Protein AF-0000000084584672 (afdb_homodimer)

Secondary structure (DSSP, 8-state):
--HHHHHHHHHHHHHHHHHHHHHHHTHHHHHHHHHHHHHHHHHHTT-EEEETTEEEETTHHHHHHHHHHHHHHHHHH-HHHHHHHHHHHHHHHHHHHHHHHHHHHSPBPTT-SSHHHHHHHHTTHHHHHHHHHHHHHHHHHHHHHHHHHHHHHS-SGGGHHHHHHHHHHHHHHHHHHHHHHHHHTTTS-HHHHHHHHHHHHHHHHHHHHHHHHHHHHHHHHHHHHH-/--HHHHHHHHHHHHHHHHHHHHHHHTHHHHHHHHHHHHHHHHHHTT-EEEETTEEEETTHHHHHHHHHHHHHHHHHH-HHHHHHHHHHHHHHHHHHHHHHHHHHHSPBPTT-SSHHHHHHHHTTHHHHHHHHHHHHHHHHHHHHHHHHHHHHHS-SGGGHHHHHHHHHHHHHHHHHHHHHHHHHTTTS-HHHHHHHHHHHHHHHHHHHHHHHHHHHHHHHHHHHHH-

InterPro domains:
  IPR003744 Queuosine precursor transporter [MF_02088] (28-227)
  IPR003744 Queuosine precursor transporter [PF02592] (57-216)
  IPR003744 Queuosine precursor transporter [PTHR34300] (18-225)
  IPR003744 Queuosine precursor transporter [TIGR00697] (26-223)

Structure (mmCIF, N/CA/C/O backbone):
data_AF-0000000084584672-model_v1
#
loop_
_entity.id
_entity.type
_entity.pdbx_description
1 polymer 'Probable queuosine precursor transporter'
#
loop_
_atom_site.group_PDB
_atom_site.id
_atom_site.type_symbol
_atom_site.label_atom_id
_atom_site.label_alt_id
_atom_site.label_comp_id
_atom_site.label_asym_id
_atom_site.label_entity_id
_atom_site.label_seq_id
_atom_site.pdbx_PDB_ins_code
_atom_site.Cartn_x
_atom_site.Cartn_y
_atom_site.Cartn_z
_atom_site.occupancy
_atom_site.B_iso_or_equiv
_atom_site.auth_seq_id
_atom_site.auth_comp_id
_atom_site.auth_asym_id
_atom_site.auth_atom_id
_atom_site.pdbx_PDB_model_num
ATOM 1 N N . MET A 1 1 ? 3.291 -7.602 -27.203 1 58.81 1 MET A N 1
ATOM 2 C CA . MET A 1 1 ? 4.223 -6.477 -27.172 1 58.81 1 MET A CA 1
ATOM 3 C C . MET A 1 1 ? 5.531 -6.875 -26.5 1 58.81 1 MET A C 1
ATOM 5 O O . MET A 1 1 ? 5.547 -7.734 -25.609 1 58.81 1 MET A O 1
ATOM 9 N N . ASN A 1 2 ? 6.633 -6.418 -26.891 1 85.94 2 ASN A N 1
ATOM 10 C CA . ASN A 1 2 ? 7.98 -6.688 -26.406 1 85.94 2 ASN A CA 1
ATOM 11 C C . ASN A 1 2 ? 8.164 -6.199 -24.969 1 85.94 2 ASN A C 1
ATOM 13 O O . ASN A 1 2 ? 7.848 -5.051 -24.656 1 85.94 2 ASN A O 1
ATOM 17 N N . ASN A 1 3 ? 8.312 -7.094 -24.031 1 92.62 3 ASN A N 1
ATOM 18 C CA . ASN A 1 3 ? 8.516 -6.777 -22.609 1 92.62 3 ASN A CA 1
ATOM 19 C C . ASN A 1 3 ? 9.5 -5.625 -22.438 1 92.62 3 ASN A C 1
ATOM 21 O O . ASN A 1 3 ? 9.367 -4.832 -21.5 1 92.62 3 ASN A O 1
ATOM 25 N N . ASP A 1 4 ? 10.336 -5.473 -23.344 1 92.31 4 ASP A N 1
ATOM 26 C CA . ASP A 1 4 ? 11.359 -4.434 -23.203 1 92.31 4 ASP A CA 1
ATOM 27 C C . ASP A 1 4 ? 10.75 -3.043 -23.375 1 92.31 4 ASP A C 1
ATOM 29 O O . ASP A 1 4 ? 10.969 -2.16 -22.547 1 92.31 4 ASP A O 1
ATOM 33 N N . LEU A 1 5 ? 10.047 -2.902 -24.438 1 91.62 5 LEU A N 1
ATOM 34 C CA . LEU A 1 5 ? 9.406 -1.613 -24.688 1 91.62 5 LEU A CA 1
ATOM 35 C C . LEU A 1 5 ? 8.359 -1.317 -23.625 1 91.62 5 LEU A C 1
ATOM 37 O O . LEU A 1 5 ? 8.25 -0.184 -23.156 1 91.62 5 LEU A O 1
ATOM 41 N N . LEU A 1 6 ? 7.621 -2.293 -23.25 1 93.44 6 LEU A N 1
ATOM 42 C CA . LEU A 1 6 ? 6.59 -2.137 -22.219 1 93.44 6 LEU A CA 1
ATOM 43 C C . LEU A 1 6 ? 7.203 -1.712 -20.891 1 93.44 6 LEU A C 1
ATOM 45 O O . LEU A 1 6 ? 6.609 -0.919 -20.156 1 93.44 6 LEU A O 1
ATOM 49 N N . TRP A 1 7 ? 8.328 -2.234 -20.672 1 93.38 7 TRP A N 1
ATOM 50 C CA . TRP A 1 7 ? 9.016 -1.925 -19.438 1 93.38 7 TRP A CA 1
ATOM 51 C C . TRP A 1 7 ? 9.398 -0.449 -19.375 1 93.38 7 TRP A C 1
ATOM 53 O O . TRP A 1 7 ? 9.227 0.202 -18.344 1 93.38 7 TRP A O 1
ATOM 63 N N . ILE A 1 8 ? 9.836 0.059 -20.453 1 92.38 8 ILE A N 1
ATOM 64 C CA . ILE A 1 8 ? 10.227 1.463 -20.5 1 92.38 8 ILE A CA 1
ATOM 65 C C . ILE A 1 8 ? 8.992 2.35 -20.344 1 92.38 8 ILE A C 1
ATOM 67 O O . ILE A 1 8 ? 9.008 3.307 -19.562 1 92.38 8 ILE A O 1
ATOM 71 N N . VAL A 1 9 ? 7.965 2.049 -21.016 1 94.31 9 VAL A N 1
ATOM 72 C CA . VAL A 1 9 ? 6.719 2.805 -20.922 1 94.31 9 VAL A CA 1
ATOM 73 C C . VAL A 1 9 ? 6.176 2.725 -19.5 1 94.31 9 VAL A C 1
ATOM 75 O O . VAL A 1 9 ? 5.719 3.729 -18.953 1 94.31 9 VAL A O 1
ATOM 78 N N . PHE A 1 10 ? 6.273 1.538 -19 1 95.56 10 PHE A N 1
ATOM 79 C CA . PHE A 1 10 ? 5.805 1.311 -17.641 1 95.56 10 PHE A CA 1
ATOM 80 C C . PHE A 1 10 ? 6.598 2.152 -16.656 1 95.56 10 PHE A C 1
ATOM 82 O O . PHE A 1 10 ? 6.031 2.721 -15.711 1 95.56 10 PHE A O 1
ATOM 89 N N . ALA A 1 11 ? 7.898 2.246 -16.844 1 94.25 11 ALA A N 1
ATOM 90 C CA . ALA A 1 11 ? 8.742 3.072 -15.984 1 94.25 11 ALA A CA 1
ATOM 91 C C . ALA A 1 11 ? 8.312 4.535 -16.031 1 94.25 11 ALA A C 1
ATOM 93 O O . ALA A 1 11 ? 8.148 5.172 -14.992 1 94.25 11 ALA A O 1
ATOM 94 N N . ILE A 1 12 ? 8.039 4.984 -17.188 1 94.69 12 ILE A N 1
ATOM 95 C CA . ILE A 1 12 ? 7.633 6.371 -17.375 1 94.69 12 ILE A CA 1
ATOM 96 C C . ILE A 1 12 ? 6.289 6.617 -16.703 1 94.69 12 ILE A C 1
ATOM 98 O O . ILE A 1 12 ? 6.109 7.621 -16 1 94.69 12 ILE A O 1
ATOM 102 N N . ILE A 1 13 ? 5.402 5.703 -16.859 1 96.56 13 ILE A N 1
ATOM 103 C CA . ILE A 1 13 ? 4.078 5.832 -16.266 1 96.56 13 ILE A CA 1
ATOM 104 C C . ILE A 1 13 ? 4.207 5.902 -14.742 1 96.56 13 ILE A C 1
ATOM 106 O O . ILE A 1 13 ? 3.564 6.738 -14.102 1 96.56 13 ILE A O 1
ATOM 110 N N . ASN A 1 14 ? 5.043 5.051 -14.188 1 96.94 14 ASN A N 1
ATOM 111 C CA . ASN A 1 14 ? 5.238 5.055 -12.742 1 96.94 14 ASN A CA 1
ATOM 112 C C . ASN A 1 14 ? 5.781 6.391 -12.25 1 96.94 14 ASN A C 1
ATOM 114 O O . ASN A 1 14 ? 5.297 6.938 -11.258 1 96.94 14 ASN A O 1
ATOM 118 N N . PHE A 1 15 ? 6.719 6.934 -12.945 1 95.62 15 PHE A N 1
ATOM 119 C CA . PHE A 1 15 ? 7.34 8.188 -12.523 1 95.62 15 PHE A CA 1
ATOM 120 C C . PHE A 1 15 ? 6.375 9.352 -12.703 1 95.62 15 PHE A C 1
ATOM 122 O O . PHE A 1 15 ? 6.336 10.266 -11.875 1 95.62 15 PHE A O 1
ATOM 129 N N . VAL A 1 16 ? 5.605 9.312 -13.758 1 96.25 16 VAL A N 1
ATOM 130 C CA . VAL A 1 16 ? 4.617 10.359 -13.992 1 96.25 16 VAL A CA 1
ATOM 131 C C . VAL A 1 16 ? 3.551 10.32 -12.898 1 96.25 16 VAL A C 1
ATOM 133 O O . VAL A 1 16 ? 3.154 11.367 -12.375 1 96.25 16 VAL A O 1
ATOM 136 N N . LEU A 1 17 ? 3.109 9.133 -12.555 1 97.31 17 LEU A N 1
ATOM 137 C CA . LEU A 1 17 ? 2.105 8.984 -11.508 1 97.31 17 LEU A CA 1
ATOM 138 C C . LEU A 1 17 ? 2.635 9.492 -10.172 1 97.31 17 LEU A C 1
ATOM 140 O O . LEU A 1 17 ? 1.894 10.094 -9.391 1 97.31 17 LEU A O 1
ATOM 144 N N . LEU A 1 18 ? 3.896 9.211 -9.906 1 96.62 18 LEU A N 1
ATOM 145 C CA . LEU A 1 18 ? 4.52 9.711 -8.688 1 96.62 18 LEU A CA 1
ATOM 146 C C . LEU A 1 18 ? 4.508 11.234 -8.664 1 96.62 18 LEU A C 1
ATOM 148 O O . LEU A 1 18 ? 4.168 11.844 -7.641 1 96.62 18 LEU A O 1
ATOM 152 N N . LEU A 1 19 ? 4.793 11.852 -9.789 1 94.81 19 LEU A N 1
ATOM 153 C CA . LEU A 1 19 ? 4.832 13.312 -9.867 1 94.81 19 LEU A CA 1
ATOM 154 C C . LEU A 1 19 ? 3.43 13.898 -9.742 1 94.81 19 LEU A C 1
ATOM 156 O O . LEU A 1 19 ? 3.25 14.984 -9.188 1 94.81 19 LEU A O 1
ATOM 160 N N . ILE A 1 20 ? 2.477 13.211 -10.281 1 95.88 20 ILE A N 1
ATOM 161 C CA . ILE A 1 20 ? 1.096 13.656 -10.141 1 95.88 20 ILE A CA 1
ATOM 162 C C . ILE A 1 20 ? 0.702 13.664 -8.664 1 95.88 20 ILE A C 1
ATOM 164 O O . ILE A 1 20 ? 0.083 14.625 -8.188 1 95.88 20 ILE A O 1
ATOM 168 N N . MET A 1 21 ? 1.069 12.617 -8 1 95.88 21 MET A N 1
ATOM 169 C CA . MET A 1 21 ? 0.793 12.555 -6.566 1 95.88 21 MET A CA 1
ATOM 170 C C . MET A 1 21 ? 1.483 13.703 -5.832 1 95.88 21 MET A C 1
ATOM 172 O O . MET A 1 21 ? 0.917 14.281 -4.902 1 95.88 21 MET A O 1
ATOM 176 N N . TYR A 1 22 ? 2.693 13.969 -6.238 1 95.19 22 TYR A N 1
ATOM 177 C CA . TYR A 1 22 ? 3.443 15.07 -5.637 1 95.19 22 TYR A CA 1
ATOM 178 C C . TYR A 1 22 ? 2.779 16.406 -5.926 1 95.19 22 TYR A C 1
ATOM 180 O O . TYR A 1 22 ? 2.682 17.266 -5.039 1 95.19 22 TYR A O 1
ATOM 188 N N . ARG A 1 23 ? 2.314 16.578 -7.082 1 93.88 23 ARG A N 1
ATOM 189 C CA . ARG A 1 23 ? 1.672 17.812 -7.492 1 93.88 23 ARG A CA 1
ATOM 190 C C . ARG A 1 23 ? 0.353 18.016 -6.754 1 93.88 23 ARG A C 1
ATOM 192 O O . ARG A 1 23 ? 0.028 19.141 -6.344 1 93.88 23 ARG A O 1
ATOM 199 N N . LEU A 1 24 ? -0.366 16.969 -6.539 1 93.06 24 LEU A N 1
ATOM 200 C CA . LEU A 1 24 ? -1.705 17.062 -5.969 1 93.06 24 LEU A CA 1
ATOM 201 C C . LEU A 1 24 ? -1.641 17.188 -4.449 1 93.06 24 LEU A C 1
ATOM 203 O O . LEU A 1 24 ? -2.455 17.891 -3.85 1 93.06 24 LEU A O 1
ATOM 207 N N . PHE A 1 25 ? -0.65 16.516 -3.812 1 94.56 25 PHE A N 1
ATOM 208 C CA . PHE A 1 25 ? -0.713 16.438 -2.359 1 94.56 25 PHE A CA 1
ATOM 209 C C . PHE A 1 25 ? 0.591 16.906 -1.733 1 94.56 25 PHE A C 1
ATOM 211 O O . PHE A 1 25 ? 0.766 16.844 -0.515 1 94.56 25 PHE A O 1
ATOM 218 N N . GLY A 1 26 ? 1.519 17.344 -2.531 1 93.69 26 GLY A N 1
ATOM 219 C CA . GLY A 1 26 ? 2.785 17.812 -2.002 1 93.69 26 GLY A CA 1
ATOM 220 C C . GLY A 1 26 ? 3.615 16.719 -1.357 1 93.69 26 GLY A C 1
ATOM 221 O O . GLY A 1 26 ? 3.701 15.609 -1.884 1 93.69 26 GLY A O 1
ATOM 222 N N . ARG A 1 27 ? 4.25 17.016 -0.238 1 93.75 27 ARG A N 1
ATOM 223 C CA . ARG A 1 27 ? 5.145 16.047 0.389 1 93.75 27 ARG A CA 1
ATOM 224 C C . ARG A 1 27 ? 4.359 14.875 0.977 1 93.75 27 ARG A C 1
ATOM 226 O O . ARG A 1 27 ? 4.867 13.75 1.039 1 93.75 27 ARG A O 1
ATOM 233 N N . LEU A 1 28 ? 3.178 15.164 1.359 1 94.88 28 LEU A N 1
ATOM 234 C CA . LEU A 1 28 ? 2.318 14.109 1.882 1 94.88 28 LEU A CA 1
ATOM 235 C C . LEU A 1 28 ? 2.098 13.023 0.836 1 94.88 28 LEU A C 1
ATOM 237 O O . LEU A 1 28 ? 2.102 11.828 1.161 1 94.88 28 LEU A O 1
ATOM 241 N N . GLY A 1 29 ? 1.923 13.477 -0.403 1 96.38 29 GLY A N 1
ATOM 242 C CA . GLY A 1 29 ? 1.752 12.531 -1.497 1 96.38 29 GLY A CA 1
ATOM 243 C C . GLY A 1 29 ? 2.947 11.617 -1.687 1 96.38 29 GLY A C 1
ATOM 244 O O . GLY A 1 29 ? 2.785 10.43 -1.988 1 96.38 29 GLY A O 1
ATOM 245 N N . LEU A 1 30 ? 4.078 12.133 -1.473 1 96.06 30 LEU A N 1
ATOM 246 C CA . LEU A 1 30 ? 5.301 11.352 -1.613 1 96.06 30 LEU A CA 1
ATOM 247 C C . LEU A 1 30 ? 5.41 10.312 -0.503 1 96.06 30 LEU A C 1
ATOM 249 O O . LEU A 1 30 ? 5.812 9.172 -0.752 1 96.06 30 LEU A O 1
ATOM 253 N N . PHE A 1 31 ? 5.035 10.68 0.707 1 96.38 31 PHE A N 1
ATOM 254 C CA . PHE A 1 31 ? 5.086 9.742 1.824 1 96.38 31 PHE A CA 1
ATOM 255 C C . PHE A 1 31 ? 4.105 8.594 1.616 1 96.38 31 PHE A C 1
ATOM 257 O O . PHE A 1 31 ? 4.449 7.43 1.834 1 96.38 31 PHE A O 1
ATOM 264 N N . VAL A 1 32 ? 2.963 8.922 1.216 1 97.56 32 VAL A N 1
ATOM 265 C CA . VAL A 1 32 ? 1.948 7.898 0.974 1 97.56 32 VAL A CA 1
ATOM 266 C C . VAL A 1 32 ? 2.387 6.996 -0.178 1 97.56 32 VAL A C 1
ATOM 268 O O . VAL A 1 32 ? 2.17 5.781 -0.142 1 97.56 32 VAL A O 1
ATOM 271 N N . TRP A 1 33 ? 3.01 7.59 -1.18 1 97.62 33 TRP A N 1
ATOM 272 C CA . TRP A 1 33 ? 3.557 6.812 -2.285 1 97.62 33 TRP A CA 1
ATOM 273 C C . TRP A 1 33 ? 4.555 5.773 -1.779 1 97.62 33 TRP A C 1
ATOM 275 O O . TRP A 1 33 ? 4.535 4.621 -2.215 1 97.62 33 TRP A O 1
ATOM 285 N N . VAL A 1 34 ? 5.41 6.219 -0.895 1 95.31 34 VAL A N 1
ATOM 286 C CA . VAL A 1 34 ? 6.43 5.324 -0.359 1 95.31 34 VAL A CA 1
ATOM 287 C C . VAL A 1 34 ? 5.766 4.125 0.311 1 95.31 34 VAL A C 1
ATOM 289 O O . VAL A 1 34 ? 6.168 2.98 0.088 1 95.31 34 VAL A O 1
ATOM 292 N N . GLY A 1 35 ? 4.773 4.344 1.077 1 95.94 35 GLY A N 1
ATOM 293 C CA . GLY A 1 35 ? 4.047 3.252 1.707 1 95.94 35 GLY A CA 1
ATOM 294 C C . GLY A 1 35 ? 3.387 2.32 0.71 1 95.94 35 GLY A C 1
ATOM 295 O O . GLY A 1 35 ? 3.566 1.102 0.777 1 95.94 35 GLY A O 1
ATOM 296 N N . MET A 1 36 ? 2.672 2.881 -0.227 1 97.38 36 MET A N 1
ATOM 297 C CA . MET A 1 36 ? 1.969 2.111 -1.25 1 97.38 36 MET A CA 1
ATOM 298 C C . MET A 1 36 ? 2.953 1.34 -2.123 1 97.38 36 MET A C 1
ATOM 300 O O . MET A 1 36 ? 2.77 0.146 -2.367 1 97.38 36 MET A O 1
ATOM 304 N N . ALA A 1 37 ? 3.988 2.082 -2.572 1 96.44 37 ALA A N 1
ATOM 305 C CA . ALA A 1 37 ? 4.973 1.499 -3.482 1 96.44 37 ALA A CA 1
ATOM 306 C C . ALA A 1 37 ? 5.742 0.368 -2.807 1 96.44 37 ALA A C 1
ATOM 308 O O . ALA A 1 37 ? 6.129 -0.603 -3.459 1 96.44 37 ALA A O 1
ATOM 309 N N . THR A 1 38 ? 5.938 0.506 -1.501 1 94.81 38 THR A N 1
ATOM 310 C CA . THR A 1 38 ? 6.602 -0.564 -0.767 1 94.81 38 THR A CA 1
ATOM 311 C C . THR A 1 38 ? 5.789 -1.854 -0.836 1 94.81 38 THR A C 1
ATOM 313 O O . THR A 1 38 ? 6.34 -2.926 -1.107 1 94.81 38 THR A O 1
ATOM 316 N N . VAL A 1 39 ? 4.531 -1.73 -0.674 1 95.75 39 VAL A N 1
ATOM 317 C CA . VAL A 1 39 ? 3.662 -2.898 -0.744 1 95.75 39 VAL A CA 1
ATOM 318 C C . VAL A 1 39 ? 3.684 -3.477 -2.158 1 95.75 39 VAL A C 1
ATOM 320 O O . VAL A 1 39 ? 3.93 -4.672 -2.344 1 95.75 39 VAL A O 1
ATOM 323 N N . LEU A 1 40 ? 3.504 -2.629 -3.125 1 96.12 40 LEU A N 1
ATOM 324 C CA . LEU A 1 40 ? 3.436 -3.068 -4.516 1 96.12 40 LEU A CA 1
ATOM 325 C C . LEU A 1 40 ? 4.766 -3.668 -4.961 1 96.12 40 LEU A C 1
ATOM 327 O O . LEU A 1 40 ? 4.785 -4.645 -5.715 1 96.12 40 LEU A O 1
ATOM 331 N N . ALA A 1 41 ? 5.867 -3.068 -4.52 1 93.88 41 ALA A N 1
ATOM 332 C CA . ALA A 1 41 ? 7.195 -3.543 -4.898 1 93.88 41 ALA A CA 1
ATOM 333 C C . ALA A 1 41 ? 7.422 -4.973 -4.422 1 93.88 41 ALA A C 1
ATOM 335 O O . ALA A 1 41 ? 7.945 -5.809 -5.164 1 93.88 41 ALA A O 1
ATOM 336 N N . ASN A 1 42 ? 6.996 -5.258 -3.252 1 91.31 42 ASN A N 1
ATOM 337 C CA . ASN A 1 42 ? 7.223 -6.582 -2.676 1 91.31 42 ASN A CA 1
ATOM 338 C C . ASN A 1 42 ? 6.289 -7.625 -3.281 1 91.31 42 ASN A C 1
ATOM 340 O O . ASN A 1 42 ? 6.621 -8.812 -3.328 1 91.31 42 ASN A O 1
ATOM 344 N N . ILE A 1 43 ? 5.191 -7.18 -3.764 1 93.06 43 ILE A N 1
ATOM 345 C CA . ILE A 1 43 ? 4.309 -8.07 -4.508 1 93.06 43 ILE A CA 1
ATOM 346 C C . ILE A 1 43 ? 4.891 -8.328 -5.895 1 93.06 43 ILE A C 1
ATOM 348 O O . ILE A 1 43 ? 4.984 -9.484 -6.328 1 93.06 43 ILE A O 1
ATOM 352 N N . GLN A 1 44 ? 5.344 -7.297 -6.516 1 93.44 44 GLN A N 1
ATOM 353 C CA . GLN A 1 44 ? 5.828 -7.395 -7.891 1 93.44 44 GLN A CA 1
ATOM 354 C C . GLN A 1 44 ? 7.141 -8.172 -7.953 1 93.44 44 GLN A C 1
ATOM 356 O O . GLN A 1 44 ? 7.48 -8.734 -8.992 1 93.44 44 GLN A O 1
ATOM 361 N N . VAL A 1 45 ? 7.863 -8.195 -6.891 1 89.69 45 VAL A N 1
ATOM 362 C CA . VAL A 1 45 ? 9.156 -8.867 -6.855 1 89.69 45 VAL A CA 1
ATOM 363 C C . VAL A 1 45 ? 8.961 -10.367 -7.07 1 89.69 45 VAL A C 1
ATOM 365 O O . VAL A 1 45 ? 9.875 -11.062 -7.523 1 89.69 45 VAL A O 1
ATOM 368 N N . THR A 1 46 ? 7.801 -10.867 -6.816 1 88.5 46 THR A N 1
ATOM 369 C CA . THR A 1 46 ? 7.527 -12.297 -6.941 1 88.5 46 THR A CA 1
ATOM 370 C C . THR A 1 46 ? 7.363 -12.688 -8.406 1 88.5 46 THR A C 1
ATOM 372 O O . THR A 1 46 ? 7.488 -13.867 -8.758 1 88.5 46 THR A O 1
ATOM 375 N N . LYS A 1 47 ? 7.129 -11.742 -9.234 1 91.5 47 LYS A N 1
ATOM 376 C CA . LYS A 1 47 ? 6.969 -12.008 -10.664 1 91.5 47 LYS A CA 1
ATOM 377 C C . LYS A 1 47 ? 8.273 -11.766 -11.422 1 91.5 47 LYS A C 1
ATOM 379 O O . LYS A 1 47 ? 8.906 -10.719 -11.258 1 91.5 47 LYS A O 1
ATOM 384 N N . THR A 1 48 ? 8.555 -12.82 -12.203 1 91.88 48 THR A N 1
ATOM 385 C CA . THR A 1 48 ? 9.75 -12.688 -13.023 1 91.88 48 THR A CA 1
ATOM 386 C C . THR A 1 48 ? 9.391 -12.539 -14.5 1 91.88 48 THR A C 1
ATOM 388 O O . THR A 1 48 ? 8.438 -13.164 -14.969 1 91.88 48 THR A O 1
ATOM 391 N N . ILE A 1 49 ? 10.148 -11.727 -15.125 1 93 49 ILE A N 1
ATOM 392 C CA . ILE A 1 49 ? 9.961 -11.492 -16.547 1 93 49 ILE A CA 1
ATOM 393 C C . ILE A 1 49 ? 11.312 -11.547 -17.266 1 93 49 ILE A C 1
ATOM 395 O O . ILE A 1 49 ? 12.359 -11.531 -16.625 1 93 49 ILE A O 1
ATOM 399 N N . GLU A 1 50 ? 11.234 -11.633 -18.516 1 92 50 GLU A N 1
ATOM 400 C CA . GLU A 1 50 ? 12.445 -11.57 -19.312 1 92 50 GLU A CA 1
ATOM 401 C C . GLU A 1 50 ? 12.656 -10.172 -19.891 1 92 50 GLU A C 1
ATOM 403 O O . GLU A 1 50 ? 11.805 -9.664 -20.625 1 92 50 GLU A O 1
ATOM 408 N N . LEU A 1 51 ? 13.734 -9.555 -19.453 1 89.88 51 LEU A N 1
ATOM 409 C CA . LEU A 1 51 ? 14.086 -8.211 -19.906 1 89.88 51 LEU A CA 1
ATOM 410 C C . LEU A 1 51 ? 15.484 -8.188 -20.516 1 89.88 51 LEU A C 1
ATOM 412 O O . LEU A 1 51 ? 16.453 -8.547 -19.844 1 89.88 51 LEU A O 1
ATOM 416 N N . PHE A 1 52 ? 15.578 -7.766 -21.766 1 88.62 52 PHE A N 1
ATOM 417 C CA . PHE A 1 52 ? 16.844 -7.637 -22.469 1 88.62 52 PHE A CA 1
ATOM 418 C C . PHE A 1 52 ? 17.641 -8.938 -22.406 1 88.62 52 PHE A C 1
ATOM 420 O O . PHE A 1 52 ? 18.844 -8.93 -22.141 1 88.62 52 PHE A O 1
ATOM 427 N N . GLY A 1 53 ? 16.953 -10.031 -22.391 1 86.81 53 GLY A N 1
ATOM 428 C CA . GLY A 1 53 ? 17.578 -11.344 -22.469 1 86.81 53 GLY A CA 1
ATOM 429 C C . GLY A 1 53 ? 17.891 -11.938 -21.109 1 86.81 53 GLY A C 1
ATOM 430 O O . GLY A 1 53 ? 18.422 -13.047 -21.016 1 86.81 53 GLY A O 1
ATOM 431 N N . LEU A 1 54 ? 17.578 -11.234 -20.062 1 90.38 54 LEU A N 1
ATOM 432 C CA . LEU A 1 54 ? 17.828 -11.703 -18.703 1 90.38 54 LEU A CA 1
ATOM 433 C C . LEU A 1 54 ? 16.531 -11.812 -17.906 1 90.38 54 LEU A C 1
ATOM 435 O O . LEU A 1 54 ? 15.617 -11.016 -18.094 1 90.38 54 LEU A O 1
ATOM 439 N N . THR A 1 55 ? 16.547 -12.805 -17.094 1 91.12 55 THR A N 1
ATOM 440 C CA . THR A 1 55 ? 15.43 -12.898 -16.156 1 91.12 55 THR A CA 1
ATOM 441 C C . THR A 1 55 ? 15.547 -11.82 -15.07 1 91.12 55 THR A C 1
ATOM 443 O O . THR A 1 55 ? 16.609 -11.648 -14.461 1 91.12 55 THR A O 1
ATOM 446 N N . ALA A 1 56 ? 14.461 -11.062 -14.953 1 91.06 56 ALA A N 1
ATOM 447 C CA . ALA A 1 56 ? 14.445 -9.969 -13.992 1 91.06 56 ALA A CA 1
ATOM 448 C C . ALA A 1 56 ? 13.148 -9.961 -13.188 1 91.06 56 ALA A C 1
ATOM 450 O O . ALA A 1 56 ? 12.148 -10.555 -13.609 1 91.06 56 ALA A O 1
ATOM 451 N N . THR A 1 57 ? 13.25 -9.391 -12.039 1 89.38 57 THR A N 1
ATOM 452 C CA . THR A 1 57 ? 12.047 -9.242 -11.219 1 89.38 57 THR A CA 1
ATOM 453 C C . THR A 1 57 ? 11.266 -7.996 -11.625 1 89.38 57 THR A C 1
ATOM 455 O O . THR A 1 57 ? 11.859 -6.988 -12.016 1 89.38 57 THR A O 1
ATOM 458 N N . MET A 1 58 ? 9.984 -8.07 -11.594 1 91.5 58 MET A N 1
ATOM 459 C CA . MET A 1 58 ? 9.094 -6.98 -11.984 1 91.5 58 MET A CA 1
ATOM 460 C C . MET A 1 58 ? 9.164 -5.836 -10.977 1 91.5 58 MET A C 1
ATOM 462 O O . MET A 1 58 ? 8.781 -4.707 -11.289 1 91.5 58 MET A O 1
ATOM 466 N N . GLY A 1 59 ? 9.633 -5.945 -9.82 1 89.88 59 GLY A N 1
ATOM 467 C CA . GLY A 1 59 ? 9.562 -4.969 -8.742 1 89.88 59 GLY A CA 1
ATOM 468 C C . GLY A 1 59 ? 10.586 -3.859 -8.875 1 89.88 59 GLY A C 1
ATOM 469 O O . GLY A 1 59 ? 10.531 -2.865 -8.148 1 89.88 59 GLY A O 1
ATOM 470 N N . ASN A 1 60 ? 11.445 -3.838 -9.867 1 89.31 60 ASN A N 1
ATOM 471 C CA . ASN A 1 60 ? 12.578 -2.924 -9.969 1 89.31 60 ASN A CA 1
ATOM 472 C C . ASN A 1 60 ? 12.125 -1.498 -10.266 1 89.31 60 ASN A C 1
ATOM 474 O O . ASN A 1 60 ? 12.688 -0.54 -9.734 1 89.31 60 ASN A O 1
ATOM 478 N N . ILE A 1 61 ? 11.125 -1.384 -11.023 1 91.75 61 ILE A N 1
ATOM 479 C CA . ILE A 1 61 ? 10.68 -0.053 -11.422 1 91.75 61 ILE A CA 1
ATOM 480 C C . ILE A 1 61 ? 10.031 0.653 -10.234 1 91.75 61 ILE A C 1
ATOM 482 O O . ILE A 1 61 ? 10.375 1.795 -9.922 1 91.75 61 ILE A O 1
ATOM 486 N N . ILE A 1 62 ? 9.109 -0.027 -9.617 1 93.88 62 ILE A N 1
ATOM 487 C CA . ILE A 1 62 ? 8.391 0.605 -8.516 1 93.88 62 ILE A CA 1
ATOM 488 C C . ILE A 1 62 ? 9.359 0.872 -7.363 1 93.88 62 ILE A C 1
ATOM 490 O O . ILE A 1 62 ? 9.219 1.862 -6.641 1 93.88 62 ILE A O 1
ATOM 494 N N . TYR A 1 63 ? 10.352 0.034 -7.195 1 90.06 63 TYR A N 1
ATOM 495 C CA . TYR A 1 63 ? 11.406 0.308 -6.23 1 90.06 63 TYR A CA 1
ATOM 496 C C . TYR A 1 63 ? 12.141 1.599 -6.574 1 90.06 63 TYR A C 1
ATOM 498 O O . TYR A 1 63 ? 12.469 2.389 -5.684 1 90.06 63 TYR A O 1
ATOM 506 N N . GLY A 1 64 ? 12.359 1.783 -7.801 1 89.06 64 GLY A N 1
ATOM 507 C CA . GLY A 1 64 ? 12.984 3.012 -8.258 1 89.06 64 GLY A CA 1
ATOM 508 C C . GLY A 1 64 ? 12.195 4.254 -7.906 1 89.06 64 GLY A C 1
ATOM 509 O O . GLY A 1 64 ? 12.766 5.297 -7.59 1 89.06 64 GLY A O 1
ATOM 510 N N . THR A 1 65 ? 10.906 4.109 -7.965 1 94.19 65 THR A N 1
ATOM 511 C CA . THR A 1 65 ? 10.07 5.266 -7.645 1 94.19 65 THR A CA 1
ATOM 512 C C . THR A 1 65 ? 10.18 5.613 -6.16 1 94.19 65 THR A C 1
ATOM 514 O O . THR A 1 65 ? 10.031 6.777 -5.781 1 94.19 65 THR A O 1
ATOM 517 N N . ILE A 1 66 ? 10.406 4.629 -5.312 1 92.56 66 ILE A N 1
ATOM 518 C CA . ILE A 1 66 ? 10.609 4.879 -3.889 1 92.56 66 ILE A CA 1
ATOM 519 C C . ILE A 1 66 ? 11.883 5.703 -3.684 1 92.56 66 ILE A C 1
ATOM 521 O O . ILE A 1 66 ? 11.883 6.66 -2.908 1 92.56 66 ILE A O 1
ATOM 525 N N . PHE A 1 67 ? 12.875 5.387 -4.418 1 85.94 67 PHE A N 1
ATOM 526 C CA . PHE A 1 67 ? 14.125 6.133 -4.344 1 85.94 67 PHE A CA 1
ATOM 527 C C . PHE A 1 67 ? 13.938 7.559 -4.848 1 85.94 67 PHE A C 1
ATOM 529 O O . PHE A 1 67 ? 14.453 8.508 -4.254 1 85.94 67 PHE A O 1
ATOM 536 N N . LEU A 1 68 ? 13.25 7.645 -5.926 1 88.38 68 LEU A N 1
ATOM 537 C CA . LEU A 1 68 ? 12.984 8.977 -6.461 1 88.38 68 LEU A CA 1
ATOM 538 C C . LEU A 1 68 ? 12.219 9.828 -5.449 1 88.38 68 LEU A C 1
ATOM 540 O O . LEU A 1 68 ? 12.547 11 -5.246 1 88.38 68 LEU A O 1
ATOM 544 N N . ALA A 1 69 ? 11.211 9.25 -4.852 1 92.81 69 ALA A N 1
ATOM 545 C CA . ALA A 1 69 ? 10.453 9.969 -3.826 1 92.81 69 ALA A CA 1
ATOM 546 C C . ALA A 1 69 ? 11.375 10.445 -2.705 1 92.81 69 ALA A C 1
ATOM 548 O O . ALA A 1 69 ? 11.281 11.594 -2.262 1 92.81 69 ALA A O 1
ATOM 549 N N . SER A 1 70 ? 12.242 9.562 -2.27 1 88.19 70 SER A N 1
ATOM 550 C CA . SER A 1 70 ? 13.195 9.906 -1.219 1 88.19 70 SER A CA 1
ATOM 551 C C . SER A 1 70 ? 14.133 11.023 -1.659 1 88.19 70 SER A C 1
ATOM 553 O O . SER A 1 70 ? 14.43 11.93 -0.879 1 88.19 70 SER A O 1
ATOM 555 N N . ASP A 1 71 ? 14.555 11.016 -2.838 1 83.62 71 ASP A N 1
ATOM 556 C CA . ASP A 1 71 ? 15.438 12.047 -3.385 1 83.62 71 ASP A CA 1
ATOM 557 C C . ASP A 1 71 ? 14.727 13.398 -3.445 1 83.62 71 ASP A C 1
ATOM 559 O O . ASP A 1 71 ? 15.32 14.43 -3.125 1 83.62 71 ASP A O 1
ATOM 563 N N . ILE A 1 72 ? 13.477 13.375 -3.908 1 89 72 ILE A N 1
ATOM 564 C CA . ILE A 1 72 ? 12.703 14.609 -3.986 1 89 72 ILE A CA 1
ATOM 565 C C . ILE A 1 72 ? 12.531 15.203 -2.59 1 89 72 ILE A C 1
ATOM 567 O O . ILE A 1 72 ? 12.727 16.406 -2.391 1 89 72 ILE A O 1
ATOM 571 N N . LEU A 1 73 ? 12.234 14.336 -1.618 1 90.12 73 LEU A N 1
ATOM 572 C CA . LEU A 1 73 ? 12.062 14.781 -0.24 1 90.12 73 LEU A CA 1
ATOM 573 C C . LEU A 1 73 ? 13.359 15.344 0.317 1 90.12 73 LEU A C 1
ATOM 575 O O . LEU A 1 73 ? 13.359 16.359 1.026 1 90.12 73 LEU A O 1
ATOM 579 N N . ASN A 1 74 ? 14.438 14.68 -0.001 1 86.62 74 ASN A N 1
ATOM 580 C CA . ASN A 1 74 ? 15.75 15.133 0.463 1 86.62 74 ASN A CA 1
ATOM 581 C C . ASN A 1 74 ? 16.125 16.469 -0.149 1 86.62 74 ASN A C 1
ATOM 583 O O . ASN A 1 74 ? 16.547 17.391 0.562 1 86.62 74 ASN A O 1
ATOM 587 N N . GLU A 1 75 ? 15.938 16.641 -1.403 1 82.56 75 GLU A N 1
ATOM 588 C CA . GLU A 1 75 ? 16.344 17.828 -2.15 1 82.56 75 GLU A CA 1
ATOM 589 C C . GLU A 1 75 ? 15.461 19.016 -1.806 1 82.56 75 GLU A C 1
ATOM 591 O O . GLU A 1 75 ? 15.953 20.125 -1.603 1 82.56 75 GLU A O 1
ATOM 596 N N . ASN A 1 76 ? 14.164 18.766 -1.747 1 87.81 76 ASN A N 1
ATOM 597 C CA . ASN A 1 76 ? 13.219 19.875 -1.621 1 87.81 76 ASN A CA 1
ATOM 598 C C . ASN A 1 76 ? 12.883 20.156 -0.16 1 87.81 76 ASN A C 1
ATOM 600 O O . ASN A 1 76 ? 12.516 21.281 0.189 1 87.81 76 ASN A O 1
ATOM 604 N N . TYR A 1 77 ? 13.016 19.125 0.724 1 90.38 77 TYR A N 1
ATOM 605 C CA . TYR A 1 77 ? 12.508 19.312 2.078 1 90.38 77 TYR A CA 1
ATOM 606 C C . TYR A 1 77 ? 13.578 19 3.113 1 90.38 77 TYR A C 1
ATOM 608 O O . TYR A 1 77 ? 13.375 19.188 4.312 1 90.38 77 TYR A O 1
ATOM 616 N N . GLY A 1 78 ? 14.688 18.406 2.721 1 83.81 78 GLY A N 1
ATOM 617 C CA . GLY A 1 78 ? 15.805 18.219 3.629 1 83.81 78 GLY A CA 1
ATOM 618 C C . GLY A 1 78 ? 16.016 16.766 4.016 1 83.81 78 GLY A C 1
ATOM 619 O O . GLY A 1 78 ? 15.141 15.922 3.789 1 83.81 78 GLY A O 1
ATOM 620 N N . LYS A 1 79 ? 17.125 16.5 4.684 1 85.75 79 LYS A N 1
ATOM 621 C CA . LYS A 1 79 ? 17.578 15.148 5.008 1 85.75 79 LYS A CA 1
ATOM 622 C C . LYS A 1 79 ? 16.703 14.516 6.09 1 85.75 79 LYS A C 1
ATOM 624 O O . LYS A 1 79 ? 16.406 13.328 6.035 1 85.75 79 LYS A O 1
ATOM 629 N N . LYS A 1 80 ? 16.328 15.258 7.039 1 88.12 80 LYS A N 1
ATOM 630 C CA . LYS A 1 80 ? 15.516 14.75 8.148 1 88.12 80 LYS A CA 1
ATOM 631 C C . LYS A 1 80 ? 14.18 14.211 7.648 1 88.12 80 LYS A C 1
ATOM 633 O O . LYS A 1 80 ? 13.742 13.141 8.062 1 88.12 80 LYS A O 1
ATOM 638 N N . ILE A 1 81 ? 13.664 14.906 6.691 1 91 81 ILE A N 1
ATOM 639 C CA . ILE A 1 81 ? 12.367 14.523 6.137 1 91 81 ILE A CA 1
ATOM 640 C C . ILE A 1 81 ? 12.523 13.273 5.277 1 91 81 ILE A C 1
ATOM 642 O O . ILE A 1 81 ? 11.688 12.367 5.336 1 91 81 ILE A O 1
ATOM 646 N N . ALA A 1 82 ? 13.594 13.25 4.59 1 87.94 82 ALA A N 1
ATOM 647 C CA . ALA A 1 82 ? 13.867 12.086 3.758 1 87.94 82 ALA A CA 1
ATOM 648 C C . ALA A 1 82 ? 14.055 10.836 4.609 1 87.94 82 ALA A C 1
ATOM 650 O O . ALA A 1 82 ? 13.633 9.742 4.223 1 87.94 82 ALA A O 1
ATOM 651 N N . ARG A 1 83 ? 14.648 10.977 5.77 1 88.81 83 ARG A N 1
ATOM 652 C CA . ARG A 1 83 ? 14.867 9.852 6.676 1 88.81 83 ARG A CA 1
ATOM 653 C C . ARG A 1 83 ? 13.539 9.305 7.191 1 88.81 83 ARG A C 1
ATOM 655 O O . ARG A 1 83 ? 13.406 8.094 7.406 1 88.81 83 ARG A O 1
ATOM 662 N N . LYS A 1 84 ? 12.609 10.148 7.32 1 92.31 84 LYS A N 1
ATOM 663 C CA . LYS A 1 84 ? 11.289 9.719 7.758 1 92.31 84 LYS A CA 1
ATOM 664 C C . LYS A 1 84 ? 10.633 8.82 6.715 1 92.31 84 LYS A C 1
ATOM 666 O O . LYS A 1 84 ? 9.938 7.859 7.066 1 92.31 84 LYS A O 1
ATOM 671 N N . ALA A 1 85 ? 10.898 9.141 5.48 1 91.94 85 ALA A N 1
ATOM 672 C CA . ALA A 1 85 ? 10.336 8.328 4.398 1 91.94 85 ALA A CA 1
ATOM 673 C C . ALA A 1 85 ? 10.906 6.914 4.418 1 91.94 85 ALA A C 1
ATOM 675 O O . ALA A 1 85 ? 10.18 5.945 4.195 1 91.94 85 ALA A O 1
ATOM 676 N N . VAL A 1 86 ? 12.133 6.844 4.746 1 88.12 86 VAL A N 1
ATOM 677 C CA . VAL A 1 86 ? 12.789 5.543 4.828 1 88.12 86 VAL A CA 1
ATOM 678 C C . VAL A 1 86 ? 12.203 4.742 5.988 1 88.12 86 VAL A C 1
ATOM 680 O O . VAL A 1 86 ? 11.883 3.561 5.836 1 88.12 86 VAL A O 1
ATOM 683 N N . GLY A 1 87 ? 12.062 5.406 7.102 1 91.94 87 GLY A N 1
ATOM 684 C CA . GLY A 1 87 ? 11.461 4.754 8.258 1 91.94 87 GLY A CA 1
ATOM 685 C C . GLY A 1 87 ? 10.047 4.27 8.008 1 91.94 87 GLY A C 1
ATOM 686 O O . GLY A 1 87 ? 9.672 3.174 8.43 1 91.94 87 GLY A O 1
ATOM 687 N N . LEU A 1 88 ? 9.336 5.047 7.297 1 93.88 88 LEU A N 1
ATOM 688 C CA . LEU A 1 88 ? 7.953 4.703 6.984 1 93.88 88 LEU A CA 1
ATOM 689 C C . LEU A 1 88 ? 7.891 3.521 6.023 1 93.88 88 LEU A C 1
ATOM 691 O O . LEU A 1 88 ? 7.023 2.654 6.156 1 93.88 88 LEU A O 1
ATOM 695 N N . GLY A 1 89 ? 8.812 3.549 5.117 1 93.44 89 GLY A N 1
ATOM 696 C CA . GLY A 1 89 ? 8.891 2.412 4.215 1 93.44 89 GLY A CA 1
ATOM 697 C C . GLY A 1 89 ? 9.172 1.103 4.922 1 93.44 89 GLY A C 1
ATOM 698 O O . GLY A 1 89 ? 8.508 0.096 4.668 1 93.44 89 GLY A O 1
ATOM 699 N N . PHE A 1 90 ? 10.062 1.14 5.812 1 92.62 90 PHE A N 1
ATOM 700 C CA . PHE A 1 90 ? 10.422 -0.055 6.566 1 92.62 90 PHE A CA 1
ATOM 701 C C . PHE A 1 90 ? 9.273 -0.501 7.461 1 92.62 90 PHE A C 1
ATOM 703 O O . PHE A 1 90 ? 8.992 -1.696 7.566 1 92.62 90 PHE A O 1
ATOM 710 N N . SER A 1 91 ? 8.703 0.401 8.109 1 95.31 91 SER A N 1
ATOM 711 C CA . SER A 1 91 ? 7.566 0.081 8.961 1 95.31 91 SER A CA 1
ATOM 712 C C . SER A 1 91 ? 6.434 -0.549 8.156 1 95.31 91 SER A C 1
ATOM 714 O O . SER A 1 91 ? 5.809 -1.512 8.602 1 95.31 91 SER A O 1
ATOM 716 N N . THR A 1 92 ? 6.219 0.003 6.98 1 96 92 THR A N 1
ATOM 717 C CA . THR A 1 92 ? 5.18 -0.528 6.102 1 96 92 THR A CA 1
ATOM 718 C C . THR A 1 92 ? 5.488 -1.971 5.711 1 96 92 THR A C 1
ATOM 720 O O . THR A 1 92 ? 4.594 -2.82 5.695 1 96 92 THR A O 1
ATOM 723 N N . LEU A 1 93 ? 6.723 -2.209 5.418 1 94.62 93 LEU A N 1
ATOM 724 C CA . LEU A 1 93 ? 7.152 -3.553 5.051 1 94.62 93 LEU A CA 1
ATOM 725 C C . LEU A 1 93 ? 6.883 -4.539 6.184 1 94.62 93 LEU A C 1
ATOM 727 O O . LEU A 1 93 ? 6.324 -5.613 5.953 1 94.62 93 LEU A O 1
ATOM 731 N N . ILE A 1 94 ? 7.227 -4.184 7.367 1 95.06 94 ILE A N 1
ATOM 732 C CA . ILE A 1 94 ? 7.066 -5.039 8.539 1 95.06 94 ILE A CA 1
ATOM 733 C C . ILE A 1 94 ? 5.578 -5.258 8.812 1 95.06 94 ILE A C 1
ATOM 735 O O . ILE A 1 94 ? 5.141 -6.395 9.016 1 95.06 94 ILE A O 1
ATOM 739 N N . ILE A 1 95 ? 4.836 -4.211 8.812 1 97.12 95 ILE A N 1
ATOM 740 C CA . ILE A 1 95 ? 3.41 -4.266 9.125 1 97.12 95 ILE A CA 1
ATOM 741 C C . ILE A 1 95 ? 2.686 -5.105 8.07 1 97.12 95 ILE A C 1
ATOM 743 O O . ILE A 1 95 ? 1.864 -5.961 8.414 1 97.12 95 ILE A O 1
ATOM 747 N N . MET A 1 96 ? 2.988 -4.844 6.789 1 96.19 96 MET A N 1
ATOM 748 C CA . MET A 1 96 ? 2.387 -5.637 5.723 1 96.19 96 MET A CA 1
ATOM 749 C C . MET A 1 96 ? 2.686 -7.121 5.914 1 96.19 96 MET A C 1
ATOM 751 O O . MET A 1 96 ? 1.807 -7.965 5.727 1 96.19 96 MET A O 1
ATOM 755 N N . THR A 1 97 ? 3.93 -7.418 6.289 1 95.44 97 THR A N 1
ATOM 756 C CA . THR A 1 97 ? 4.336 -8.805 6.477 1 95.44 97 THR A CA 1
ATOM 757 C C . THR A 1 97 ? 3.549 -9.453 7.613 1 95.44 97 THR A C 1
ATOM 759 O O . THR A 1 97 ? 3.01 -10.547 7.457 1 95.44 97 THR A O 1
ATOM 762 N N . ILE A 1 98 ? 3.441 -8.742 8.711 1 96.06 98 ILE A N 1
ATOM 763 C CA . ILE A 1 98 ? 2.713 -9.258 9.867 1 96.06 98 ILE A CA 1
ATOM 764 C C . ILE A 1 98 ? 1.251 -9.484 9.492 1 96.06 98 ILE A C 1
ATOM 766 O O . ILE A 1 98 ? 0.712 -10.57 9.711 1 96.06 98 ILE A O 1
ATOM 770 N N . ILE A 1 99 ? 0.595 -8.539 8.906 1 96.62 99 ILE A N 1
ATOM 771 C CA . ILE A 1 99 ? -0.831 -8.57 8.602 1 96.62 99 ILE A CA 1
ATOM 772 C C . ILE A 1 99 ? -1.123 -9.688 7.609 1 96.62 99 ILE A C 1
ATOM 774 O O . ILE A 1 99 ? -2.021 -10.508 7.828 1 96.62 99 ILE A O 1
ATOM 778 N N . MET A 1 100 ? -0.337 -9.75 6.555 1 95.31 100 MET A N 1
ATOM 779 C CA . MET A 1 100 ? -0.644 -10.703 5.492 1 95.31 100 MET A CA 1
ATOM 780 C C . MET A 1 100 ? -0.319 -12.125 5.93 1 95.31 100 MET A C 1
ATOM 782 O O . MET A 1 100 ? -0.947 -13.078 5.465 1 95.31 100 MET A O 1
ATOM 786 N N . GLN A 1 101 ? 0.668 -12.297 6.82 1 94.69 101 GLN A N 1
ATOM 787 C CA . GLN A 1 101 ? 0.938 -13.625 7.352 1 94.69 101 GLN A CA 1
ATOM 788 C C . GLN A 1 101 ? -0.242 -14.141 8.172 1 94.69 101 GLN A C 1
ATOM 790 O O . GLN A 1 101 ? -0.559 -15.336 8.133 1 94.69 101 GLN A O 1
ATOM 795 N N . ILE A 1 102 ? -0.882 -13.273 8.891 1 95 102 ILE A N 1
ATOM 796 C CA . ILE A 1 102 ? -2.043 -13.672 9.672 1 95 102 ILE A CA 1
ATOM 797 C C . ILE A 1 102 ? -3.215 -13.977 8.742 1 95 102 ILE A C 1
ATOM 799 O O . ILE A 1 102 ? -3.973 -14.922 8.977 1 95 102 ILE A O 1
ATOM 803 N N . VAL A 1 103 ? -3.373 -13.211 7.703 1 94.44 103 VAL A N 1
ATOM 804 C CA . VAL A 1 103 ? -4.434 -13.422 6.727 1 94.44 103 VAL A CA 1
ATOM 805 C C . VAL A 1 103 ? -4.328 -14.836 6.148 1 94.44 103 VAL A C 1
ATOM 807 O O . VAL A 1 103 ? -5.344 -15.492 5.906 1 94.44 103 VAL A O 1
ATOM 810 N N . LEU A 1 104 ? -3.125 -15.352 5.957 1 93.31 104 LEU A N 1
ATOM 811 C CA . LEU A 1 104 ? -2.891 -16.656 5.34 1 93.31 104 LEU A CA 1
ATOM 812 C C . LEU A 1 104 ? -3.279 -17.781 6.293 1 93.31 104 LEU A C 1
ATOM 814 O O . LEU A 1 104 ? -3.492 -18.922 5.859 1 93.31 104 LEU A O 1
ATOM 818 N N . VAL A 1 105 ? -3.404 -17.484 7.578 1 93.25 105 VAL A N 1
ATOM 819 C CA . VAL A 1 105 ? -3.713 -18.5 8.586 1 93.25 105 VAL A CA 1
ATOM 820 C C . VAL A 1 105 ? -5.215 -18.766 8.602 1 93.25 105 VAL A C 1
ATOM 822 O O . VAL A 1 105 ? -5.656 -19.828 9.047 1 93.25 105 VAL A O 1
ATOM 825 N N . PHE A 1 106 ? -6.066 -17.844 8.102 1 93.75 106 PHE A N 1
ATOM 826 C CA . PHE A 1 106 ? -7.516 -18 8.086 1 93.75 106 PHE A CA 1
ATOM 827 C C . PHE A 1 106 ? -7.934 -19.125 7.148 1 93.75 106 PHE A C 1
ATOM 829 O O . PHE A 1 106 ? -7.391 -19.25 6.051 1 93.75 106 PHE A O 1
ATOM 836 N N . ASP A 1 107 ? -8.875 -19.875 7.582 1 92.31 107 ASP A N 1
ATOM 837 C CA . ASP A 1 107 ? -9.445 -20.906 6.719 1 92.31 107 ASP A CA 1
ATOM 838 C C . ASP A 1 107 ? -10.375 -20.297 5.672 1 92.31 107 ASP A C 1
ATOM 840 O O . ASP A 1 107 ? -11.328 -19.609 6.012 1 92.31 107 ASP A O 1
ATOM 844 N N . PRO A 1 108 ? -10.039 -20.609 4.449 1 92.81 108 PRO A N 1
ATOM 845 C CA . PRO A 1 108 ? -10.883 -20.047 3.395 1 92.81 108 PRO A CA 1
ATOM 846 C C . PRO A 1 108 ? -12.281 -20.656 3.359 1 92.81 108 PRO A C 1
ATOM 848 O O . PRO A 1 108 ? -12.461 -21.812 3.762 1 92.81 108 PRO A O 1
ATOM 851 N N . ALA A 1 109 ? -13.227 -19.812 2.949 1 91.5 109 ALA A N 1
ATOM 852 C CA . ALA A 1 109 ? -14.562 -20.344 2.68 1 91.5 109 ALA A CA 1
ATOM 853 C C . ALA A 1 109 ? -14.547 -21.297 1.491 1 91.5 109 ALA A C 1
ATOM 855 O O . ALA A 1 109 ? -13.641 -21.234 0.656 1 91.5 109 ALA A O 1
ATOM 856 N N . PRO A 1 110 ? -15.555 -22.141 1.445 1 87.44 110 PRO A N 1
ATOM 857 C CA . PRO A 1 110 ? -15.617 -23.062 0.314 1 87.44 110 PRO A CA 1
ATOM 858 C C . PRO A 1 110 ? -15.672 -22.344 -1.034 1 87.44 110 PRO A C 1
ATOM 860 O O . PRO A 1 110 ? -15.172 -22.859 -2.033 1 87.44 110 PRO A O 1
ATOM 863 N N . SER A 1 111 ? -16.156 -21.203 -1.067 1 84.56 111 SER A N 1
ATOM 864 C CA . SER A 1 111 ? -16.328 -20.453 -2.312 1 84.56 111 SER A CA 1
ATOM 865 C C . SER A 1 111 ? -15.125 -19.578 -2.609 1 84.56 111 SER A C 1
ATOM 867 O O . SER A 1 111 ? -15.102 -18.859 -3.609 1 84.56 111 SER A O 1
ATOM 869 N N . ASP A 1 112 ? -14.094 -19.734 -1.819 1 90.12 112 ASP A N 1
ATOM 870 C CA . ASP A 1 112 ? -12.945 -18.844 -1.963 1 90.12 112 ASP A CA 1
ATOM 871 C C . ASP A 1 112 ? -12.133 -19.188 -3.213 1 90.12 112 ASP A C 1
ATOM 873 O O . ASP A 1 112 ? -11.922 -20.375 -3.518 1 90.12 112 ASP A O 1
ATOM 877 N N . ILE A 1 113 ? -11.641 -18.219 -3.896 1 83.5 113 ILE A N 1
ATOM 878 C CA . ILE A 1 113 ? -10.875 -18.422 -5.121 1 83.5 113 ILE A CA 1
ATOM 879 C C . ILE A 1 113 ? -9.477 -17.844 -4.957 1 83.5 113 ILE A C 1
ATOM 881 O O . ILE A 1 113 ? -8.602 -18.062 -5.801 1 83.5 113 ILE A O 1
ATOM 885 N N . ALA A 1 114 ? -9.242 -17.141 -3.834 1 89 114 ALA A N 1
ATOM 886 C CA . ALA A 1 114 ? -8.047 -16.297 -3.768 1 89 114 ALA A CA 1
ATOM 887 C C . ALA A 1 114 ? -7.012 -16.875 -2.818 1 89 114 ALA A C 1
ATOM 889 O O . ALA A 1 114 ? -5.836 -16.516 -2.871 1 89 114 ALA A O 1
ATOM 890 N N . ASN A 1 115 ? -7.344 -17.797 -2 1 90.75 115 ASN A N 1
ATOM 891 C CA . ASN A 1 115 ? -6.469 -18.234 -0.92 1 90.75 115 ASN A CA 1
ATOM 892 C C . ASN A 1 115 ? -5.168 -18.828 -1.458 1 90.75 115 ASN A C 1
ATOM 894 O O . ASN A 1 115 ? -4.09 -18.531 -0.95 1 90.75 115 ASN A O 1
ATOM 898 N N . SER A 1 116 ? -5.219 -19.672 -2.43 1 90.62 116 SER A N 1
ATOM 899 C CA . SER A 1 116 ? -4.02 -20.281 -2.99 1 90.62 116 SER A CA 1
ATOM 900 C C . SER A 1 116 ? -3.105 -19.234 -3.623 1 90.62 116 SER A C 1
ATOM 902 O O . SER A 1 116 ? -1.885 -19.297 -3.467 1 90.62 116 SER A O 1
ATOM 904 N N . SER A 1 117 ? -3.686 -18.297 -4.273 1 91.75 117 SER A N 1
ATOM 905 C CA . SER A 1 117 ? -2.924 -17.219 -4.91 1 91.75 117 SER A CA 1
ATOM 906 C C . SER A 1 117 ? -2.258 -16.328 -3.869 1 91.75 117 SER A C 1
ATOM 908 O O . SER A 1 117 ? -1.092 -15.953 -4.016 1 91.75 117 SER A O 1
ATOM 910 N N . LEU A 1 118 ? -2.992 -16.062 -2.842 1 92.44 118 LEU A N 1
ATOM 911 C CA . LEU A 1 118 ? -2.432 -15.242 -1.77 1 92.44 118 LEU A CA 1
ATOM 912 C C . LEU A 1 118 ? -1.272 -15.961 -1.088 1 92.44 118 LEU A C 1
ATOM 914 O O . LEU A 1 118 ? -0.267 -15.336 -0.744 1 92.44 118 LEU A O 1
ATOM 918 N N . SER A 1 119 ? -1.401 -17.219 -0.933 1 92.06 119 SER A N 1
ATOM 919 C CA . SER A 1 119 ? -0.341 -18.016 -0.318 1 92.06 119 SER A CA 1
ATOM 920 C C . SER A 1 119 ? 0.918 -18.016 -1.179 1 92.06 119 SER A C 1
ATOM 922 O O . SER A 1 119 ? 2.033 -17.938 -0.657 1 92.06 119 SER A O 1
ATOM 924 N N . THR A 1 120 ? 0.714 -18.047 -2.41 1 89.12 120 THR A N 1
ATOM 925 C CA . THR A 1 120 ? 1.844 -18.031 -3.334 1 89.12 120 THR A CA 1
ATOM 926 C C . THR A 1 120 ? 2.578 -16.703 -3.281 1 89.12 120 THR A C 1
ATOM 928 O O . THR A 1 120 ? 3.809 -16.672 -3.225 1 89.12 120 THR A O 1
ATOM 931 N N . ILE A 1 121 ? 1.889 -15.672 -3.227 1 89.5 121 ILE A N 1
ATOM 932 C CA . ILE A 1 121 ? 2.461 -14.336 -3.309 1 89.5 121 ILE A CA 1
ATOM 933 C C . ILE A 1 121 ? 3.018 -13.93 -1.946 1 89.5 121 ILE A C 1
ATOM 935 O O . ILE A 1 121 ? 4.16 -13.469 -1.846 1 89.5 121 ILE A O 1
ATOM 939 N N . PHE A 1 122 ? 2.258 -14.18 -0.927 1 91.69 122 PHE A N 1
ATOM 940 C CA . PHE A 1 122 ? 2.605 -13.617 0.371 1 91.69 122 PHE A CA 1
ATOM 941 C C . PHE A 1 122 ? 3.311 -14.648 1.241 1 91.69 122 PHE A C 1
ATOM 943 O O . PHE A 1 122 ? 3.895 -14.312 2.271 1 91.69 122 PHE A O 1
ATOM 950 N N . GLY A 1 123 ? 3.205 -15.953 0.826 1 87.69 123 GLY A N 1
ATOM 951 C CA . GLY A 1 123 ? 4.004 -16.953 1.521 1 87.69 123 GLY A CA 1
ATOM 952 C C . GLY A 1 123 ? 5.496 -16.688 1.421 1 87.69 123 GLY A C 1
ATOM 953 O O . GLY A 1 123 ? 6.254 -17.062 2.32 1 87.69 123 GLY A O 1
ATOM 954 N N . PHE A 1 124 ? 5.859 -16.016 0.405 1 82.31 124 PHE A N 1
ATOM 955 C CA . PHE A 1 124 ? 7.242 -15.68 0.08 1 82.31 124 PHE A CA 1
ATOM 956 C C . PHE 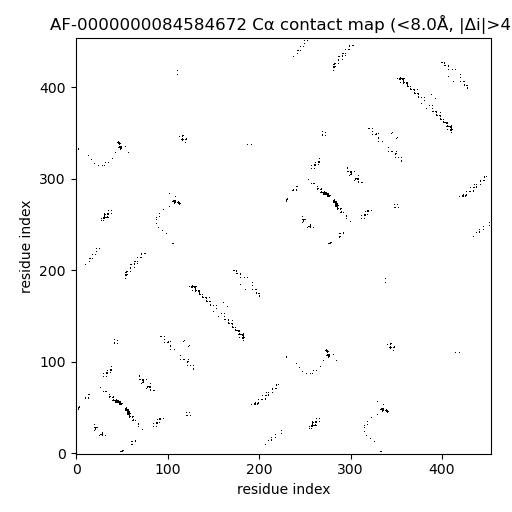A 1 124 ? 7.656 -14.383 0.764 1 82.31 124 PHE A C 1
ATOM 958 O O . PHE A 1 124 ? 8.852 -14.102 0.903 1 82.31 124 PHE A O 1
ATOM 965 N N . LEU A 1 125 ? 6.77 -13.695 1.31 1 85 125 LEU A N 1
ATOM 966 C CA . LEU A 1 125 ? 6.957 -12.312 1.73 1 85 125 LEU A CA 1
ATOM 967 C C . LEU A 1 125 ? 7.875 -12.234 2.945 1 85 125 LEU A C 1
ATOM 969 O O . LEU A 1 125 ? 8.742 -11.352 3.021 1 85 125 LEU A O 1
ATOM 973 N N . PRO A 1 126 ? 7.785 -13.133 3.9 1 87.56 126 PRO A N 1
ATOM 974 C CA . PRO A 1 126 ? 8.672 -13.023 5.059 1 87.56 126 PRO A CA 1
ATOM 975 C C . PRO A 1 126 ? 10.148 -13.148 4.684 1 87.56 126 PRO A C 1
ATOM 977 O O . PRO A 1 126 ? 10.992 -12.438 5.246 1 87.56 126 PRO A O 1
ATOM 980 N N . ARG A 1 127 ? 10.469 -13.961 3.777 1 89.19 127 ARG A N 1
ATOM 981 C CA . ARG A 1 127 ? 11.844 -14.109 3.311 1 89.19 127 ARG A CA 1
ATOM 982 C C . ARG A 1 127 ? 12.312 -12.852 2.578 1 89.19 127 ARG A C 1
ATOM 984 O O . ARG A 1 127 ? 13.43 -12.375 2.795 1 89.19 127 ARG A O 1
ATOM 991 N N . VAL A 1 128 ? 11.453 -12.375 1.768 1 86.12 128 VAL A N 1
ATOM 992 C CA . VAL A 1 128 ? 11.773 -11.172 1.003 1 86.12 128 VAL A CA 1
ATOM 993 C C . VAL A 1 128 ? 11.953 -9.984 1.951 1 86.12 128 VAL A C 1
ATOM 995 O O . VAL A 1 128 ? 12.914 -9.227 1.827 1 86.12 128 VAL A O 1
ATOM 998 N N . ALA A 1 129 ? 11.039 -9.914 2.887 1 88.25 129 ALA A N 1
ATOM 999 C CA . ALA A 1 129 ? 11.117 -8.828 3.865 1 88.25 129 ALA A CA 1
ATOM 1000 C C . ALA A 1 129 ? 12.406 -8.922 4.676 1 88.25 129 ALA A C 1
ATOM 1002 O O . ALA A 1 129 ? 13.086 -7.91 4.879 1 88.25 129 ALA A O 1
ATOM 1003 N N . LEU A 1 130 ? 12.688 -10.078 5.086 1 89.31 130 LEU A N 1
ATOM 1004 C CA . LEU A 1 130 ? 13.914 -10.281 5.848 1 89.31 130 LEU A CA 1
ATOM 1005 C C . LEU A 1 130 ? 15.141 -9.938 5.008 1 89.31 130 LEU A C 1
ATOM 1007 O O . LEU A 1 130 ? 16.062 -9.289 5.496 1 89.31 130 LEU A O 1
ATOM 1011 N N . GLY A 1 131 ? 15.156 -10.43 3.824 1 89.06 131 GLY A N 1
ATOM 1012 C CA . GLY A 1 131 ? 16.25 -10.094 2.916 1 89.06 131 GLY A CA 1
ATOM 1013 C C . GLY A 1 131 ? 16.391 -8.602 2.691 1 89.06 131 GLY A C 1
ATOM 1014 O O . GLY A 1 131 ? 17.516 -8.078 2.697 1 89.06 131 GLY A O 1
ATOM 1015 N N . SER A 1 132 ? 15.289 -7.934 2.514 1 86.5 132 SER A N 1
ATOM 1016 C CA . SER A 1 132 ? 15.297 -6.488 2.307 1 86.5 132 SER A CA 1
ATOM 1017 C C . SER A 1 132 ? 15.852 -5.762 3.529 1 86.5 132 SER A C 1
ATOM 1019 O O . SER A 1 132 ? 16.688 -4.859 3.398 1 86.5 132 SER A O 1
ATOM 1021 N N . LEU A 1 133 ? 15.375 -6.172 4.684 1 85.19 133 LEU A N 1
ATOM 1022 C CA . LEU A 1 133 ? 15.781 -5.52 5.922 1 85.19 133 LEU A CA 1
ATOM 1023 C C . LEU A 1 133 ? 17.266 -5.738 6.188 1 85.19 133 LEU A C 1
ATOM 1025 O O . LEU A 1 133 ? 17.984 -4.793 6.512 1 85.19 133 LEU A O 1
ATOM 1029 N N . ILE A 1 134 ? 17.766 -6.906 5.969 1 88.88 134 ILE A N 1
ATOM 1030 C CA . ILE A 1 134 ? 19.172 -7.234 6.207 1 88.88 134 ILE A CA 1
ATOM 1031 C C . ILE A 1 134 ? 20.047 -6.559 5.156 1 88.88 134 ILE A C 1
ATOM 1033 O O . ILE A 1 134 ? 21.078 -5.977 5.484 1 88.88 134 ILE A O 1
ATOM 1037 N N . ALA A 1 135 ? 19.578 -6.699 3.969 1 87.81 135 ALA A N 1
ATOM 1038 C CA . ALA A 1 135 ? 20.328 -6.09 2.877 1 87.81 135 ALA A CA 1
ATOM 1039 C C . ALA A 1 135 ? 20.469 -4.586 3.08 1 87.81 135 ALA A C 1
ATOM 1041 O O . ALA A 1 135 ? 21.562 -4.027 2.908 1 87.81 135 ALA A O 1
ATOM 1042 N N . TYR A 1 136 ? 19.484 -4.027 3.473 1 79.88 136 TYR A N 1
ATOM 1043 C CA . TYR A 1 136 ? 19.5 -2.588 3.713 1 79.88 136 TYR A CA 1
ATOM 1044 C C . TYR A 1 136 ? 20.438 -2.236 4.863 1 79.88 136 TYR A C 1
ATOM 1046 O O . TYR A 1 136 ? 21.25 -1.31 4.754 1 79.88 136 TYR A O 1
ATOM 1054 N N . GLY A 1 137 ? 20.25 -2.902 5.945 1 81.62 137 GLY A N 1
ATOM 1055 C CA . GLY A 1 137 ? 21.109 -2.666 7.102 1 81.62 137 GLY A CA 1
ATOM 1056 C C . GLY A 1 137 ? 22.594 -2.822 6.793 1 81.62 137 GLY A C 1
ATOM 1057 O O . GLY A 1 137 ? 23.391 -1.938 7.102 1 81.62 137 GLY A O 1
ATOM 1058 N N . ILE A 1 138 ? 22.891 -3.783 6.125 1 85.38 138 ILE A N 1
ATOM 1059 C CA . ILE A 1 138 ? 24.281 -4.078 5.801 1 85.38 138 ILE A CA 1
ATOM 1060 C C . ILE A 1 138 ? 24.797 -3.074 4.77 1 85.38 138 ILE A C 1
ATOM 1062 O O . ILE A 1 138 ? 25.891 -2.518 4.922 1 85.38 138 ILE A O 1
ATOM 1066 N N . SER A 1 139 ? 24 -2.873 3.768 1 80.69 139 SER A N 1
ATOM 1067 C CA . SER A 1 139 ? 24.438 -2.018 2.674 1 80.69 139 SER A CA 1
ATOM 1068 C C . SER A 1 139 ? 24.641 -0.578 3.141 1 80.69 139 SER A C 1
ATOM 1070 O O . SER A 1 139 ? 25.531 0.12 2.668 1 80.69 139 SER A O 1
ATOM 1072 N N . GLN A 1 140 ? 23.828 -0.216 4.051 1 75 140 GLN A N 1
ATOM 1073 C CA . GLN A 1 140 ? 23.969 1.134 4.586 1 75 140 GLN A CA 1
ATOM 1074 C C . GLN A 1 140 ? 25.266 1.279 5.383 1 75 140 GLN A C 1
ATOM 1076 O O . GLN A 1 140 ? 25.984 2.273 5.238 1 75 140 GLN A O 1
ATOM 1081 N N . TYR A 1 141 ? 25.484 0.317 6.211 1 81.81 141 TYR A N 1
ATOM 1082 C CA . TYR A 1 141 ? 26.719 0.329 6.988 1 81.81 141 TYR A CA 1
ATOM 1083 C C . TYR A 1 141 ? 27.938 0.273 6.074 1 81.81 141 TYR A C 1
ATOM 1085 O O . TYR A 1 141 ? 28.891 1.021 6.266 1 81.81 141 TYR A O 1
ATOM 1093 N N . VAL A 1 142 ? 27.891 -0.505 5.129 1 82.12 142 VAL A N 1
ATOM 1094 C CA . VAL A 1 142 ? 29 -0.69 4.207 1 82.12 142 VAL A CA 1
ATOM 1095 C C . VAL A 1 142 ? 29.172 0.562 3.35 1 82.12 142 VAL A C 1
ATOM 1097 O O . VAL A 1 142 ? 30.297 0.949 3.027 1 82.12 142 VAL A O 1
ATOM 1100 N N . ASP A 1 143 ? 28.141 1.089 2.961 1 77.19 143 ASP A N 1
ATOM 1101 C CA . ASP A 1 143 ? 28.203 2.301 2.152 1 77.19 143 ASP A CA 1
ATOM 1102 C C . ASP A 1 143 ? 28.969 3.406 2.877 1 77.19 143 ASP A C 1
ATOM 1104 O O . ASP A 1 143 ? 29.828 4.062 2.289 1 77.19 143 ASP A O 1
ATOM 1108 N N . VAL A 1 144 ? 28.703 3.586 4.176 1 73.81 144 VAL A N 1
ATOM 1109 C CA . VAL A 1 144 ? 29.359 4.602 4.988 1 73.81 144 VAL A CA 1
ATOM 1110 C C . VAL A 1 144 ? 30.844 4.258 5.137 1 73.81 144 VAL A C 1
ATOM 1112 O O . VAL A 1 144 ? 31.703 5.129 5.004 1 73.81 144 VAL A O 1
ATOM 1115 N N . TRP A 1 145 ? 31.016 3.002 5.398 1 82.5 145 TRP A N 1
ATOM 1116 C CA . TRP A 1 145 ? 32.406 2.541 5.57 1 82.5 145 TRP A CA 1
ATOM 1117 C C . TRP A 1 145 ? 33.188 2.699 4.273 1 82.5 145 TRP A C 1
ATOM 1119 O O . TRP A 1 145 ? 34.312 3.166 4.289 1 82.5 145 TRP A O 1
ATOM 1129 N N . LEU A 1 146 ? 32.656 2.311 3.186 1 77.75 146 LEU A N 1
ATOM 1130 C CA . LEU A 1 146 ? 33.312 2.412 1.888 1 77.75 146 LEU A CA 1
ATOM 1131 C C . LEU A 1 146 ? 33.562 3.869 1.521 1 77.75 146 LEU A C 1
ATOM 1133 O O . LEU A 1 146 ? 34.594 4.191 0.92 1 77.75 146 LEU A O 1
ATOM 1137 N N . TYR A 1 147 ? 32.656 4.648 1.777 1 73.44 147 TYR A N 1
ATOM 1138 C CA . TYR A 1 147 ? 32.844 6.07 1.514 1 73.44 147 TYR A CA 1
ATOM 1139 C C . TYR A 1 147 ? 34.062 6.609 2.275 1 73.44 147 TYR A C 1
ATOM 1141 O O . TYR A 1 147 ? 34.875 7.348 1.719 1 73.44 147 TYR A O 1
ATOM 1149 N N . ALA A 1 148 ? 34.156 6.246 3.523 1 77.31 148 ALA A N 1
ATOM 1150 C CA . ALA A 1 148 ? 35.281 6.676 4.352 1 77.31 148 ALA A CA 1
ATOM 1151 C C . ALA A 1 148 ? 36.594 6.129 3.814 1 77.31 148 ALA A C 1
ATOM 1153 O O . ALA A 1 148 ? 37.594 6.816 3.84 1 77.31 148 ALA A O 1
ATOM 1154 N N . LEU A 1 149 ? 36.5 4.895 3.422 1 79.31 149 LEU A N 1
ATOM 1155 C CA . LEU A 1 149 ? 37.719 4.254 2.883 1 79.31 149 LEU A CA 1
ATOM 1156 C C . LEU A 1 149 ? 38.188 4.957 1.612 1 79.31 149 LEU A C 1
ATOM 1158 O O . LEU A 1 149 ? 39.375 5.219 1.445 1 79.31 149 LEU A O 1
ATOM 1162 N N . VAL A 1 150 ? 37.281 5.246 0.719 1 75.62 150 VAL A N 1
ATOM 1163 C CA . VAL A 1 150 ? 37.625 5.895 -0.542 1 75.62 150 VAL A CA 1
ATOM 1164 C C . VAL A 1 150 ? 38.094 7.32 -0.278 1 75.62 150 VAL A C 1
ATOM 1166 O O . VAL A 1 150 ? 39 7.812 -0.947 1 75.62 150 VAL A O 1
ATOM 1169 N N . LYS A 1 151 ? 37.438 7.938 0.67 1 74 151 LYS A N 1
ATOM 1170 C CA . LYS A 1 151 ? 37.844 9.281 1.055 1 74 151 LYS A CA 1
ATOM 1171 C C . LYS A 1 151 ? 39.281 9.281 1.577 1 74 151 LYS A C 1
ATOM 1173 O O . LYS A 1 151 ? 40.062 10.219 1.329 1 74 151 LYS A O 1
ATOM 1178 N N . ARG A 1 152 ? 39.625 8.227 2.279 1 81.62 152 ARG A N 1
ATOM 1179 C CA . ARG A 1 152 ? 40.969 8.102 2.805 1 81.62 152 ARG A CA 1
ATOM 1180 C C . ARG A 1 152 ? 41.969 7.859 1.679 1 81.62 152 ARG A C 1
ATOM 1182 O O . ARG A 1 152 ? 43.094 8.375 1.72 1 81.62 152 ARG A O 1
ATOM 1189 N N . MET A 1 153 ? 41.531 7.102 0.713 1 82 153 MET A N 1
ATOM 1190 C CA . MET A 1 153 ? 42.406 6.758 -0.399 1 82 153 MET A CA 1
ATOM 1191 C C . MET A 1 153 ? 42.5 7.906 -1.401 1 82 153 MET A C 1
ATOM 1193 O O . MET A 1 153 ? 43.531 8.086 -2.057 1 82 153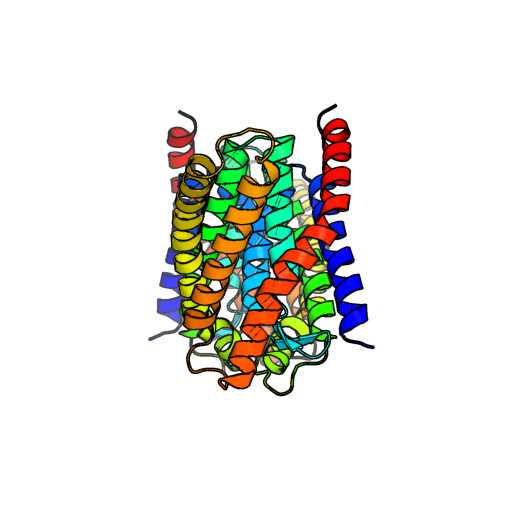 MET A O 1
ATOM 1197 N N . LEU A 1 154 ? 41.375 8.484 -1.579 1 79.94 154 LEU A N 1
ATOM 1198 C CA . LEU A 1 154 ? 41.281 9.609 -2.506 1 79.94 154 LEU A CA 1
ATOM 1199 C C . LEU A 1 154 ? 40.719 10.844 -1.819 1 79.94 154 LEU A C 1
ATOM 1201 O O . LEU A 1 154 ? 39.562 11.234 -2.09 1 79.94 154 LEU A O 1
ATOM 1205 N N . PRO A 1 155 ? 41.562 11.547 -1.067 1 72.5 155 PRO A N 1
ATOM 1206 C CA . PRO A 1 155 ? 41.062 12.633 -0.219 1 72.5 155 PRO A CA 1
ATOM 1207 C C . PRO A 1 155 ? 40.75 13.906 -1.007 1 72.5 155 PRO A C 1
ATOM 1209 O O . PRO A 1 155 ? 39.969 14.75 -0.553 1 72.5 155 PRO A O 1
ATOM 1212 N N . ASN A 1 156 ? 41.219 14 -2.137 1 72.44 156 ASN A N 1
ATOM 1213 C CA . ASN A 1 156 ? 41.031 15.227 -2.908 1 72.44 156 ASN A CA 1
ATOM 1214 C C . ASN A 1 156 ? 39.594 15.391 -3.377 1 72.44 156 ASN A C 1
ATOM 1216 O O . ASN A 1 156 ? 38.969 14.43 -3.826 1 72.44 156 ASN A O 1
ATOM 1220 N N . ASP A 1 157 ? 39 16.594 -3.299 1 66.12 157 ASP A N 1
ATOM 1221 C CA . ASP A 1 157 ? 37.625 16.922 -3.619 1 66.12 157 ASP A CA 1
ATOM 1222 C C . ASP A 1 157 ? 37.312 16.641 -5.09 1 66.12 157 ASP A C 1
ATOM 1224 O O . ASP A 1 157 ? 36.156 16.5 -5.473 1 66.12 157 ASP A O 1
ATOM 1228 N N . LYS A 1 158 ? 38.406 16.672 -5.836 1 67.12 158 LYS A N 1
ATOM 1229 C CA . LYS A 1 158 ? 38.219 16.375 -7.25 1 67.12 158 LYS A CA 1
ATOM 1230 C C . LYS A 1 158 ? 37.656 14.969 -7.445 1 67.12 158 LYS A C 1
ATOM 1232 O O . LYS A 1 158 ? 37.031 14.688 -8.469 1 67.12 158 LYS A O 1
ATOM 1237 N N . TYR A 1 159 ? 37.812 14.133 -6.457 1 69.06 159 TYR A N 1
ATOM 1238 C CA . TYR A 1 159 ? 37.375 12.742 -6.582 1 69.06 159 TYR A CA 1
ATOM 1239 C C . TYR A 1 159 ? 36.062 12.516 -5.84 1 69.06 159 TYR A C 1
ATOM 1241 O O . TYR A 1 159 ? 35.719 11.383 -5.484 1 69.06 159 TYR A O 1
ATOM 1249 N N . LEU A 1 160 ? 35.438 13.586 -5.566 1 66.31 160 LEU A N 1
ATOM 1250 C CA . LEU A 1 160 ? 34.188 13.492 -4.844 1 66.31 160 LEU A CA 1
ATOM 1251 C C . LEU A 1 160 ? 33.188 12.625 -5.605 1 66.31 160 LEU A C 1
ATOM 1253 O O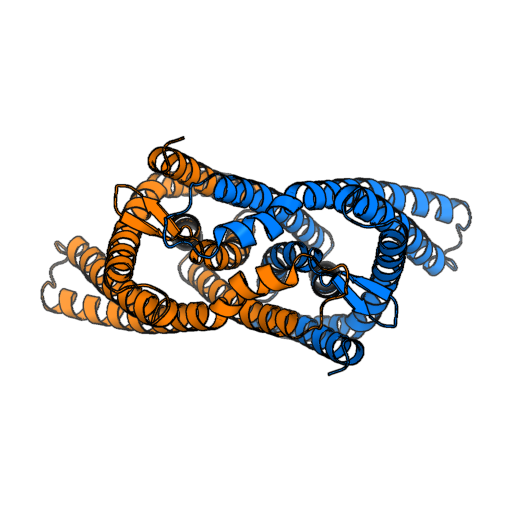 . LEU A 1 160 ? 32.438 11.836 -5.004 1 66.31 160 LEU A O 1
ATOM 1257 N N . TRP A 1 161 ? 33.156 12.844 -6.887 1 68.56 161 TRP A N 1
ATOM 1258 C CA . TRP A 1 161 ? 32.219 12.086 -7.73 1 68.56 161 TRP A CA 1
ATOM 1259 C C . TRP A 1 161 ? 32.531 10.594 -7.656 1 68.56 161 TRP A C 1
ATOM 1261 O O . TRP A 1 161 ? 31.609 9.773 -7.574 1 68.56 161 TRP A O 1
ATOM 1271 N N . VAL A 1 162 ? 33.781 10.281 -7.633 1 69.44 162 VAL A N 1
ATOM 1272 C CA . VAL A 1 162 ? 34.188 8.883 -7.566 1 69.44 162 VAL A CA 1
ATOM 1273 C C . VAL A 1 162 ? 33.844 8.305 -6.195 1 69.44 162 VAL A C 1
ATOM 1275 O O . VAL A 1 162 ? 33.406 7.152 -6.09 1 69.44 162 VAL A O 1
ATOM 1278 N N . ARG A 1 163 ? 34.031 9.086 -5.18 1 68 163 ARG A N 1
ATOM 1279 C CA . ARG A 1 163 ? 33.75 8.633 -3.822 1 68 163 ARG A CA 1
ATOM 1280 C C . ARG A 1 163 ? 32.25 8.328 -3.654 1 68 163 ARG A C 1
ATOM 1282 O O . ARG A 1 163 ? 31.891 7.277 -3.121 1 68 163 ARG A O 1
ATOM 1289 N N . ASN A 1 164 ? 31.531 9.227 -4.152 1 67.06 164 ASN A N 1
ATOM 1290 C CA . ASN A 1 164 ? 30.094 9.102 -3.977 1 67.06 164 ASN A CA 1
ATOM 1291 C C . ASN A 1 164 ? 29.516 7.988 -4.848 1 67.06 164 ASN A C 1
ATOM 1293 O O . ASN A 1 164 ? 28.75 7.152 -4.371 1 67.06 164 ASN A O 1
ATOM 1297 N N . ASN A 1 165 ? 29.859 7.973 -6.039 1 74.75 165 ASN A N 1
ATOM 1298 C CA . ASN A 1 165 ? 29.297 6.988 -6.957 1 74.75 165 ASN A CA 1
ATOM 1299 C C . ASN A 1 165 ? 29.922 5.609 -6.754 1 74.75 165 ASN A C 1
ATOM 1301 O O . ASN A 1 165 ? 29.234 4.59 -6.871 1 74.75 165 ASN A O 1
ATOM 1305 N N . GLY A 1 166 ? 31.172 5.66 -6.457 1 75.12 166 GLY A N 1
ATOM 1306 C CA . GLY A 1 166 ? 31.859 4.395 -6.254 1 75.12 166 GLY A CA 1
ATOM 1307 C C . GLY A 1 166 ? 31.391 3.654 -5.016 1 75.12 166 GLY A C 1
ATOM 1308 O O . GLY A 1 166 ? 31.141 2.449 -5.062 1 75.12 166 GLY A O 1
ATOM 1309 N N . SER A 1 167 ? 31.375 4.359 -3.902 1 75.25 167 SER A N 1
ATOM 1310 C CA . SER A 1 167 ? 30.906 3.746 -2.66 1 75.25 167 SER A CA 1
ATOM 1311 C C . SER A 1 167 ? 29.484 3.244 -2.791 1 75.25 167 SER A C 1
ATOM 1313 O O . SER A 1 167 ? 29.156 2.146 -2.334 1 75.25 167 SER A O 1
ATOM 1315 N N . THR A 1 168 ? 28.641 3.975 -3.477 1 74.44 168 THR A N 1
ATOM 1316 C CA . THR A 1 168 ? 27.25 3.602 -3.65 1 74.44 168 THR A CA 1
ATOM 1317 C C . THR A 1 168 ? 27.125 2.381 -4.559 1 74.44 168 THR A C 1
ATOM 1319 O O . THR A 1 168 ? 26.359 1.461 -4.266 1 74.44 168 THR A O 1
ATOM 1322 N N . MET A 1 169 ? 27.828 2.406 -5.559 1 83.25 169 MET A N 1
ATOM 1323 C CA . MET A 1 169 ? 27.766 1.292 -6.5 1 83.25 169 MET A CA 1
ATOM 1324 C C . MET A 1 169 ? 28.188 -0.014 -5.828 1 83.25 169 MET A C 1
ATOM 1326 O O . MET A 1 169 ? 27.531 -1.047 -6.023 1 83.25 169 MET A O 1
ATOM 1330 N N . LEU A 1 170 ? 29.156 0.091 -5.027 1 84.38 170 LEU A N 1
ATOM 1331 C CA . LEU A 1 170 ? 29.641 -1.108 -4.352 1 84.38 170 LEU A CA 1
ATOM 1332 C C . LEU A 1 170 ? 28.672 -1.537 -3.254 1 84.38 170 LEU A C 1
ATOM 1334 O O . LEU A 1 170 ? 28.422 -2.732 -3.066 1 84.38 170 LEU A O 1
ATOM 1338 N N . SER A 1 171 ? 28.266 -0.616 -2.545 1 81.88 171 SER A N 1
ATOM 1339 C CA . SER A 1 171 ? 27.328 -0.944 -1.477 1 81.88 171 SER A CA 1
ATOM 1340 C C . SER A 1 171 ? 26.031 -1.507 -2.039 1 81.88 171 SER A C 1
ATOM 1342 O O . SER A 1 171 ? 25.422 -2.396 -1.438 1 81.88 171 SER A O 1
ATOM 1344 N N . GLN A 1 172 ? 25.594 -1.057 -3.182 1 84.25 172 GLN A N 1
ATOM 1345 C CA . GLN A 1 172 ? 24.375 -1.552 -3.82 1 84.25 172 GLN A CA 1
ATOM 1346 C C . GLN A 1 172 ? 24.578 -2.973 -4.344 1 84.25 172 GLN A C 1
ATOM 1348 O O . GLN A 1 172 ? 23.625 -3.76 -4.383 1 84.25 172 GLN A O 1
ATOM 1353 N N . LEU A 1 173 ? 25.781 -3.184 -4.781 1 88 173 LEU A N 1
ATOM 1354 C CA . LEU A 1 173 ? 26.078 -4.551 -5.191 1 88 173 LEU A CA 1
ATOM 1355 C C . LEU A 1 173 ? 25.906 -5.52 -4.027 1 88 173 LEU A C 1
ATOM 1357 O O . LEU A 1 173 ? 25.344 -6.602 -4.195 1 88 173 LEU A O 1
ATOM 1361 N N . LEU A 1 174 ? 26.359 -5.105 -2.906 1 86.62 174 LEU A N 1
ATOM 1362 C CA . LEU A 1 174 ? 26.219 -5.926 -1.707 1 86.62 174 LEU A CA 1
ATOM 1363 C C . LEU A 1 174 ? 24.75 -6.043 -1.307 1 86.62 174 LEU A C 1
ATOM 1365 O O . LEU A 1 174 ? 24.297 -7.113 -0.883 1 86.62 174 LEU A O 1
ATOM 1369 N N . ASP A 1 175 ? 24.078 -4.98 -1.365 1 87.31 175 ASP A N 1
ATOM 1370 C CA . ASP A 1 175 ? 22.656 -4.977 -1.077 1 87.31 175 ASP A CA 1
ATOM 1371 C C . ASP A 1 175 ? 21.906 -5.996 -1.938 1 87.31 175 ASP A C 1
ATOM 1373 O O . ASP A 1 175 ? 21.156 -6.824 -1.42 1 87.31 175 ASP A O 1
ATOM 1377 N N . THR A 1 176 ? 22.203 -6.02 -3.191 1 89.25 176 THR A N 1
ATOM 1378 C CA . THR A 1 176 ? 21.531 -6.898 -4.141 1 89.25 176 THR A CA 1
ATOM 1379 C C . THR A 1 176 ? 21.906 -8.359 -3.883 1 89.25 176 THR A C 1
ATOM 1381 O O . THR A 1 176 ? 21.047 -9.242 -3.963 1 89.25 176 THR A O 1
ATOM 1384 N N . LEU A 1 177 ? 23.141 -8.531 -3.574 1 90.62 177 LEU A N 1
ATOM 1385 C CA . LEU A 1 177 ? 23.625 -9.883 -3.303 1 90.62 177 LEU A CA 1
ATOM 1386 C C . LEU A 1 177 ? 22.922 -10.469 -2.082 1 90.62 177 LEU A C 1
ATOM 1388 O O . LEU A 1 177 ? 22.438 -11.609 -2.121 1 90.62 177 LEU A O 1
ATOM 1392 N N . VAL A 1 178 ? 22.859 -9.711 -1.052 1 89.31 178 VAL A N 1
ATOM 1393 C CA . VAL A 1 178 ? 22.266 -10.172 0.193 1 89.31 178 VAL A CA 1
ATOM 1394 C C . VAL A 1 178 ? 20.766 -10.391 -0.011 1 89.31 178 VAL A C 1
ATOM 1396 O O . VAL A 1 178 ? 20.219 -11.422 0.393 1 89.31 178 VAL A O 1
ATOM 1399 N N . PHE A 1 179 ? 20.203 -9.508 -0.655 1 88.94 179 PHE A N 1
ATOM 1400 C CA . PHE A 1 179 ? 18.781 -9.586 -0.904 1 88.94 179 PHE A CA 1
ATOM 1401 C C . PHE A 1 179 ? 18.438 -10.82 -1.738 1 88.94 179 PHE A C 1
ATOM 1403 O O . PHE A 1 179 ? 17.594 -11.625 -1.349 1 88.94 179 PHE A O 1
ATOM 1410 N N . CYS A 1 180 ? 19.094 -11 -2.857 1 89.75 180 CYS A N 1
ATOM 1411 C CA . CYS A 1 180 ? 18.797 -12.109 -3.76 1 89.75 180 CYS A CA 1
ATOM 1412 C C . CYS A 1 180 ? 19.078 -13.445 -3.086 1 89.75 180 CYS A C 1
ATOM 1414 O O . CYS A 1 180 ? 18.344 -14.414 -3.295 1 89.75 180 CYS A O 1
ATOM 1416 N N . THR A 1 181 ? 20.078 -13.469 -2.307 1 90.06 181 THR A N 1
ATOM 1417 C CA . THR A 1 181 ? 20.438 -14.711 -1.627 1 90.06 181 THR A CA 1
ATOM 1418 C C . THR A 1 181 ? 19.359 -15.094 -0.61 1 90.06 181 THR A C 1
ATOM 1420 O O . THR A 1 181 ? 18.891 -16.234 -0.603 1 90.06 181 THR A O 1
ATOM 1423 N N . ILE A 1 182 ? 18.953 -14.18 0.141 1 89 182 ILE A N 1
ATOM 1424 C CA . ILE A 1 182 ? 17.984 -14.477 1.197 1 89 182 ILE A CA 1
ATOM 1425 C C . ILE A 1 182 ? 16.594 -14.656 0.592 1 89 182 ILE A C 1
ATOM 1427 O O . ILE A 1 182 ? 15.883 -15.609 0.931 1 89 182 ILE A O 1
ATOM 1431 N N . ALA A 1 183 ? 16.203 -13.812 -0.318 1 85 183 ALA A N 1
ATOM 1432 C CA . ALA A 1 183 ? 14.852 -13.797 -0.88 1 85 183 ALA A CA 1
ATOM 1433 C C . ALA A 1 183 ? 14.625 -15 -1.788 1 85 183 ALA A C 1
ATOM 1435 O O . ALA A 1 183 ? 13.531 -15.57 -1.806 1 85 183 ALA A O 1
ATOM 1436 N N . PHE A 1 184 ? 15.672 -15.477 -2.529 1 85.25 184 PHE A N 1
ATOM 1437 C CA . PHE A 1 184 ? 15.422 -16.453 -3.594 1 85.25 184 PHE A CA 1
ATOM 1438 C C . PHE A 1 184 ? 16.219 -17.719 -3.355 1 85.25 184 PHE A C 1
ATOM 1440 O O . PHE A 1 184 ? 16.234 -18.609 -4.211 1 85.25 184 PHE A O 1
ATOM 1447 N N . ALA A 1 185 ? 16.797 -17.797 -2.195 1 82 185 ALA A N 1
ATOM 1448 C CA . ALA A 1 185 ? 17.547 -19.016 -1.895 1 82 185 ALA A CA 1
ATOM 1449 C C . ALA A 1 185 ? 16.641 -20.234 -1.982 1 82 185 ALA A C 1
ATOM 1451 O O . ALA A 1 185 ? 15.586 -20.297 -1.341 1 82 185 ALA A O 1
ATOM 1452 N N . GLY A 1 186 ? 16.984 -21.188 -2.82 1 78.38 186 GLY A N 1
ATOM 1453 C CA . GLY A 1 186 ? 16.266 -22.438 -2.939 1 78.38 186 GLY A CA 1
ATOM 1454 C C . GLY A 1 186 ? 15.031 -22.328 -3.824 1 78.38 186 GLY A C 1
ATOM 1455 O O . GLY A 1 186 ? 14.344 -23.328 -4.055 1 78.38 186 GLY A O 1
ATOM 1456 N N . THR A 1 187 ? 14.664 -21.25 -4.289 1 77.19 187 THR A N 1
ATOM 1457 C CA . THR A 1 187 ? 13.469 -21.047 -5.094 1 77.19 187 THR A CA 1
ATOM 1458 C C . THR A 1 187 ? 13.781 -21.219 -6.578 1 77.19 187 THR A C 1
ATOM 1460 O O . THR A 1 187 ? 13 -21.828 -7.312 1 77.19 187 THR A O 1
ATOM 1463 N N . TYR A 1 188 ? 14.953 -20.719 -7.004 1 82.25 188 TYR A N 1
ATOM 1464 C CA . TYR A 1 188 ? 15.32 -20.75 -8.414 1 82.25 188 TYR A CA 1
ATOM 1465 C C . TYR A 1 188 ? 16.594 -21.547 -8.633 1 82.25 188 TYR A C 1
ATOM 1467 O O . TYR A 1 188 ? 17.391 -21.734 -7.703 1 82.25 188 TYR A O 1
ATOM 1475 N N . GLU A 1 189 ? 16.719 -21.984 -9.812 1 86.69 189 GLU A N 1
ATOM 1476 C CA . GLU A 1 189 ? 17.984 -22.594 -10.211 1 86.69 189 GLU A CA 1
ATOM 1477 C C . GLU A 1 189 ? 19.109 -21.562 -10.211 1 86.69 189 GLU A C 1
ATOM 1479 O O . GLU A 1 189 ? 18.875 -20.359 -10.32 1 86.69 189 GLU A O 1
ATOM 1484 N N . TRP A 1 190 ? 20.281 -22.109 -10.086 1 88 190 TRP A N 1
ATOM 1485 C CA . TRP A 1 190 ? 21.453 -21.266 -9.961 1 88 190 TRP A CA 1
ATOM 1486 C C . TRP A 1 190 ? 21.578 -20.328 -11.156 1 88 190 TRP A C 1
ATOM 1488 O O . TRP A 1 190 ? 21.891 -19.141 -11 1 88 190 TRP A O 1
ATOM 1498 N N . SER A 1 191 ? 21.328 -20.812 -12.312 1 87.94 191 SER A N 1
ATOM 1499 C CA . SER A 1 191 ? 21.438 -20 -13.516 1 87.94 191 SER A CA 1
ATOM 1500 C C . SER A 1 191 ? 20.453 -18.844 -13.492 1 87.94 191 SER A C 1
ATOM 1502 O O . SER A 1 191 ? 20.812 -17.703 -13.805 1 87.94 191 SER A O 1
ATOM 1504 N N . VAL A 1 192 ? 19.312 -19.141 -13.078 1 86.12 192 VAL A N 1
ATOM 1505 C CA . VAL A 1 192 ? 18.281 -18.125 -13.008 1 86.12 192 VAL A CA 1
ATOM 1506 C C . VAL A 1 192 ? 18.594 -17.125 -11.891 1 86.12 192 VAL A C 1
ATOM 1508 O O . VAL A 1 192 ? 18.391 -15.922 -12.047 1 86.12 192 VAL A O 1
ATOM 1511 N N . TRP A 1 193 ? 19.094 -17.641 -10.844 1 89.69 193 TRP A N 1
ATOM 1512 C CA . TRP A 1 193 ? 19.469 -16.797 -9.719 1 89.69 193 TRP A CA 1
ATOM 1513 C C . TRP A 1 193 ? 20.516 -15.766 -10.141 1 89.69 193 TRP A C 1
ATOM 1515 O O . TRP A 1 193 ? 20.406 -14.578 -9.805 1 89.69 193 TRP A O 1
ATOM 1525 N N . ILE A 1 194 ? 21.469 -16.172 -10.883 1 90.62 194 ILE A N 1
ATOM 1526 C CA . ILE A 1 194 ? 22.531 -15.289 -11.344 1 90.62 194 ILE A CA 1
ATOM 1527 C C . ILE A 1 194 ? 21.938 -14.227 -12.273 1 90.62 194 ILE A C 1
ATOM 1529 O O . ILE A 1 194 ? 22.328 -13.055 -12.211 1 90.62 194 ILE A O 1
ATOM 1533 N N . GLU A 1 195 ? 21.094 -14.617 -13.094 1 89.75 195 GLU A N 1
ATOM 1534 C CA . GLU A 1 195 ? 20.453 -13.664 -14 1 89.75 195 GLU A CA 1
ATOM 1535 C C . GLU A 1 195 ? 19.656 -12.617 -13.234 1 89.75 195 GLU A C 1
ATOM 1537 O O . GLU A 1 195 ? 19.719 -11.43 -13.562 1 89.75 195 GLU A O 1
ATOM 1542 N N . ILE A 1 196 ? 18.984 -13.086 -12.266 1 88.31 196 ILE A N 1
ATOM 1543 C CA . ILE A 1 196 ? 18.188 -12.18 -11.453 1 88.31 196 ILE A CA 1
ATOM 1544 C C . ILE A 1 196 ? 19.109 -11.211 -10.711 1 88.31 196 ILE A C 1
ATOM 1546 O O . ILE A 1 196 ? 18.828 -10.008 -10.633 1 88.31 196 ILE A O 1
ATOM 1550 N N . PHE A 1 197 ? 20.141 -11.742 -10.234 1 91.38 197 PHE A N 1
ATOM 1551 C CA . PHE A 1 197 ? 21.125 -10.938 -9.508 1 91.38 197 PHE A CA 1
ATOM 1552 C C . PHE A 1 197 ? 21.688 -9.844 -10.398 1 91.38 197 PHE A C 1
ATOM 1554 O O . PHE A 1 197 ? 21.688 -8.664 -10.039 1 91.38 197 PHE A O 1
ATOM 1561 N N . ILE A 1 198 ? 22.109 -10.18 -11.562 1 91.81 198 ILE A N 1
ATOM 1562 C CA . ILE A 1 198 ? 22.734 -9.258 -12.5 1 91.81 198 ILE A CA 1
ATOM 1563 C C . ILE A 1 198 ? 21.703 -8.242 -12.992 1 91.81 198 ILE A C 1
ATOM 1565 O O . ILE A 1 198 ? 21.969 -7.039 -13.039 1 91.81 198 ILE A O 1
ATOM 1569 N N . SER A 1 199 ? 20.594 -8.734 -13.367 1 90.75 199 SER A N 1
ATOM 1570 C CA . SER A 1 199 ? 19.562 -7.84 -13.891 1 90.75 199 SER A CA 1
ATOM 1571 C C . SER A 1 199 ? 19.109 -6.848 -12.828 1 90.75 199 SER A C 1
ATOM 1573 O O . SER A 1 199 ? 18.922 -5.66 -13.117 1 90.75 199 SER A O 1
ATOM 1575 N N . THR A 1 200 ? 18.906 -7.367 -11.664 1 88.81 200 THR A N 1
ATOM 1576 C CA . THR A 1 200 ? 18.469 -6.5 -10.57 1 88.81 200 THR A CA 1
ATOM 1577 C C . THR A 1 200 ? 19.484 -5.379 -10.336 1 88.81 200 THR A C 1
ATOM 1579 O O . THR A 1 200 ? 19.094 -4.219 -10.18 1 88.81 200 THR A O 1
ATOM 1582 N N . TYR A 1 201 ? 20.719 -5.734 -10.352 1 90.25 201 TYR A N 1
ATOM 1583 C CA . TYR A 1 201 ? 21.781 -4.762 -10.125 1 90.25 201 TYR A CA 1
ATOM 1584 C C . TYR A 1 201 ? 21.844 -3.742 -11.258 1 90.25 201 TYR A C 1
ATOM 1586 O O . TYR A 1 201 ? 21.906 -2.537 -11.008 1 90.25 201 TYR A O 1
ATOM 1594 N N . LEU A 1 202 ? 21.75 -4.188 -12.438 1 89.62 202 LEU A N 1
ATOM 1595 C CA . LEU A 1 202 ? 21.859 -3.318 -13.602 1 89.62 202 LEU A CA 1
ATOM 1596 C C . LEU A 1 202 ? 20.625 -2.408 -13.711 1 89.62 202 LEU A C 1
ATOM 1598 O O . LEU A 1 202 ? 20.75 -1.23 -14.047 1 89.62 202 LEU A O 1
ATOM 1602 N N . LEU A 1 203 ? 19.562 -2.949 -13.406 1 88.31 203 LEU A N 1
ATOM 1603 C CA . LEU A 1 203 ? 18.328 -2.195 -13.57 1 88.31 203 LEU A CA 1
ATOM 1604 C C . LEU A 1 203 ? 18.188 -1.116 -12.5 1 88.31 203 LEU A C 1
ATOM 1606 O O . LEU A 1 203 ? 17.562 -0.085 -12.727 1 88.31 203 LEU A O 1
ATOM 1610 N N . LYS A 1 204 ? 18.812 -1.42 -11.406 1 84.75 204 LYS A N 1
ATOM 1611 C CA . LYS A 1 204 ? 18.844 -0.374 -10.391 1 84.75 204 LYS A CA 1
ATOM 1612 C C . LYS A 1 204 ? 19.453 0.91 -10.93 1 84.75 204 LYS A C 1
ATOM 1614 O O . LYS A 1 204 ? 18.953 2.006 -10.672 1 84.75 204 LYS A O 1
ATOM 1619 N N . PHE A 1 205 ? 20.438 0.763 -11.719 1 85.81 205 PHE A N 1
ATOM 1620 C CA . PHE A 1 205 ? 21.141 1.913 -12.281 1 85.81 205 PHE A CA 1
ATOM 1621 C C . PHE A 1 205 ? 20.359 2.51 -13.445 1 85.81 205 PHE A C 1
ATOM 1623 O O . PHE A 1 205 ? 20.25 3.73 -13.57 1 85.81 205 PHE A O 1
ATOM 1630 N N . VAL A 1 206 ? 19.844 1.693 -14.273 1 88.31 206 VAL A N 1
ATOM 1631 C CA . VAL A 1 206 ? 19.078 2.158 -15.43 1 88.31 206 VAL A CA 1
ATOM 1632 C C . VAL A 1 206 ? 17.875 2.971 -14.961 1 88.31 206 VAL A C 1
ATOM 1634 O O . VAL A 1 206 ? 17.625 4.062 -15.469 1 88.31 206 VAL A O 1
ATOM 1637 N N . VAL A 1 207 ? 17.219 2.455 -13.977 1 86.69 207 VAL A N 1
ATOM 1638 C CA . VAL A 1 207 ? 16.031 3.127 -13.461 1 86.69 207 VAL A CA 1
ATOM 1639 C C . VAL A 1 207 ? 16.422 4.453 -12.82 1 86.69 207 VAL A C 1
ATOM 1641 O O . VAL A 1 207 ? 15.711 5.449 -12.938 1 86.69 207 VAL A O 1
ATOM 1644 N N . SER A 1 208 ? 17.578 4.465 -12.18 1 82.62 208 SER A N 1
ATOM 1645 C CA . SER A 1 208 ? 18.078 5.688 -11.562 1 82.62 208 SER A CA 1
ATOM 1646 C C . SER A 1 208 ? 18.344 6.766 -12.609 1 82.62 208 SER A C 1
ATOM 1648 O O . SER A 1 208 ? 18.047 7.941 -12.391 1 82.62 208 SER A O 1
ATOM 1650 N N . ILE A 1 209 ? 18.828 6.344 -13.672 1 85.88 209 ILE A N 1
ATOM 1651 C CA . ILE A 1 209 ? 19.109 7.27 -14.758 1 85.88 209 ILE A CA 1
ATOM 1652 C C . ILE A 1 209 ? 17.797 7.797 -15.336 1 85.88 209 ILE A C 1
ATOM 1654 O O . ILE A 1 209 ? 17.641 9 -15.562 1 85.88 209 ILE A O 1
ATOM 1658 N N . ILE A 1 210 ? 16.844 6.965 -15.523 1 89.31 210 ILE A N 1
ATOM 1659 C CA . ILE A 1 210 ? 15.555 7.34 -16.094 1 89.31 210 ILE A CA 1
ATOM 1660 C C . ILE A 1 210 ? 14.82 8.281 -15.133 1 89.31 210 ILE A C 1
ATOM 1662 O O . ILE A 1 210 ? 14.094 9.18 -15.57 1 89.31 210 ILE A O 1
ATOM 1666 N N . SER A 1 211 ? 15.078 8.133 -13.883 1 88.88 211 SER A N 1
ATOM 1667 C CA . SER A 1 211 ? 14.352 8.898 -12.883 1 88.88 211 SER A CA 1
ATOM 1668 C C . SER A 1 211 ? 14.898 10.32 -12.766 1 88.88 211 SER A C 1
ATOM 1670 O O . SER A 1 211 ? 14.25 11.195 -12.188 1 88.88 211 SER A O 1
ATOM 1672 N N . THR A 1 212 ? 16.078 10.586 -13.336 1 86.5 212 THR A N 1
ATOM 1673 C CA . THR A 1 212 ? 16.781 11.852 -13.148 1 86.5 212 THR A CA 1
ATOM 1674 C C . THR A 1 212 ? 15.953 13.016 -13.703 1 86.5 212 THR A C 1
ATOM 1676 O O . THR A 1 212 ? 15.758 14.023 -13.023 1 86.5 212 THR A O 1
ATOM 1679 N N . PRO A 1 213 ? 15.438 12.898 -14.922 1 89.12 213 PRO A N 1
ATOM 1680 C CA . PRO A 1 213 ? 14.625 14 -15.43 1 89.12 213 PRO A CA 1
ATOM 1681 C C . PRO A 1 213 ? 13.391 14.273 -14.57 1 89.12 213 PRO A C 1
ATOM 1683 O O . PRO A 1 213 ? 12.953 15.422 -14.461 1 89.12 213 PRO A O 1
ATOM 1686 N N . PHE A 1 214 ? 12.875 13.344 -13.984 1 90.06 214 PHE A N 1
ATOM 1687 C CA . PHE A 1 214 ? 11.695 13.516 -13.148 1 90.06 214 PHE A CA 1
ATOM 1688 C C . PHE A 1 214 ? 12.055 14.18 -11.828 1 90.06 214 PHE A C 1
ATOM 1690 O O . PHE A 1 214 ? 11.234 14.891 -11.242 1 90.06 214 PHE A O 1
ATOM 1697 N N . LEU A 1 215 ? 13.25 13.938 -11.391 1 85.88 215 LEU A N 1
ATOM 1698 C CA . LEU A 1 215 ? 13.727 14.656 -10.211 1 85.88 215 LEU A CA 1
ATOM 1699 C C . LEU A 1 215 ? 13.805 16.156 -10.484 1 85.88 215 LEU A C 1
ATOM 1701 O O . LEU A 1 215 ? 13.383 16.969 -9.656 1 85.88 215 LEU A O 1
ATOM 1705 N N . TYR A 1 216 ? 14.297 16.484 -11.664 1 86.94 216 TYR A N 1
ATOM 1706 C CA . TYR A 1 216 ? 14.375 17.891 -12.062 1 86.94 216 TYR A CA 1
ATOM 1707 C C . TYR A 1 216 ? 12.984 18.5 -12.203 1 86.94 216 TYR A C 1
ATOM 1709 O O . TYR A 1 216 ? 12.758 19.656 -11.836 1 86.94 216 TYR A O 1
ATOM 1717 N N . GLY A 1 217 ? 12.109 17.672 -12.727 1 88 217 GLY A N 1
ATOM 1718 C CA . GLY A 1 217 ? 10.734 18.125 -12.797 1 88 217 GLY A CA 1
ATOM 1719 C C . GLY A 1 217 ? 10.125 18.406 -11.438 1 88 217 GLY A C 1
ATOM 1720 O O . GLY A 1 217 ? 9.414 19.406 -11.266 1 88 217 GLY A O 1
ATOM 1721 N N . ALA A 1 218 ? 10.391 17.578 -10.539 1 88.5 218 ALA A N 1
ATOM 1722 C CA . ALA A 1 218 ? 9.875 17.766 -9.188 1 88.5 218 ALA A CA 1
ATOM 1723 C C . ALA A 1 218 ? 10.461 19 -8.523 1 88.5 218 ALA A C 1
ATOM 1725 O O . ALA A 1 218 ? 9.789 19.672 -7.742 1 88.5 218 ALA A O 1
ATOM 1726 N N . LYS A 1 219 ? 11.703 19.328 -8.789 1 85.69 219 LYS A N 1
ATOM 1727 C CA . LYS A 1 219 ? 12.328 20.531 -8.258 1 85.69 219 LYS A CA 1
ATOM 1728 C C . LYS A 1 219 ? 11.609 21.781 -8.758 1 85.69 219 LYS A C 1
ATOM 1730 O O . LYS A 1 219 ? 11.391 22.734 -7.992 1 85.69 219 LYS A O 1
ATOM 1735 N N . ARG A 1 220 ? 11.234 21.719 -9.961 1 86.31 220 ARG A N 1
ATOM 1736 C CA . ARG A 1 220 ? 10.5 22.828 -10.539 1 86.31 220 ARG A CA 1
ATOM 1737 C C . ARG A 1 220 ? 9.109 22.953 -9.922 1 86.31 220 ARG A C 1
ATOM 1739 O O . ARG A 1 220 ? 8.633 24.062 -9.672 1 86.31 220 ARG A O 1
ATOM 1746 N N . MET A 1 221 ? 8.523 21.844 -9.672 1 87.56 221 MET A N 1
ATOM 1747 C CA . MET A 1 221 ? 7.195 21.812 -9.078 1 87.56 221 MET A CA 1
ATOM 1748 C C . MET A 1 221 ? 7.223 22.375 -7.656 1 87.56 221 MET A C 1
ATOM 1750 O O . MET A 1 221 ? 6.258 23 -7.207 1 87.56 221 MET A O 1
ATOM 1754 N N . TYR A 1 222 ? 8.25 22.016 -6.953 1 84.44 222 TYR A N 1
ATOM 1755 C CA . TYR A 1 222 ? 8.406 22.484 -5.578 1 84.44 222 TYR A CA 1
ATOM 1756 C C . TYR A 1 222 ? 8.258 24 -5.496 1 84.44 222 TYR A C 1
ATOM 1758 O O . TYR A 1 222 ? 7.594 24.516 -4.598 1 84.44 222 TYR A O 1
ATOM 1766 N N . LYS A 1 223 ? 8.852 24.766 -6.309 1 78.81 223 LYS A N 1
ATOM 1767 C CA . LYS A 1 223 ? 8.766 26.219 -6.359 1 78.81 223 LYS A CA 1
ATOM 1768 C C . LYS A 1 223 ? 7.328 26.672 -6.59 1 78.81 223 LYS A C 1
ATOM 1770 O O . LYS A 1 223 ? 6.883 27.656 -5.988 1 78.81 223 LYS A O 1
ATOM 1775 N N . GLN A 1 224 ? 6.629 25.875 -7.316 1 76.31 224 GLN A N 1
ATOM 1776 C CA . GLN A 1 224 ? 5.254 26.234 -7.645 1 76.31 224 GLN A CA 1
ATOM 1777 C C . GLN A 1 224 ? 4.316 25.938 -6.477 1 76.31 224 GLN A C 1
ATOM 1779 O O . GLN A 1 224 ? 3.336 26.656 -6.266 1 76.31 224 GLN A O 1
ATOM 1784 N N . ILE A 1 225 ? 4.52 24.828 -5.793 1 74.56 225 ILE A N 1
ATOM 1785 C CA . ILE A 1 225 ? 3.672 24.391 -4.688 1 74.56 225 ILE A CA 1
ATOM 1786 C C . ILE A 1 225 ? 3.869 25.328 -3.492 1 74.56 225 ILE A C 1
ATOM 1788 O O . ILE A 1 225 ? 2.914 25.641 -2.777 1 74.56 225 ILE A O 1
ATOM 1792 N N . ASN A 1 226 ? 5.062 25.656 -3.225 1 71 226 ASN A N 1
ATOM 1793 C CA . ASN A 1 226 ? 5.375 26.438 -2.035 1 71 226 ASN A CA 1
ATOM 1794 C C . ASN A 1 226 ? 5.508 27.922 -2.361 1 71 226 ASN A C 1
ATOM 1796 O O . ASN A 1 226 ? 5.688 28.75 -1.464 1 71 226 ASN A O 1
ATOM 1800 N N . ASP A 1 227 ? 5.594 28.375 -3.619 1 54.66 227 ASP A N 1
ATOM 1801 C CA . ASP A 1 227 ? 5.5 29.797 -3.936 1 54.66 227 ASP A CA 1
ATOM 1802 C C . ASP A 1 227 ? 4.043 30.25 -3.994 1 54.66 227 ASP A C 1
ATOM 1804 O O . ASP A 1 227 ? 3.711 31.344 -3.523 1 54.66 227 ASP A O 1
ATOM 1808 N N . MET B 1 1 ? -7.543 -23.25 14.352 1 58.88 1 MET B N 1
ATOM 1809 C CA . MET B 1 1 ? -8.109 -22.219 15.211 1 58.88 1 MET B CA 1
ATOM 1810 C C . MET B 1 1 ? -9.406 -21.656 14.625 1 58.88 1 MET B C 1
ATOM 1812 O O . MET B 1 1 ? -9.562 -21.609 13.398 1 58.88 1 MET B O 1
ATOM 1816 N N . ASN B 1 2 ? -10.375 -21.344 15.352 1 85.88 2 ASN B N 1
ATOM 1817 C CA . ASN B 1 2 ? -11.688 -20.828 14.984 1 85.88 2 ASN B CA 1
ATOM 1818 C C . ASN B 1 2 ? -11.578 -19.453 14.32 1 85.88 2 ASN B C 1
ATOM 1820 O O . ASN B 1 2 ? -10.945 -18.547 14.867 1 85.88 2 ASN B O 1
ATOM 1824 N N . ASN B 1 3 ? -11.867 -19.359 13.055 1 92.56 3 ASN B N 1
ATOM 1825 C CA . ASN B 1 3 ? -11.836 -18.109 12.289 1 92.56 3 ASN B CA 1
ATOM 1826 C C . ASN B 1 3 ? -12.453 -16.953 13.07 1 92.56 3 ASN B C 1
ATOM 1828 O O . ASN B 1 3 ? -12.023 -15.805 12.938 1 92.56 3 ASN B O 1
ATOM 1832 N N . ASP B 1 4 ? -13.32 -17.25 13.906 1 92.31 4 ASP B N 1
ATOM 1833 C CA . ASP B 1 4 ? -14.008 -16.203 14.641 1 92.31 4 ASP B CA 1
ATOM 1834 C C . ASP B 1 4 ? -13.086 -15.547 15.664 1 92.31 4 ASP B C 1
ATOM 1836 O O . ASP B 1 4 ? -12.969 -14.32 15.703 1 92.31 4 ASP B O 1
ATOM 1840 N N . LEU B 1 5 ? -12.492 -16.375 16.438 1 91.62 5 LEU B N 1
ATOM 1841 C CA . LEU B 1 5 ? -11.57 -15.836 17.438 1 91.62 5 LEU B CA 1
ATOM 1842 C C . LEU B 1 5 ? -10.367 -15.172 16.781 1 91.62 5 LEU B C 1
ATOM 1844 O O . LEU B 1 5 ? -9.922 -14.109 17.203 1 91.62 5 LEU B O 1
ATOM 1848 N N . LEU B 1 6 ? -9.867 -15.766 15.758 1 93.38 6 LEU B N 1
ATOM 1849 C CA . LEU B 1 6 ? -8.727 -15.219 15.023 1 93.38 6 LEU B CA 1
ATOM 1850 C C . LEU B 1 6 ? -9.062 -13.852 14.438 1 93.38 6 LEU B C 1
ATOM 1852 O O . LEU B 1 6 ? -8.211 -12.961 14.406 1 93.38 6 LEU B O 1
ATOM 1856 N N . TRP B 1 7 ? -10.258 -13.766 14.047 1 93.38 7 TRP B N 1
ATOM 1857 C CA . TRP B 1 7 ? -10.703 -12.508 13.453 1 93.38 7 TRP B CA 1
ATOM 1858 C C . TRP B 1 7 ? -10.688 -11.383 14.477 1 93.38 7 TRP B C 1
ATOM 1860 O O . TRP B 1 7 ? -10.234 -10.273 14.172 1 93.38 7 TRP B O 1
ATOM 1870 N N . ILE B 1 8 ? -11.086 -11.68 15.641 1 92.5 8 ILE B N 1
ATOM 1871 C CA . ILE B 1 8 ? -11.109 -10.672 16.703 1 92.5 8 ILE B CA 1
ATOM 1872 C C . ILE B 1 8 ? -9.672 -10.281 17.062 1 92.5 8 ILE B C 1
ATOM 1874 O O . ILE B 1 8 ? -9.359 -9.094 17.172 1 92.5 8 ILE B O 1
ATOM 1878 N N . VAL B 1 9 ? -8.836 -11.219 17.234 1 94.38 9 VAL B N 1
ATOM 1879 C CA . VAL B 1 9 ? -7.438 -10.969 17.547 1 94.38 9 VAL B CA 1
ATOM 1880 C C . VAL B 1 9 ? -6.781 -10.18 16.422 1 94.38 9 VAL B C 1
ATOM 1882 O O . VAL B 1 9 ? -6.02 -9.242 16.688 1 94.38 9 VAL B O 1
ATOM 1885 N N . PHE B 1 10 ? -7.137 -10.602 15.258 1 95.56 10 PHE B N 1
ATOM 1886 C CA . PHE B 1 10 ? -6.598 -9.93 14.078 1 95.56 10 PHE B CA 1
ATOM 1887 C C . PHE B 1 10 ? -7.031 -8.469 14.047 1 95.56 10 PHE B C 1
ATOM 1889 O O . PHE B 1 10 ? -6.238 -7.59 13.711 1 95.56 10 PHE B O 1
ATOM 1896 N N . ALA B 1 11 ? -8.273 -8.203 14.391 1 94.31 11 ALA B N 1
ATOM 1897 C CA . ALA B 1 11 ? -8.773 -6.832 14.445 1 94.31 11 ALA B CA 1
ATOM 1898 C C . ALA B 1 11 ? -7.984 -5.996 15.453 1 94.31 11 ALA B C 1
ATOM 1900 O O . ALA B 1 11 ? -7.543 -4.887 15.133 1 94.31 11 ALA B O 1
ATOM 1901 N N . ILE B 1 12 ? -7.727 -6.57 16.562 1 94.75 12 ILE B N 1
ATOM 1902 C CA . ILE B 1 12 ? -7 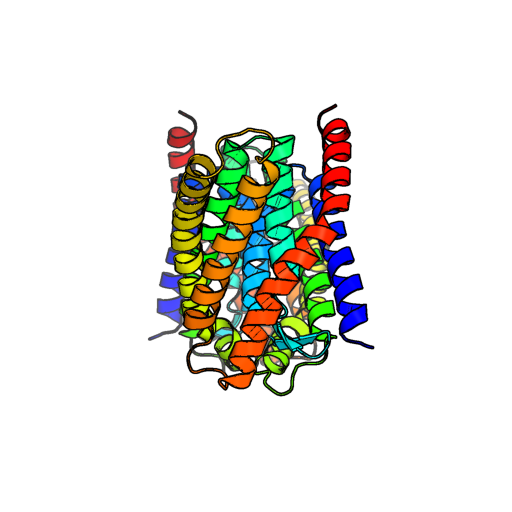-5.879 17.609 1 94.75 12 ILE B CA 1
ATOM 1903 C C . ILE B 1 12 ? -5.57 -5.594 17.156 1 94.75 12 ILE B C 1
ATOM 1905 O O . ILE B 1 12 ? -5.062 -4.484 17.344 1 94.75 12 ILE B O 1
ATOM 1909 N N . ILE B 1 13 ? -4.973 -6.551 16.547 1 96.56 13 ILE B N 1
ATOM 1910 C CA . ILE B 1 13 ? -3.604 -6.395 16.078 1 96.56 13 ILE B CA 1
ATOM 1911 C C . ILE B 1 13 ? -3.539 -5.262 15.055 1 96.56 13 ILE B C 1
ATOM 1913 O O . ILE B 1 13 ? -2.637 -4.422 15.102 1 96.56 13 ILE B O 1
ATOM 1917 N N . ASN B 1 14 ? -4.504 -5.227 14.156 1 96.94 14 ASN B N 1
ATOM 1918 C CA . ASN B 1 14 ? -4.531 -4.172 13.141 1 96.94 14 ASN B CA 1
ATOM 1919 C C . ASN B 1 14 ? -4.656 -2.791 13.781 1 96.94 14 ASN B C 1
ATOM 1921 O O . ASN B 1 14 ? -3.943 -1.862 13.398 1 96.94 14 ASN B O 1
ATOM 1925 N N . PHE B 1 15 ? -5.492 -2.66 14.742 1 95.81 15 PHE B N 1
ATOM 1926 C CA . PHE B 1 15 ? -5.711 -1.366 15.375 1 95.81 15 PHE B CA 1
ATOM 1927 C C . PHE B 1 15 ? -4.504 -0.958 16.219 1 95.81 15 PHE B C 1
ATOM 1929 O O . PHE B 1 15 ? -4.141 0.219 16.25 1 95.81 15 PHE B O 1
ATOM 1936 N N . VAL B 1 16 ? -3.891 -1.913 16.859 1 96.31 16 VAL B N 1
ATOM 1937 C CA . VAL B 1 16 ? -2.695 -1.634 17.656 1 96.31 16 VAL B CA 1
ATOM 1938 C C . VAL B 1 16 ? -1.563 -1.181 16.734 1 96.31 16 VAL B C 1
ATOM 1940 O O . VAL B 1 16 ? -0.851 -0.223 17.047 1 96.31 16 VAL B O 1
ATOM 1943 N N . LEU B 1 17 ? -1.403 -1.856 15.609 1 97.31 17 LEU B N 1
ATOM 1944 C CA . LEU B 1 17 ? -0.365 -1.492 14.656 1 97.31 17 LEU B CA 1
ATOM 1945 C C . LEU B 1 17 ? -0.596 -0.087 14.109 1 97.31 17 LEU B C 1
ATOM 1947 O O . LEU B 1 17 ? 0.357 0.666 13.898 1 97.31 17 LEU B O 1
ATOM 1951 N N . LEU B 1 18 ? -1.855 0.235 13.867 1 96.69 18 LEU B N 1
ATOM 1952 C CA . LEU B 1 18 ? -2.189 1.582 13.414 1 96.69 18 LEU B CA 1
ATOM 1953 C C . LEU B 1 18 ? -1.778 2.619 14.453 1 96.69 18 LEU B C 1
ATOM 1955 O O . LEU B 1 18 ? -1.188 3.646 14.117 1 96.69 18 LEU B O 1
ATOM 1959 N N . LEU B 1 19 ? -2.016 2.33 15.711 1 94.88 19 LEU B N 1
ATOM 1960 C CA . LEU B 1 19 ? -1.682 3.266 16.781 1 94.88 19 LEU B CA 1
ATOM 1961 C C . LEU B 1 19 ? -0.17 3.375 16.953 1 94.88 19 LEU B C 1
ATOM 1963 O O . LEU B 1 19 ? 0.345 4.445 17.281 1 94.88 19 LEU B O 1
ATOM 1967 N N . ILE B 1 20 ? 0.506 2.301 16.75 1 95.81 20 ILE B N 1
ATOM 1968 C CA . ILE B 1 20 ? 1.963 2.336 16.812 1 95.81 20 ILE B CA 1
ATOM 1969 C C . ILE B 1 20 ? 2.504 3.264 15.727 1 95.81 20 ILE B C 1
ATOM 1971 O O . ILE B 1 20 ? 3.396 4.074 15.977 1 95.81 20 ILE B O 1
ATOM 1975 N N . MET B 1 21 ? 1.947 3.109 14.562 1 95.88 21 MET B N 1
ATOM 1976 C CA . MET B 1 21 ? 2.352 3.994 13.469 1 95.88 21 MET B CA 1
ATOM 1977 C C . MET B 1 21 ? 2.068 5.449 13.82 1 95.88 21 MET B C 1
ATOM 1979 O O . MET B 1 21 ? 2.863 6.336 13.5 1 95.88 21 MET B O 1
ATOM 1983 N N . TYR B 1 22 ? 0.939 5.66 14.422 1 95.25 22 TYR B N 1
ATOM 1984 C CA . TYR B 1 22 ? 0.57 7.012 14.836 1 95.25 22 TYR B CA 1
ATOM 1985 C C . TYR B 1 22 ? 1.527 7.539 15.898 1 95.25 22 TYR B C 1
ATOM 1987 O O . TYR B 1 22 ? 1.942 8.695 15.852 1 95.25 22 TYR B O 1
ATOM 1995 N N . ARG B 1 23 ? 1.881 6.727 16.797 1 93.81 23 ARG B N 1
ATOM 1996 C CA . ARG B 1 23 ? 2.779 7.109 17.875 1 93.81 23 ARG B CA 1
ATOM 1997 C C . ARG B 1 23 ? 4.176 7.414 17.344 1 93.81 23 ARG B C 1
ATOM 1999 O O . ARG B 1 23 ? 4.824 8.367 17.797 1 93.81 23 ARG B O 1
ATOM 2006 N N . LEU B 1 24 ? 4.625 6.676 16.391 1 93 24 LEU B N 1
ATOM 2007 C CA . LEU B 1 24 ? 5.992 6.781 15.898 1 93 24 LEU B CA 1
ATOM 2008 C C . LEU B 1 24 ? 6.129 7.941 14.922 1 93 24 LEU B C 1
ATOM 2010 O O . LEU B 1 24 ? 7.16 8.617 14.891 1 93 24 LEU B O 1
ATOM 2014 N N . PHE B 1 25 ? 5.07 8.18 14.102 1 94.5 25 PHE B N 1
ATOM 2015 C CA . PHE B 1 25 ? 5.266 9.125 13 1 94.5 25 PHE B CA 1
ATOM 2016 C C . PHE B 1 25 ? 4.207 10.219 13.031 1 94.5 25 PHE B C 1
ATOM 2018 O O . PHE B 1 25 ? 4.152 11.055 12.133 1 94.5 25 PHE B O 1
ATOM 2025 N N . GLY B 1 26 ? 3.342 10.195 14 1 93.62 26 GLY B N 1
ATOM 2026 C CA . GLY B 1 26 ? 2.309 11.211 14.094 1 93.62 26 GLY B CA 1
ATOM 2027 C C . GLY B 1 26 ? 1.299 11.141 12.961 1 93.62 26 GLY B C 1
ATOM 2028 O O . GLY B 1 26 ? 0.87 10.055 12.57 1 93.62 26 GLY B O 1
ATOM 2029 N N . ARG B 1 27 ? 0.894 12.281 12.43 1 93.75 27 ARG B N 1
ATOM 2030 C CA . ARG B 1 27 ? -0.15 12.297 11.414 1 93.75 27 ARG B CA 1
ATOM 2031 C C . ARG B 1 27 ? 0.361 11.719 10.094 1 93.75 27 ARG B C 1
ATOM 2033 O O . ARG B 1 27 ? -0.408 11.141 9.328 1 93.75 27 ARG B O 1
ATOM 2040 N N . LEU B 1 28 ? 1.613 11.867 9.898 1 94.88 28 LEU B N 1
ATOM 2041 C CA . LEU B 1 28 ? 2.219 11.297 8.695 1 94.88 28 LEU B CA 1
ATOM 2042 C C . LEU B 1 28 ? 2.035 9.781 8.664 1 94.88 28 LEU B C 1
ATOM 2044 O O . LEU B 1 28 ? 1.756 9.211 7.609 1 94.88 28 LEU B O 1
ATOM 2048 N N . GLY B 1 29 ? 2.188 9.188 9.836 1 96.38 29 GLY B N 1
ATOM 2049 C CA . GLY B 1 29 ? 1.989 7.75 9.945 1 96.38 29 GLY B CA 1
ATOM 2050 C C . GLY B 1 29 ? 0.585 7.316 9.57 1 96.38 29 GLY B C 1
ATOM 2051 O O . GLY B 1 29 ? 0.399 6.27 8.945 1 96.38 29 GLY B O 1
ATOM 2052 N N . LEU B 1 30 ? -0.346 8.102 9.898 1 96.19 30 LEU B N 1
ATOM 2053 C CA . LEU B 1 30 ? -1.738 7.793 9.594 1 96.19 30 LEU B CA 1
ATOM 2054 C C . LEU B 1 30 ? -1.998 7.891 8.094 1 96.19 30 LEU B C 1
ATOM 2056 O O . LEU B 1 30 ? -2.707 7.059 7.527 1 96.19 30 LEU B O 1
ATOM 2060 N N . PHE B 1 31 ? -1.406 8.883 7.441 1 96.5 31 PHE B N 1
ATOM 2061 C CA . PHE B 1 31 ? -1.582 9.039 6.004 1 96.5 31 PHE B CA 1
ATOM 2062 C C . PHE B 1 31 ? -0.961 7.871 5.25 1 96.5 31 PHE B C 1
ATOM 2064 O O . PHE B 1 31 ? -1.569 7.328 4.324 1 96.5 31 PHE B O 1
ATOM 2071 N N . VAL B 1 32 ? 0.177 7.52 5.633 1 97.5 32 VAL B N 1
ATOM 2072 C CA . VAL B 1 32 ? 0.86 6.402 4.988 1 97.5 32 VAL B CA 1
ATOM 2073 C C . VAL B 1 32 ? 0.084 5.109 5.23 1 97.5 32 VAL B C 1
ATOM 2075 O O . VAL B 1 32 ? -0.019 4.266 4.34 1 97.5 32 VAL B O 1
ATOM 2078 N N . TRP B 1 33 ? -0.463 4.977 6.426 1 97.69 33 TRP B N 1
ATOM 2079 C CA . TRP B 1 33 ? -1.309 3.826 6.73 1 97.69 33 TRP B CA 1
ATOM 2080 C C . TRP B 1 33 ? -2.482 3.74 5.762 1 97.69 33 TRP B C 1
ATOM 2082 O O . TRP B 1 33 ? -2.811 2.658 5.27 1 97.69 33 TRP B O 1
ATOM 2092 N N . VAL B 1 34 ? -3.092 4.875 5.527 1 95.5 34 VAL B N 1
ATOM 2093 C CA . VAL B 1 34 ? -4.246 4.91 4.641 1 95.5 34 VAL B CA 1
ATOM 2094 C C . VAL B 1 34 ? -3.852 4.395 3.258 1 95.5 34 VAL B C 1
ATOM 2096 O O . VAL B 1 34 ? -4.559 3.574 2.668 1 95.5 34 VAL B O 1
ATOM 2099 N N . GLY B 1 35 ? -2.756 4.824 2.76 1 96.06 35 GLY B N 1
ATOM 2100 C CA . GLY B 1 35 ? -2.279 4.34 1.475 1 96.06 35 GLY B CA 1
ATOM 2101 C C . GLY B 1 35 ? -1.995 2.848 1.467 1 96.06 35 GLY B C 1
ATOM 2102 O O . GLY B 1 35 ? -2.475 2.125 0.591 1 96.06 35 GLY B O 1
ATOM 2103 N N . MET B 1 36 ? -1.269 2.387 2.447 1 97.44 36 MET B N 1
ATOM 2104 C CA . MET B 1 36 ? -0.907 0.976 2.566 1 97.44 36 MET B CA 1
ATOM 2105 C C . MET B 1 36 ? -2.148 0.111 2.758 1 97.44 36 MET B C 1
ATOM 2107 O O . MET B 1 36 ? -2.311 -0.907 2.084 1 97.44 36 MET B O 1
ATOM 2111 N N . ALA B 1 37 ? -2.992 0.569 3.703 1 96.62 37 ALA B N 1
ATOM 2112 C CA . ALA B 1 37 ? -4.188 -0.197 4.055 1 96.62 37 ALA B CA 1
ATOM 2113 C C . ALA B 1 37 ? -5.145 -0.288 2.871 1 96.62 37 ALA B C 1
ATOM 2115 O O . ALA B 1 37 ? -5.844 -1.291 2.705 1 96.62 37 ALA B O 1
ATOM 2116 N N . THR B 1 38 ? -5.156 0.759 2.055 1 95 38 THR B N 1
ATOM 2117 C CA . THR B 1 38 ? -5.996 0.723 0.862 1 95 38 THR B CA 1
ATOM 2118 C C . THR B 1 38 ? -5.562 -0.404 -0.071 1 95 38 THR B C 1
ATOM 2120 O O . THR B 1 38 ? -6.395 -1.168 -0.561 1 95 38 THR B O 1
ATOM 2123 N N . VAL B 1 39 ? -4.312 -0.53 -0.244 1 95.88 39 VAL B N 1
ATOM 2124 C CA . VAL B 1 39 ? -3.789 -1.592 -1.098 1 95.88 39 VAL B CA 1
ATOM 2125 C C . VAL B 1 39 ? -4.117 -2.953 -0.489 1 95.88 39 VAL B C 1
ATOM 2127 O O . VAL B 1 39 ? -4.688 -3.818 -1.157 1 95.88 39 VAL B O 1
ATOM 2130 N N . LEU B 1 40 ? -3.824 -3.107 0.77 1 96.25 40 LEU B N 1
ATOM 2131 C CA . LEU B 1 40 ? -4.023 -4.383 1.447 1 96.25 40 LEU B CA 1
ATOM 2132 C C . LEU B 1 40 ? -5.504 -4.746 1.494 1 96.25 40 LEU B C 1
ATOM 2134 O O . LEU B 1 40 ? -5.863 -5.918 1.356 1 96.25 40 LEU B O 1
ATOM 2138 N N . ALA B 1 41 ? -6.355 -3.744 1.721 1 94.12 41 ALA B N 1
ATOM 2139 C CA . ALA B 1 41 ? -7.797 -3.979 1.806 1 94.12 41 ALA B CA 1
ATOM 2140 C C . ALA B 1 41 ? -8.336 -4.547 0.498 1 94.12 41 ALA B C 1
ATOM 2142 O O . ALA B 1 41 ? -9.133 -5.488 0.506 1 94.12 41 ALA B O 1
ATOM 2143 N N . ASN B 1 42 ? -7.883 -4.039 -0.583 1 91.44 42 ASN B N 1
ATOM 2144 C CA . ASN B 1 42 ? -8.383 -4.465 -1.884 1 91.44 42 ASN B CA 1
ATOM 2145 C C . ASN B 1 42 ? -7.832 -5.832 -2.279 1 91.44 42 ASN B C 1
ATOM 2147 O O . ASN B 1 42 ? -8.477 -6.578 -3.021 1 91.44 42 ASN B O 1
ATOM 2151 N N . ILE B 1 43 ? -6.711 -6.148 -1.758 1 93.12 43 ILE B N 1
ATOM 2152 C CA . ILE B 1 43 ? -6.176 -7.492 -1.94 1 93.12 43 ILE B CA 1
ATOM 2153 C C . ILE B 1 43 ? -6.953 -8.477 -1.072 1 93.12 43 ILE B C 1
ATOM 2155 O O . ILE B 1 43 ? -7.395 -9.523 -1.553 1 93.12 43 ILE B O 1
ATOM 2159 N N . GLN B 1 44 ? -7.18 -8.102 0.143 1 93.56 44 GLN B N 1
ATOM 2160 C CA . GLN B 1 44 ? -7.82 -8.992 1.104 1 93.56 44 GLN B CA 1
ATOM 2161 C C . GLN B 1 44 ? -9.289 -9.219 0.753 1 93.56 44 GLN B C 1
ATOM 2163 O O . GLN B 1 44 ? -9.875 -10.234 1.135 1 93.56 44 GLN B O 1
ATOM 2168 N N . VAL B 1 45 ? -9.867 -8.305 0.052 1 89.88 45 VAL B N 1
ATOM 2169 C CA . VAL B 1 45 ? -11.281 -8.398 -0.304 1 89.88 45 VAL B CA 1
ATOM 2170 C C . VAL B 1 45 ? -11.508 -9.609 -1.211 1 89.88 45 VAL B C 1
ATOM 2172 O O . VAL B 1 45 ? -12.617 -10.148 -1.274 1 89.88 45 VAL B O 1
ATOM 2175 N N . THR B 1 46 ? -10.5 -10.078 -1.867 1 88.5 46 THR B N 1
ATOM 2176 C CA . THR B 1 46 ? -10.625 -11.195 -2.797 1 88.5 46 THR B CA 1
ATOM 2177 C C . THR B 1 46 ? -10.734 -12.516 -2.041 1 88.5 46 THR B C 1
ATOM 2179 O O . THR B 1 46 ? -11.195 -13.516 -2.594 1 88.5 46 THR B O 1
ATOM 2182 N N . LYS B 1 47 ? -10.344 -12.508 -0.822 1 91.5 47 LYS B N 1
ATOM 2183 C CA . LYS B 1 47 ? -10.414 -13.719 -0.009 1 91.5 47 LYS B CA 1
ATOM 2184 C C . LYS B 1 47 ? -11.688 -13.742 0.838 1 91.5 47 LYS B C 1
ATOM 2186 O O . LYS B 1 47 ? -12 -12.758 1.52 1 91.5 47 LYS B O 1
ATOM 2191 N N . THR B 1 48 ? -12.32 -14.914 0.696 1 91.81 48 THR B N 1
ATOM 2192 C CA . THR B 1 48 ? -13.523 -15.078 1.502 1 91.81 48 THR B CA 1
ATOM 2193 C C . THR B 1 48 ? -13.297 -16.109 2.609 1 91.81 48 THR B C 1
ATOM 2195 O O . THR B 1 48 ? -12.602 -17.094 2.408 1 91.81 48 THR B O 1
ATOM 2198 N N . ILE B 1 49 ? -13.883 -15.797 3.703 1 93 49 ILE B N 1
ATOM 2199 C CA . ILE B 1 49 ? -13.797 -16.688 4.859 1 93 49 ILE B CA 1
ATOM 2200 C C . ILE B 1 49 ? -15.188 -16.859 5.477 1 93 49 ILE B C 1
ATOM 2202 O O . ILE B 1 49 ? -16.125 -16.125 5.141 1 93 49 ILE B O 1
ATOM 2206 N N . GLU B 1 50 ? -15.273 -17.812 6.293 1 92.06 50 GLU B N 1
ATOM 2207 C CA . GLU B 1 50 ? -16.516 -18 7.047 1 92.06 50 GLU B CA 1
ATOM 2208 C C . GLU B 1 50 ? -16.406 -17.406 8.445 1 92.06 50 GLU B C 1
ATOM 2210 O O . GLU B 1 50 ? -15.531 -17.797 9.227 1 92.06 50 GLU B O 1
ATOM 2215 N N . LEU B 1 51 ? -17.234 -16.406 8.672 1 89.94 51 LEU B N 1
ATOM 2216 C CA . LEU B 1 51 ? -17.266 -15.719 9.961 1 89.94 51 LEU B CA 1
ATOM 2217 C C . LEU B 1 51 ? -18.656 -15.758 10.57 1 89.94 51 LEU B C 1
ATOM 2219 O O . LEU B 1 51 ? -19.625 -15.297 9.953 1 89.94 51 LEU B O 1
ATOM 2223 N N . PHE B 1 52 ? -18.766 -16.328 11.766 1 88.75 52 PHE B N 1
ATOM 2224 C CA . PHE B 1 52 ? -20.031 -16.391 12.5 1 88.75 52 PHE B CA 1
ATOM 2225 C C . PHE B 1 52 ? -21.125 -17.016 11.641 1 88.75 52 PHE B C 1
ATOM 2227 O O . PHE B 1 52 ? -22.25 -16.5 11.594 1 88.75 52 PHE B O 1
ATOM 2234 N N . GLY B 1 53 ? -20.766 -17.922 10.805 1 86.88 53 GLY B N 1
ATOM 2235 C CA . GLY B 1 53 ? -21.719 -18.688 10.016 1 86.88 53 GLY B CA 1
ATOM 2236 C C . GLY B 1 53 ? -22.031 -18.047 8.672 1 86.88 53 GLY B C 1
ATOM 2237 O O . GLY B 1 53 ? -22.828 -18.594 7.895 1 86.88 53 GLY B O 1
ATOM 2238 N N . LEU B 1 54 ? -21.422 -16.938 8.375 1 90.5 54 LEU B N 1
ATOM 2239 C CA . LEU B 1 54 ? -21.641 -16.25 7.109 1 90.5 54 LEU B CA 1
ATOM 2240 C C . LEU B 1 54 ? -20.344 -16.125 6.328 1 90.5 54 LEU B C 1
ATOM 2242 O O . LEU B 1 54 ? -19.281 -15.969 6.922 1 90.5 54 LEU B O 1
ATOM 2246 N N . THR B 1 55 ? -20.531 -16.219 5.051 1 91.25 55 THR B N 1
ATOM 2247 C CA . THR B 1 55 ? -19.375 -15.922 4.199 1 91.25 55 THR B CA 1
ATOM 2248 C C . THR B 1 55 ? -19.078 -14.422 4.188 1 91.25 55 THR B C 1
ATOM 2250 O O . THR B 1 55 ? -19.984 -13.609 3.982 1 91.25 55 THR B O 1
ATOM 2253 N N . ALA B 1 56 ? -17.828 -14.117 4.516 1 91.12 56 ALA B N 1
ATOM 2254 C CA . ALA B 1 56 ? -17.422 -12.719 4.586 1 91.12 56 ALA B CA 1
ATOM 2255 C C . ALA B 1 56 ? -16.094 -12.5 3.877 1 91.12 56 ALA B C 1
ATOM 2257 O O . ALA B 1 56 ? -15.328 -13.445 3.66 1 91.12 56 ALA B O 1
ATOM 2258 N N . THR B 1 57 ? -15.906 -11.281 3.461 1 89.5 57 THR B N 1
ATOM 2259 C CA . THR B 1 57 ? -14.625 -10.938 2.854 1 89.5 57 THR B CA 1
ATOM 2260 C C . THR B 1 57 ? -13.602 -10.57 3.924 1 89.5 57 THR B C 1
ATOM 2262 O O . THR B 1 57 ? -13.953 -10 4.957 1 89.5 57 THR B O 1
ATOM 2265 N N . MET B 1 58 ? -12.391 -10.938 3.717 1 91.56 58 MET B N 1
ATOM 2266 C CA . MET B 1 58 ? -11.297 -10.695 4.656 1 91.56 58 MET B CA 1
ATOM 2267 C C . MET B 1 58 ? -10.961 -9.211 4.734 1 91.56 58 MET B C 1
ATOM 2269 O O . MET B 1 58 ? -10.344 -8.758 5.699 1 91.56 58 MET B O 1
ATOM 2273 N N . GLY B 1 59 ? -11.312 -8.367 3.893 1 89.88 59 GLY B N 1
ATOM 2274 C CA . GLY B 1 59 ? -10.875 -6.98 3.793 1 89.88 59 GLY B CA 1
ATOM 2275 C C . GLY B 1 59 ? -11.586 -6.062 4.773 1 89.88 59 GLY B C 1
ATOM 2276 O O . GLY B 1 59 ? -11.188 -4.906 4.945 1 89.88 59 GLY B O 1
ATOM 2277 N N . ASN B 1 60 ? -12.5 -6.512 5.594 1 89.5 60 ASN B N 1
ATOM 2278 C CA . ASN B 1 60 ? -13.359 -5.676 6.426 1 89.5 60 ASN B CA 1
ATOM 2279 C C . ASN B 1 60 ? -12.586 -5.047 7.578 1 89.5 60 ASN B C 1
ATOM 2281 O O . ASN B 1 60 ? -12.812 -3.887 7.926 1 89.5 60 ASN B O 1
ATOM 2285 N N . ILE B 1 61 ? -11.672 -5.758 8.094 1 91.81 61 ILE B N 1
ATOM 2286 C CA . ILE B 1 61 ? -10.938 -5.258 9.25 1 91.81 61 ILE B CA 1
ATOM 2287 C C . ILE B 1 61 ? -10.008 -4.125 8.82 1 91.81 61 ILE B C 1
ATOM 2289 O O . ILE B 1 61 ? -10 -3.055 9.43 1 91.81 61 ILE B O 1
ATOM 2293 N N . ILE B 1 62 ? -9.234 -4.395 7.805 1 94.06 62 ILE B N 1
ATOM 2294 C CA . ILE B 1 62 ? -8.266 -3.391 7.375 1 94.06 62 ILE B CA 1
ATOM 2295 C C . ILE B 1 62 ? -9 -2.158 6.852 1 94.06 62 ILE B C 1
ATOM 2297 O O . ILE B 1 62 ? -8.523 -1.032 7.004 1 94.06 62 ILE B O 1
ATOM 2301 N N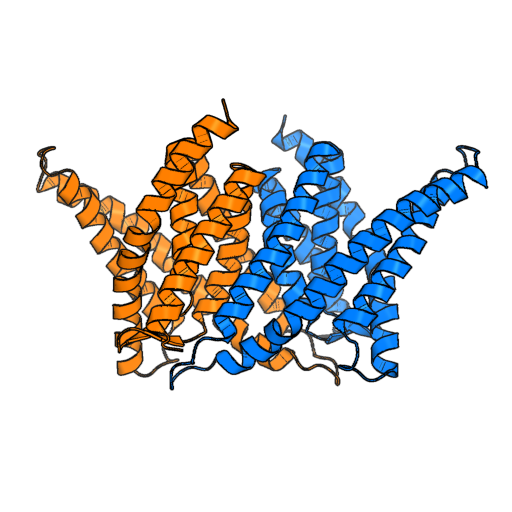 . TYR B 1 63 ? -10.148 -2.344 6.262 1 90.31 63 TYR B N 1
ATOM 2302 C CA . TYR B 1 63 ? -10.992 -1.212 5.879 1 90.31 63 TYR B CA 1
ATOM 2303 C C . TYR B 1 63 ? -11.391 -0.396 7.102 1 90.31 63 TYR B C 1
ATOM 2305 O O . TYR B 1 63 ? -11.398 0.837 7.059 1 90.31 63 TYR B O 1
ATOM 2313 N N . GLY B 1 64 ? -11.695 -1.073 8.125 1 89.5 64 GLY B N 1
ATOM 2314 C CA . GLY B 1 64 ? -12.016 -0.406 9.375 1 89.5 64 GLY B CA 1
ATOM 2315 C C . GLY B 1 64 ? -10.891 0.466 9.898 1 89.5 64 GLY B C 1
ATOM 2316 O O . GLY B 1 64 ? -11.133 1.535 10.461 1 89.5 64 GLY B O 1
ATOM 2317 N N . THR B 1 65 ? -9.695 -0.014 9.703 1 94.38 65 THR B N 1
ATOM 2318 C CA . THR B 1 65 ? -8.562 0.766 10.18 1 94.38 65 THR B CA 1
ATOM 2319 C C . THR B 1 65 ? -8.414 2.057 9.383 1 94.38 65 THR B C 1
ATOM 2321 O O . THR B 1 65 ? -7.922 3.061 9.898 1 94.38 65 THR B O 1
ATOM 2324 N N . ILE B 1 66 ? -8.797 2.041 8.117 1 92.81 66 ILE B N 1
ATOM 2325 C CA . ILE B 1 66 ? -8.773 3.248 7.297 1 92.81 66 ILE B CA 1
ATOM 2326 C C . ILE B 1 66 ? -9.758 4.273 7.863 1 92.81 66 ILE B C 1
ATOM 2328 O O . ILE B 1 66 ? -9.43 5.457 7.977 1 92.81 66 ILE B O 1
ATOM 2332 N N . PHE B 1 67 ? -10.875 3.816 8.266 1 86.5 67 PHE B N 1
ATOM 2333 C CA . PHE B 1 67 ? -11.867 4.695 8.867 1 86.5 67 PHE B CA 1
ATOM 2334 C C . PHE B 1 67 ? -11.367 5.254 10.195 1 86.5 67 PHE B C 1
ATOM 2336 O O . PHE B 1 67 ? -11.555 6.438 10.484 1 86.5 67 PHE B O 1
ATOM 2343 N N . LEU B 1 68 ? -10.805 4.379 10.945 1 88.88 68 LEU B N 1
ATOM 2344 C CA . LEU B 1 68 ? -10.266 4.832 12.227 1 88.88 68 LEU B CA 1
ATOM 2345 C C . LEU B 1 68 ? -9.203 5.906 12.016 1 88.88 68 LEU B C 1
ATOM 2347 O O . LEU B 1 68 ? -9.188 6.918 12.719 1 88.88 68 LEU B O 1
ATOM 2351 N N . ALA B 1 69 ? -8.312 5.672 11.078 1 93 69 ALA B N 1
ATOM 2352 C CA . ALA B 1 69 ? -7.293 6.668 10.766 1 93 69 ALA B CA 1
ATOM 2353 C C . ALA B 1 69 ? -7.926 8.008 10.406 1 93 69 ALA B C 1
ATOM 2355 O O . ALA B 1 69 ? -7.484 9.055 10.875 1 93 69 ALA B O 1
ATOM 2356 N N . SER B 1 70 ? -8.938 7.938 9.578 1 88.69 70 SER B N 1
ATOM 2357 C CA . SER B 1 70 ? -9.656 9.141 9.164 1 88.69 70 SER B CA 1
ATOM 2358 C C . SER B 1 70 ? -10.305 9.836 10.359 1 88.69 70 SER B C 1
ATOM 2360 O O . SER B 1 70 ? -10.273 11.062 10.461 1 88.69 70 SER B O 1
ATOM 2362 N N . ASP B 1 71 ? -10.844 9.125 11.234 1 84.31 71 ASP B N 1
ATOM 2363 C CA . ASP B 1 71 ? -11.477 9.664 12.438 1 84.31 71 ASP B CA 1
ATOM 2364 C C . ASP B 1 71 ? -10.453 10.344 13.336 1 84.31 71 ASP B C 1
ATOM 2366 O O . ASP B 1 71 ? -10.719 11.406 13.891 1 84.31 71 ASP B O 1
ATOM 2370 N N . ILE B 1 72 ? -9.312 9.68 13.523 1 89.31 72 ILE B N 1
ATOM 2371 C CA . ILE B 1 72 ? -8.258 10.25 14.352 1 89.31 72 ILE B CA 1
ATOM 2372 C C . ILE B 1 72 ? -7.793 11.578 13.75 1 89.31 72 ILE B C 1
ATOM 2374 O O . ILE B 1 72 ? -7.645 12.57 14.469 1 89.31 72 ILE B O 1
ATOM 2378 N N . LEU B 1 73 ? -7.621 11.594 12.422 1 90.38 73 LEU B N 1
ATOM 2379 C CA . LEU B 1 73 ? -7.191 12.812 11.727 1 90.38 73 LEU B CA 1
ATOM 2380 C C . LEU B 1 73 ? -8.234 13.914 11.867 1 90.38 73 LEU B C 1
ATOM 2382 O O . LEU B 1 73 ? -7.891 15.078 12.062 1 90.38 73 LEU B O 1
ATOM 2386 N N . ASN B 1 74 ? -9.477 13.523 11.75 1 87.06 74 ASN B N 1
ATOM 2387 C CA . ASN B 1 74 ? -10.562 14.492 11.875 1 87.06 74 ASN B CA 1
ATOM 2388 C C . ASN B 1 74 ? -10.641 15.062 13.281 1 87.06 74 ASN B C 1
ATOM 2390 O O . ASN B 1 74 ? -10.727 16.281 13.461 1 87.06 74 ASN B O 1
ATOM 2394 N N . GLU B 1 75 ? -10.555 14.25 14.266 1 83.12 75 GLU B N 1
ATOM 2395 C CA . GLU B 1 75 ? -10.711 14.633 15.664 1 83.12 75 GLU B CA 1
ATOM 2396 C C . GLU B 1 75 ? -9.516 15.438 16.156 1 83.12 75 GLU B C 1
ATOM 2398 O O . GLU B 1 75 ? -9.68 16.453 16.828 1 83.12 75 GLU B O 1
ATOM 2403 N N . ASN B 1 76 ? -8.32 14.977 15.797 1 88.06 76 ASN B N 1
ATOM 2404 C CA . ASN B 1 76 ? -7.109 15.562 16.375 1 88.06 76 ASN B CA 1
ATOM 2405 C C . ASN B 1 76 ? -6.559 16.688 15.492 1 88.06 76 ASN B C 1
ATOM 2407 O O . ASN B 1 76 ? -5.875 17.578 15.984 1 88.06 76 ASN B O 1
ATOM 2411 N N . TYR B 1 77 ? -6.863 16.641 14.164 1 90.44 77 TYR B N 1
ATOM 2412 C CA . TYR B 1 77 ? -6.188 17.578 13.281 1 90.44 77 TYR B CA 1
ATOM 2413 C C . TYR B 1 77 ? -7.191 18.359 12.438 1 90.44 77 TYR B C 1
ATOM 2415 O O . TYR B 1 77 ? -6.812 19.266 11.695 1 90.44 77 TYR B O 1
ATOM 2423 N N . GLY B 1 78 ? -8.453 17.984 12.43 1 84.12 78 GLY B N 1
ATOM 2424 C CA . GLY B 1 78 ? -9.477 18.766 11.773 1 84.12 78 GLY B CA 1
ATOM 2425 C C . GLY B 1 78 ? -10.016 18.109 10.508 1 84.12 78 GLY B C 1
ATOM 2426 O O . GLY B 1 78 ? -9.422 17.172 9.992 1 84.12 78 GLY B O 1
ATOM 2427 N N . LYS B 1 79 ? -11.078 18.688 9.953 1 86.25 79 LYS B N 1
ATOM 2428 C CA . LYS B 1 79 ? -11.828 18.125 8.836 1 86.25 79 LYS B CA 1
ATOM 2429 C C . LYS B 1 79 ? -11.039 18.234 7.539 1 86.25 79 LYS B C 1
ATOM 2431 O O . LYS B 1 79 ? -11.062 17.312 6.715 1 86.25 79 LYS B O 1
ATOM 2436 N N . LYS B 1 80 ? -10.375 19.281 7.336 1 88.44 80 LYS B N 1
ATOM 2437 C CA . LYS B 1 80 ? -9.609 19.5 6.109 1 88.44 80 LYS B CA 1
ATOM 2438 C C . LYS B 1 80 ? -8.516 18.453 5.949 1 88.44 80 LYS B C 1
ATOM 2440 O O . LYS B 1 80 ? -8.328 17.906 4.859 1 88.44 80 LYS B O 1
ATOM 2445 N N . ILE B 1 81 ? -7.941 18.125 7.055 1 91.19 81 ILE B N 1
ATOM 2446 C CA . ILE B 1 81 ? -6.855 17.156 7.047 1 91.19 81 ILE B CA 1
ATOM 2447 C C . ILE B 1 81 ? -7.422 15.75 6.805 1 91.19 81 ILE B C 1
ATOM 2449 O O . ILE B 1 81 ? -6.852 14.969 6.047 1 91.19 81 ILE B O 1
ATOM 2453 N N . ALA B 1 82 ? -8.539 15.531 7.398 1 88.5 82 ALA B N 1
ATOM 2454 C CA . ALA B 1 82 ? -9.195 14.234 7.215 1 88.5 82 ALA B CA 1
ATOM 2455 C C . ALA B 1 82 ? -9.617 14.039 5.758 1 88.5 82 ALA B C 1
ATOM 2457 O O . ALA B 1 82 ? -9.531 12.93 5.23 1 88.5 82 ALA B O 1
ATOM 2458 N N . ARG B 1 83 ? -10.008 15.094 5.102 1 89.25 83 ARG B N 1
ATOM 2459 C CA . ARG B 1 83 ? -10.414 15.023 3.699 1 89.25 83 ARG B CA 1
ATOM 2460 C C . ARG B 1 83 ? -9.234 14.672 2.807 1 89.25 83 ARG B C 1
ATOM 2462 O O . ARG B 1 83 ? -9.391 13.969 1.802 1 89.25 83 ARG B O 1
ATOM 2469 N N . LYS B 1 84 ? -8.102 15.094 3.203 1 92.5 84 LYS B N 1
ATOM 2470 C CA . LYS B 1 84 ? -6.898 14.758 2.449 1 92.5 84 LYS B CA 1
ATOM 2471 C C . LYS B 1 84 ? -6.617 13.258 2.49 1 92.5 84 LYS B C 1
ATOM 2473 O O . LYS B 1 84 ? -6.164 12.68 1.502 1 92.5 84 LYS B O 1
ATOM 2478 N N . ALA B 1 85 ? -6.922 12.688 3.615 1 92.12 85 ALA B N 1
ATOM 2479 C CA . ALA B 1 85 ? -6.711 11.25 3.764 1 92.12 85 ALA B CA 1
ATOM 2480 C C . ALA B 1 85 ? -7.621 10.461 2.828 1 92.12 85 ALA B C 1
ATOM 2482 O O . ALA B 1 85 ? -7.199 9.461 2.234 1 92.12 85 ALA B O 1
ATOM 2483 N N . VAL B 1 86 ? -8.789 10.953 2.678 1 88.56 86 VAL B N 1
ATOM 2484 C CA . VAL B 1 86 ? -9.75 10.312 1.789 1 88.56 86 VAL B CA 1
ATOM 2485 C C . VAL B 1 86 ? -9.273 10.422 0.343 1 88.56 86 VAL B C 1
ATOM 2487 O O . VAL B 1 86 ? -9.289 9.445 -0.403 1 88.56 86 VAL B O 1
ATOM 2490 N N . GLY B 1 87 ? -8.844 11.602 -0.004 1 92.25 87 GLY B N 1
ATOM 2491 C CA . GLY B 1 87 ? -8.312 11.812 -1.343 1 92.25 87 GLY B CA 1
ATOM 2492 C C . GLY B 1 87 ? -7.109 10.938 -1.652 1 92.25 87 GLY B C 1
ATOM 2493 O O . GLY B 1 87 ? -6.992 10.398 -2.754 1 92.25 87 GLY B O 1
ATOM 2494 N N . LEU B 1 88 ? -6.293 10.789 -0.682 1 94.06 88 LEU B N 1
ATOM 2495 C CA . LEU B 1 88 ? -5.09 9.977 -0.849 1 94.06 88 LEU B CA 1
ATOM 2496 C C . LEU B 1 88 ? -5.441 8.5 -0.992 1 94.06 88 LEU B C 1
ATOM 2498 O O . LEU B 1 88 ? -4.82 7.785 -1.779 1 94.06 88 LEU B O 1
ATOM 2502 N N . GLY B 1 89 ? -6.43 8.141 -0.238 1 93.69 89 GLY B N 1
ATOM 2503 C CA . GLY B 1 89 ? -6.895 6.77 -0.373 1 93.69 89 GLY B CA 1
ATOM 2504 C C . GLY B 1 89 ? -7.43 6.457 -1.756 1 93.69 89 GLY B C 1
ATOM 2505 O O . GLY B 1 89 ? -7.078 5.43 -2.344 1 93.69 89 GLY B O 1
ATOM 2506 N N . PHE B 1 90 ? -8.18 7.324 -2.27 1 92.94 90 PHE B N 1
ATOM 2507 C CA . PHE B 1 90 ? -8.758 7.133 -3.596 1 92.94 90 PHE B CA 1
ATOM 2508 C C . PHE B 1 90 ? -7.672 7.16 -4.664 1 92.94 90 PHE B C 1
ATOM 2510 O O . PHE B 1 90 ? -7.699 6.359 -5.605 1 92.94 90 PHE B O 1
ATOM 2517 N N . SER B 1 91 ? -6.816 8.07 -4.562 1 95.5 91 SER B N 1
ATOM 2518 C CA . SER B 1 91 ? -5.715 8.148 -5.516 1 95.5 91 SER B CA 1
ATOM 2519 C C . SER B 1 91 ? -4.879 6.875 -5.504 1 95.5 91 SER B C 1
ATOM 2521 O O . SER B 1 91 ? -4.484 6.379 -6.559 1 95.5 91 SER B O 1
ATOM 2523 N N . THR B 1 92 ? -4.656 6.375 -4.305 1 96.12 92 THR B N 1
ATOM 2524 C CA . THR B 1 92 ? -3.893 5.137 -4.16 1 96.12 92 THR B CA 1
ATOM 2525 C C . THR B 1 92 ? -4.609 3.979 -4.848 1 96.12 92 THR B C 1
ATOM 2527 O O . THR B 1 92 ? -3.973 3.164 -5.523 1 96.12 92 THR B O 1
ATOM 2530 N N . LEU B 1 93 ? -5.883 3.936 -4.672 1 94.88 93 LEU B N 1
ATOM 2531 C CA . LEU B 1 93 ? -6.688 2.891 -5.297 1 94.88 93 LEU B CA 1
ATOM 2532 C C . LEU B 1 93 ? -6.562 2.945 -6.816 1 94.88 93 LEU B C 1
ATOM 2534 O O . LEU B 1 93 ? -6.332 1.921 -7.465 1 94.88 93 LEU B O 1
ATOM 2538 N N . ILE B 1 94 ? -6.68 4.098 -7.375 1 95.31 94 ILE B N 1
ATOM 2539 C CA . ILE B 1 94 ? -6.621 4.297 -8.82 1 95.31 94 ILE B CA 1
ATOM 2540 C C . ILE B 1 94 ? -5.223 3.955 -9.328 1 95.31 94 ILE B C 1
ATOM 2542 O O . ILE B 1 94 ? -5.078 3.219 -10.312 1 95.31 94 ILE B O 1
ATOM 2546 N N . ILE B 1 95 ? -4.227 4.461 -8.688 1 97.19 95 ILE B N 1
ATOM 2547 C CA . ILE B 1 95 ? -2.84 4.27 -9.094 1 97.19 95 ILE B CA 1
ATOM 2548 C C . ILE B 1 95 ? -2.479 2.791 -9.016 1 97.19 95 ILE B C 1
ATOM 2550 O O . ILE B 1 95 ? -1.877 2.24 -9.945 1 97.19 95 ILE B O 1
ATOM 2554 N N . MET B 1 96 ? -2.836 2.148 -7.883 1 96.25 96 MET B N 1
ATOM 2555 C CA . MET B 1 96 ? -2.582 0.718 -7.742 1 96.25 96 MET B CA 1
ATOM 2556 C C . MET B 1 96 ? -3.236 -0.065 -8.875 1 96.25 96 MET B C 1
ATOM 2558 O O . MET B 1 96 ? -2.633 -0.99 -9.422 1 96.25 96 MET B O 1
ATOM 2562 N N . THR B 1 97 ? -4.465 0.326 -9.211 1 95.62 97 THR B N 1
ATOM 2563 C CA . THR B 1 97 ? -5.195 -0.369 -10.266 1 95.62 97 THR B CA 1
ATOM 2564 C C . THR B 1 97 ? -4.488 -0.218 -11.609 1 95.62 97 THR B C 1
ATOM 2566 O O . THR B 1 97 ? -4.281 -1.203 -12.32 1 95.62 97 THR B O 1
ATOM 2569 N N . ILE B 1 98 ? -4.086 0.988 -11.914 1 96.25 98 ILE B N 1
ATOM 2570 C CA . ILE B 1 98 ? -3.396 1.257 -13.172 1 96.25 98 ILE B CA 1
ATOM 2571 C C . ILE B 1 98 ? -2.094 0.462 -13.227 1 96.25 98 ILE B C 1
ATOM 2573 O O . ILE B 1 98 ? -1.839 -0.26 -14.188 1 96.25 98 ILE B O 1
ATOM 2577 N N . ILE B 1 99 ? -1.28 0.517 -12.219 1 96.62 99 ILE B N 1
ATOM 2578 C CA . ILE B 1 99 ? 0.048 -0.085 -12.18 1 96.62 99 ILE B CA 1
ATOM 2579 C C . ILE B 1 99 ? -0.07 -1.604 -12.281 1 96.62 99 ILE B C 1
ATOM 2581 O O . ILE B 1 99 ? 0.601 -2.232 -13.102 1 96.62 99 ILE B O 1
ATOM 2585 N N . MET B 1 100 ? -0.955 -2.166 -11.484 1 95.44 100 MET B N 1
ATOM 2586 C CA . MET B 1 100 ? -1.023 -3.623 -11.422 1 95.44 100 MET B CA 1
ATOM 2587 C C . MET B 1 100 ? -1.661 -4.195 -12.688 1 95.44 100 MET B C 1
ATOM 2589 O O . MET B 1 100 ? -1.355 -5.316 -13.086 1 95.44 100 MET B O 1
ATOM 2593 N N . GLN B 1 101 ? -2.547 -3.434 -13.336 1 94.81 101 GLN B N 1
ATOM 2594 C CA . GLN B 1 101 ? -3.096 -3.887 -14.609 1 94.81 101 GLN B CA 1
ATOM 2595 C C . GLN B 1 101 ? -2.012 -3.975 -15.68 1 94.81 101 GLN B C 1
ATOM 2597 O O . GLN B 1 101 ? -2.021 -4.883 -16.516 1 94.81 101 GLN B O 1
ATOM 2602 N N . ILE B 1 102 ? -1.099 -3.064 -15.656 1 95.06 102 ILE B N 1
ATOM 2603 C CA . ILE B 1 102 ? -0.005 -3.09 -16.625 1 95.06 102 ILE B CA 1
ATOM 2604 C C . ILE B 1 102 ? 0.941 -4.246 -16.297 1 95.06 102 ILE B C 1
ATOM 2606 O O . ILE B 1 102 ? 1.447 -4.91 -17.203 1 95.06 102 ILE B O 1
ATOM 2610 N N . VAL B 1 103 ? 1.174 -4.492 -15.039 1 94.5 103 VAL B N 1
ATOM 2611 C CA . VAL B 1 103 ? 2.029 -5.59 -14.602 1 94.5 103 VAL B CA 1
ATOM 2612 C C . VAL B 1 103 ? 1.5 -6.91 -15.164 1 94.5 103 VAL B C 1
ATOM 2614 O O . VAL B 1 103 ? 2.279 -7.781 -15.555 1 94.5 103 VAL B O 1
ATOM 2617 N N . LEU B 1 104 ? 0.201 -7.07 -15.266 1 93.44 104 LEU B N 1
ATOM 2618 C CA . LEU B 1 104 ? -0.431 -8.312 -15.703 1 93.44 104 LEU B CA 1
ATOM 2619 C C . LEU B 1 104 ? -0.25 -8.508 -17.203 1 93.44 104 LEU B C 1
ATOM 2621 O O . LEU B 1 104 ? -0.387 -9.625 -17.719 1 93.44 104 LEU B O 1
ATOM 2625 N N . VAL B 1 105 ? 0.083 -7.449 -17.938 1 93.31 105 VAL B N 1
ATOM 2626 C CA . VAL B 1 105 ? 0.221 -7.512 -19.375 1 93.31 105 VAL B CA 1
ATOM 2627 C C . VAL B 1 105 ? 1.596 -8.07 -19.75 1 93.31 105 VAL B C 1
ATOM 2629 O O . VAL B 1 105 ? 1.789 -8.586 -20.844 1 93.31 105 VAL B O 1
ATOM 2632 N N . PHE B 1 106 ? 2.602 -8.008 -18.828 1 93.81 106 PHE B N 1
ATOM 2633 C CA . PHE B 1 106 ? 3.951 -8.5 -19.078 1 93.81 106 PHE B CA 1
ATOM 2634 C C . PHE B 1 106 ? 3.957 -10.016 -19.234 1 93.81 106 PHE B C 1
ATOM 2636 O O . PHE B 1 106 ? 3.285 -10.727 -18.484 1 93.81 106 PHE B O 1
ATOM 2643 N N . ASP B 1 107 ? 4.711 -10.461 -20.188 1 92.44 107 ASP B N 1
ATOM 2644 C CA . ASP B 1 107 ? 4.891 -11.906 -20.359 1 92.44 107 ASP B CA 1
ATOM 2645 C C . ASP B 1 107 ? 5.824 -12.461 -19.281 1 92.44 107 ASP B C 1
ATOM 2647 O O . ASP B 1 107 ? 6.961 -12.008 -19.141 1 92.44 107 ASP B O 1
ATOM 2651 N N . PRO B 1 108 ? 5.289 -13.445 -18.578 1 92.94 108 PRO B N 1
ATOM 2652 C CA . PRO B 1 108 ? 6.129 -14.008 -17.516 1 92.94 108 PRO B CA 1
ATOM 2653 C C . PRO B 1 108 ? 7.305 -14.812 -18.078 1 92.94 108 PRO B C 1
ATOM 2655 O O . PRO B 1 108 ? 7.223 -15.352 -19.172 1 92.94 108 PRO B O 1
ATOM 2658 N N . ALA B 1 109 ? 8.398 -14.773 -17.297 1 91.56 109 ALA B N 1
ATOM 2659 C CA . ALA B 1 109 ? 9.508 -15.656 -17.625 1 91.56 109 ALA B CA 1
ATOM 2660 C C . ALA B 1 109 ? 9.117 -17.125 -17.438 1 91.56 109 ALA B C 1
ATOM 2662 O O . ALA B 1 109 ? 8.172 -17.422 -16.703 1 91.56 109 ALA B O 1
ATOM 2663 N N . PRO B 1 110 ? 9.859 -17.984 -18.094 1 87.31 110 PRO B N 1
ATOM 2664 C CA . PRO B 1 110 ? 9.555 -19.406 -17.938 1 87.31 110 PRO B CA 1
ATOM 2665 C C . PRO B 1 110 ? 9.648 -19.875 -16.484 1 87.31 110 PRO B C 1
ATOM 2667 O O . PRO B 1 110 ? 8.922 -20.781 -16.078 1 87.31 110 PRO B O 1
ATOM 2670 N N . SER B 1 111 ? 10.406 -19.25 -15.711 1 84.44 111 SER B N 1
ATOM 2671 C CA . SER B 1 111 ? 10.633 -19.656 -14.336 1 84.44 111 SER B CA 1
ATOM 2672 C C . SER B 1 111 ? 9.672 -18.953 -13.383 1 84.44 111 SER B C 1
ATOM 2674 O O . SER B 1 111 ? 9.734 -19.156 -12.164 1 84.44 111 SER B O 1
ATOM 2676 N N . ASP B 1 112 ? 8.734 -18.25 -13.945 1 90.12 112 ASP B N 1
ATOM 2677 C CA . ASP B 1 112 ? 7.848 -17.453 -13.102 1 90.12 112 ASP B CA 1
ATOM 2678 C C . ASP B 1 112 ? 6.855 -18.344 -12.352 1 90.12 112 ASP B C 1
ATOM 2680 O O . ASP B 1 112 ? 6.312 -19.281 -12.93 1 90.12 112 ASP B O 1
ATOM 2684 N N . ILE B 1 113 ? 6.551 -18.031 -11.133 1 83.69 113 ILE B N 1
ATOM 2685 C CA . ILE B 1 113 ? 5.633 -18.812 -10.32 1 83.69 113 ILE B CA 1
ATOM 2686 C C . ILE B 1 113 ? 4.461 -17.938 -9.875 1 83.69 113 ILE B C 1
ATOM 2688 O O . ILE B 1 113 ? 3.48 -18.453 -9.32 1 83.69 113 ILE B O 1
ATOM 2692 N N . ALA B 1 114 ? 4.531 -16.641 -10.18 1 89.12 114 ALA B N 1
ATOM 2693 C CA . ALA B 1 114 ? 3.617 -15.719 -9.508 1 89.12 114 ALA B CA 1
ATOM 2694 C C . ALA B 1 114 ? 2.568 -15.18 -10.477 1 89.12 114 ALA B C 1
ATOM 2696 O O . ALA B 1 114 ? 1.529 -14.664 -10.062 1 89.12 114 ALA B O 1
ATOM 2697 N N . ASN B 1 115 ? 2.73 -15.312 -11.734 1 90.69 115 ASN B N 1
ATOM 2698 C CA . ASN B 1 115 ? 1.893 -14.641 -12.719 1 90.69 115 ASN B CA 1
ATOM 2699 C C . ASN B 1 115 ? 0.433 -15.07 -12.602 1 90.69 115 ASN B C 1
ATOM 2701 O O . ASN B 1 115 ? -0.47 -14.234 -12.633 1 90.69 115 ASN B O 1
ATOM 2705 N N . SER B 1 116 ? 0.163 -16.312 -12.5 1 90.62 116 SER B N 1
ATOM 2706 C CA . SER B 1 116 ? -1.207 -16.812 -12.398 1 90.62 116 SER B CA 1
ATOM 2707 C C . SER B 1 116 ? -1.879 -16.312 -11.125 1 90.62 116 SER B C 1
ATOM 2709 O O . SER B 1 116 ? -3.051 -15.922 -11.141 1 90.62 116 SER B O 1
ATOM 2711 N N . SER B 1 117 ? -1.141 -16.266 -10.07 1 91.81 117 SER B N 1
ATOM 2712 C CA . SER B 1 117 ? -1.66 -15.797 -8.789 1 91.81 117 SER B CA 1
ATOM 2713 C C . SER B 1 117 ? -1.955 -14.297 -8.836 1 91.81 117 SER B C 1
ATOM 2715 O O . SER B 1 117 ? -2.994 -13.852 -8.352 1 91.81 117 SER B O 1
ATOM 2717 N N . LEU B 1 118 ? -1.077 -13.594 -9.453 1 92.5 118 LEU B N 1
ATOM 2718 C CA . LEU B 1 118 ? -1.288 -12.156 -9.594 1 92.5 118 LEU B CA 1
ATOM 2719 C C . LEU B 1 118 ? -2.514 -11.859 -10.453 1 92.5 118 LEU B C 1
ATOM 2721 O O . LEU B 1 118 ? -3.279 -10.945 -10.156 1 92.5 118 LEU B O 1
ATOM 2725 N N . SER B 1 119 ? -2.693 -12.641 -11.438 1 92.19 119 SER B N 1
ATOM 2726 C CA . SER B 1 119 ? -3.852 -12.469 -12.312 1 92.19 119 SER B CA 1
ATOM 2727 C C . SER B 1 119 ? -5.152 -12.734 -11.562 1 92.19 119 SER B C 1
ATOM 2729 O O . SER B 1 119 ? -6.145 -12.031 -11.758 1 92.19 119 SER B O 1
ATOM 2731 N N . THR B 1 120 ? -5.105 -13.672 -10.734 1 89.25 120 THR B N 1
ATOM 2732 C CA . THR B 1 120 ? -6.285 -14.008 -9.953 1 89.25 120 THR B CA 1
ATOM 2733 C C . THR B 1 120 ? -6.633 -12.883 -8.984 1 89.25 120 THR B C 1
ATOM 2735 O O . THR B 1 120 ? -7.797 -12.492 -8.867 1 89.25 120 THR B O 1
ATOM 2738 N N . ILE B 1 121 ? -5.695 -12.336 -8.383 1 89.56 121 ILE B N 1
ATOM 2739 C CA . ILE B 1 121 ? -5.898 -11.344 -7.336 1 89.56 121 ILE B CA 1
ATOM 2740 C C . ILE B 1 121 ? -6.176 -9.977 -7.961 1 89.56 121 ILE B C 1
ATOM 2742 O O . ILE B 1 121 ? -7.137 -9.305 -7.59 1 89.56 121 ILE B O 1
ATOM 2746 N N . PHE B 1 122 ? -5.406 -9.648 -8.953 1 91.75 122 PHE B N 1
ATOM 2747 C CA . PHE B 1 122 ? -5.449 -8.281 -9.445 1 91.75 122 PHE B CA 1
ATOM 2748 C C . PHE B 1 122 ? -6.301 -8.18 -10.711 1 91.75 122 PHE B C 1
ATOM 2750 O O . PHE B 1 122 ? -6.656 -7.086 -11.141 1 91.75 122 PHE B O 1
ATOM 2757 N N . GLY B 1 123 ? -6.582 -9.367 -11.328 1 87.81 123 GLY B N 1
ATOM 2758 C CA . GLY B 1 123 ? -7.531 -9.336 -12.43 1 87.81 123 GLY B CA 1
ATOM 2759 C C . GLY B 1 123 ? -8.906 -8.844 -12.023 1 87.81 123 GLY B C 1
ATOM 2760 O O . GLY B 1 123 ? -9.625 -8.266 -12.836 1 87.81 123 GLY B O 1
ATOM 2761 N N . PHE B 1 124 ? -9.195 -9.016 -10.789 1 82.56 124 PHE B N 1
ATOM 2762 C CA . PHE B 1 124 ? -10.469 -8.648 -10.18 1 82.56 124 PHE B CA 1
ATOM 2763 C C . PHE B 1 124 ? -10.453 -7.199 -9.711 1 82.56 124 PHE B C 1
ATOM 2765 O O . PHE B 1 124 ? -11.508 -6.602 -9.484 1 82.56 124 PHE B O 1
ATOM 2772 N N . LEU B 1 125 ? -9.367 -6.59 -9.719 1 85.31 125 LEU B N 1
ATOM 2773 C CA . LEU B 1 125 ? -9.148 -5.324 -9.031 1 85.31 125 LEU B CA 1
ATOM 2774 C C . LEU B 1 125 ? -9.875 -4.188 -9.742 1 85.31 125 LEU B C 1
ATOM 2776 O O . LEU B 1 125 ? -10.469 -3.322 -9.094 1 85.31 125 LEU B O 1
ATOM 2780 N N . PRO B 1 126 ? -9.914 -4.152 -11.062 1 87.88 126 PRO B N 1
ATOM 2781 C CA . PRO B 1 126 ? -10.617 -3.045 -11.719 1 87.88 126 PRO B CA 1
ATOM 2782 C C . PRO B 1 126 ? -12.102 -3 -11.367 1 87.88 126 PRO B C 1
ATOM 2784 O O . PRO B 1 126 ? -12.664 -1.917 -11.188 1 87.88 126 PRO B O 1
ATOM 2787 N N . ARG B 1 127 ? -12.719 -4.086 -11.266 1 89.38 127 ARG B N 1
ATOM 2788 C CA . ARG B 1 127 ? -14.125 -4.148 -10.883 1 89.38 127 ARG B CA 1
ATOM 2789 C C . ARG B 1 127 ? -14.32 -3.697 -9.438 1 89.38 127 ARG B C 1
ATOM 2791 O O . ARG B 1 127 ? -15.242 -2.936 -9.141 1 89.38 127 ARG B O 1
ATOM 2798 N N . VAL B 1 128 ? -13.461 -4.16 -8.617 1 86.38 128 VAL B N 1
ATOM 2799 C CA . VAL B 1 128 ? -13.531 -3.803 -7.207 1 86.38 128 VAL B CA 1
ATOM 2800 C C . VAL B 1 128 ? -13.289 -2.305 -7.039 1 86.38 128 VAL B C 1
ATOM 2802 O O . VAL B 1 128 ? -14.023 -1.629 -6.316 1 86.38 128 VAL B O 1
ATOM 2805 N N . ALA B 1 129 ? -12.297 -1.846 -7.762 1 88.75 129 ALA B N 1
ATOM 2806 C CA . ALA B 1 129 ? -11.984 -0.42 -7.699 1 88.75 129 ALA B CA 1
ATOM 2807 C C . ALA B 1 129 ? -13.156 0.421 -8.195 1 88.75 129 ALA B C 1
ATOM 2809 O O . ALA B 1 129 ? -13.523 1.416 -7.566 1 88.75 129 ALA B O 1
ATOM 2810 N N . LEU B 1 130 ? -13.688 0.001 -9.266 1 89.56 130 LEU B N 1
ATOM 2811 C CA . LEU B 1 130 ? -14.836 0.714 -9.812 1 89.56 130 LEU B CA 1
ATOM 2812 C C . LEU B 1 130 ? -16.016 0.683 -8.836 1 89.56 130 LEU B C 1
ATOM 2814 O O . LEU B 1 130 ? -16.688 1.698 -8.633 1 89.56 130 LEU B O 1
ATOM 2818 N N . GLY B 1 131 ? -16.281 -0.46 -8.336 1 89.56 131 GLY B N 1
ATOM 2819 C CA . GLY B 1 131 ? -17.328 -0.581 -7.34 1 89.56 131 GLY B CA 1
ATOM 2820 C C . GLY B 1 131 ? -17.109 0.301 -6.125 1 89.56 131 GLY B C 1
ATOM 2821 O O . GLY B 1 131 ? -18.047 0.946 -5.641 1 89.56 131 GLY B O 1
ATOM 2822 N N . SER B 1 132 ? -15.898 0.332 -5.664 1 87.5 132 SER B N 1
ATOM 2823 C CA . SER B 1 132 ? -15.547 1.156 -4.512 1 87.5 132 SER B CA 1
ATOM 2824 C C . SER B 1 132 ? -15.75 2.639 -4.809 1 87.5 132 SER B C 1
ATOM 2826 O O . SER B 1 132 ? -16.312 3.369 -3.996 1 87.5 132 SER B O 1
ATOM 2828 N N . LEU B 1 133 ? -15.273 3.043 -5.957 1 86 133 LEU B N 1
ATOM 2829 C CA . LEU B 1 133 ? -15.352 4.449 -6.336 1 86 133 LEU B CA 1
ATOM 2830 C C . LEU B 1 133 ? -16.812 4.879 -6.516 1 86 133 LEU B C 1
ATOM 2832 O O . LEU B 1 133 ? -17.219 5.926 -6.008 1 86 133 LEU B O 1
ATOM 2836 N N . ILE B 1 134 ? -17.609 4.07 -7.125 1 89.31 134 ILE B N 1
ATOM 2837 C CA . ILE B 1 134 ? -19.016 4.383 -7.375 1 89.31 134 ILE B CA 1
ATOM 2838 C C . ILE B 1 134 ? -19.797 4.336 -6.059 1 89.31 134 ILE B C 1
ATOM 2840 O O . ILE B 1 134 ? -20.594 5.227 -5.773 1 89.31 134 ILE B O 1
ATOM 2844 N N . ALA B 1 135 ? -19.531 3.289 -5.367 1 88.19 135 ALA B N 1
ATOM 2845 C CA . ALA B 1 135 ? -20.219 3.133 -4.09 1 88.19 135 ALA B CA 1
ATOM 2846 C C . ALA B 1 135 ? -19.938 4.316 -3.168 1 88.19 135 ALA B C 1
ATOM 2848 O O . ALA B 1 135 ? -20.859 4.855 -2.541 1 88.19 135 ALA B O 1
ATOM 2849 N N . TYR B 1 136 ? -18.812 4.707 -3.158 1 80.38 136 TYR B N 1
ATOM 2850 C CA . TYR B 1 136 ? -18.422 5.836 -2.322 1 80.38 136 TYR B CA 1
ATOM 2851 C C . TYR B 1 136 ? -19.094 7.117 -2.791 1 80.38 136 TYR B C 1
ATOM 2853 O O . TYR B 1 136 ? -19.641 7.875 -1.982 1 80.38 136 TYR B O 1
ATOM 2861 N N . GLY B 1 137 ? -18.953 7.375 -4.043 1 82.88 137 GLY B N 1
ATOM 2862 C CA . GLY B 1 137 ? -19.578 8.562 -4.605 1 82.88 137 GLY B CA 1
ATOM 2863 C C . GLY B 1 137 ? -21.078 8.633 -4.34 1 82.88 137 GLY B C 1
ATOM 2864 O O . GLY B 1 137 ? -21.578 9.656 -3.863 1 82.88 137 GLY B O 1
ATOM 2865 N N . ILE B 1 138 ? -21.703 7.617 -4.508 1 85.75 138 ILE B N 1
ATOM 2866 C CA . ILE B 1 138 ? -23.156 7.562 -4.332 1 85.75 138 ILE B CA 1
ATOM 2867 C C . ILE B 1 138 ? -23.484 7.652 -2.846 1 85.75 138 ILE B C 1
ATOM 2869 O O . ILE B 1 138 ? -24.375 8.414 -2.449 1 85.75 138 ILE B O 1
ATOM 2873 N N . SER B 1 139 ? -22.781 6.875 -2.084 1 81.62 139 SER B N 1
ATOM 2874 C CA . SER B 1 139 ? -23.109 6.805 -0.662 1 81.62 139 SER B CA 1
ATOM 2875 C C . SER B 1 139 ? -22.859 8.148 0.025 1 81.62 139 SER B C 1
ATOM 2877 O O . SER B 1 139 ? -23.594 8.523 0.943 1 81.62 139 SER B O 1
ATOM 2879 N N . GLN B 1 140 ? -21.891 8.812 -0.453 1 75.75 140 GLN B N 1
ATOM 2880 C CA . GLN B 1 140 ? -21.625 10.125 0.118 1 75.75 140 GLN B CA 1
ATOM 2881 C C . GLN B 1 140 ? -22.734 11.109 -0.207 1 75.75 140 GLN B C 1
ATOM 2883 O O . GLN B 1 140 ? -23.172 11.859 0.665 1 75.75 140 GLN B O 1
ATOM 2888 N N . TYR B 1 141 ? -23.109 11.102 -1.439 1 82.56 141 TYR B N 1
ATOM 2889 C CA . TYR B 1 141 ? -24.203 11.969 -1.854 1 82.56 141 TYR B CA 1
ATOM 2890 C C . TYR B 1 141 ? -25.484 11.617 -1.115 1 82.56 141 TYR B C 1
ATOM 2892 O O . TYR B 1 141 ? -26.203 12.508 -0.63 1 82.56 141 TYR B O 1
ATOM 2900 N N . VAL B 1 142 ? -25.734 10.43 -0.997 1 83.44 142 VAL B N 1
ATOM 2901 C CA . VAL B 1 142 ? -26.953 9.953 -0.35 1 83.44 142 VAL B CA 1
ATOM 2902 C C . VAL B 1 142 ? -26.891 10.242 1.147 1 83.44 142 VAL B C 1
ATOM 2904 O O . VAL B 1 142 ? -27.906 10.578 1.766 1 83.44 142 VAL B O 1
ATOM 2907 N N . ASP B 1 143 ? -25.812 10.055 1.675 1 78.19 143 ASP B N 1
ATOM 2908 C CA . ASP B 1 143 ? -25.641 10.32 3.1 1 78.19 143 ASP B CA 1
ATOM 2909 C C . ASP B 1 143 ? -26.016 11.766 3.434 1 78.19 143 ASP B C 1
ATOM 2911 O O . ASP B 1 143 ? -26.734 12.023 4.398 1 78.19 143 ASP B O 1
ATOM 2915 N N . VAL B 1 144 ? -25.562 12.727 2.609 1 74.5 144 VAL B N 1
ATOM 2916 C CA . VAL B 1 144 ? -25.859 14.141 2.809 1 74.5 144 VAL B CA 1
ATOM 2917 C C . VAL B 1 144 ? -27.344 14.398 2.623 1 74.5 144 VAL B C 1
ATOM 2919 O O . VAL B 1 144 ? -27.953 15.117 3.418 1 74.5 144 VAL B O 1
ATOM 2922 N N . TRP B 1 145 ? -27.797 13.789 1.586 1 83.56 145 TRP B N 1
ATOM 2923 C CA . TRP B 1 145 ? -29.219 13.953 1.291 1 83.56 145 TRP B CA 1
ATOM 2924 C C . TRP B 1 145 ? -30.078 13.367 2.404 1 83.56 145 TRP B C 1
ATOM 2926 O O . TRP B 1 145 ? -31.062 13.992 2.84 1 83.56 145 TRP B O 1
ATOM 2936 N N . LEU B 1 146 ? -29.797 12.211 2.846 1 78.75 146 LEU B N 1
ATOM 2937 C CA . LEU B 1 146 ? -30.531 11.547 3.91 1 78.75 146 LEU B CA 1
ATOM 2938 C C . LEU B 1 146 ? -30.453 12.336 5.211 1 78.75 146 LEU B C 1
ATOM 2940 O O . LEU B 1 146 ? -31.422 12.398 5.973 1 78.75 146 LEU B O 1
ATOM 2944 N N . TYR B 1 147 ? -29.359 12.797 5.48 1 74.38 147 TYR B N 1
ATOM 2945 C CA . TYR B 1 147 ? -29.203 13.617 6.676 1 74.38 147 TYR B CA 1
ATOM 2946 C C . TYR B 1 147 ? -30.125 14.82 6.641 1 74.38 147 TYR B C 1
ATOM 2948 O O . TYR B 1 147 ? -30.781 15.141 7.637 1 74.38 147 TYR B O 1
ATOM 2956 N N . ALA B 1 148 ? -30.156 15.469 5.504 1 78.12 148 ALA B N 1
ATOM 2957 C CA . ALA B 1 148 ? -31.031 16.625 5.336 1 78.12 148 ALA B CA 1
ATOM 2958 C C . ALA B 1 148 ? -32.5 16.234 5.477 1 78.12 148 ALA B C 1
ATOM 2960 O O . ALA B 1 148 ? -33.312 16.969 6.047 1 78.12 148 ALA B O 1
ATOM 2961 N N . LEU B 1 149 ? -32.812 15.109 4.891 1 79.88 149 LEU B N 1
ATOM 2962 C CA . LEU B 1 149 ? -34.156 14.617 4.953 1 79.88 149 LEU B CA 1
ATOM 2963 C C . LEU B 1 149 ? -34.562 14.32 6.391 1 79.88 149 LEU B C 1
ATOM 2965 O O . LEU B 1 149 ? -35.688 14.688 6.82 1 79.88 149 LEU B O 1
ATOM 2969 N N . VAL B 1 150 ? -33.75 13.656 7.137 1 76.5 150 VAL B N 1
ATOM 2970 C CA . VAL B 1 150 ? -34.031 13.305 8.523 1 76.5 150 VAL B CA 1
ATOM 2971 C C . VAL B 1 150 ? -34.094 14.562 9.375 1 76.5 150 VAL B C 1
ATOM 2973 O O . VAL B 1 150 ? -34.938 14.664 10.297 1 76.5 150 VAL B O 1
ATOM 2976 N N . LYS B 1 151 ? -33.219 15.469 9.055 1 74.5 151 LYS B N 1
ATOM 2977 C CA . LYS B 1 151 ? -33.219 16.734 9.766 1 74.5 151 LYS B CA 1
ATOM 2978 C C . LYS B 1 151 ? -34.531 17.469 9.547 1 74.5 151 LYS B C 1
ATOM 2980 O O . LYS B 1 151 ? -35.062 18.125 10.461 1 74.5 151 LYS B O 1
ATOM 2985 N N . ARG B 1 152 ? -35.031 17.344 8.344 1 82.38 152 ARG B N 1
ATOM 2986 C CA . ARG B 1 152 ? -36.312 17.984 8.031 1 82.38 152 ARG B CA 1
ATOM 2987 C C . ARG B 1 152 ? -37.469 17.297 8.773 1 82.38 152 ARG B C 1
ATOM 2989 O O . ARG B 1 152 ? -38.406 17.969 9.227 1 82.38 152 ARG B O 1
ATOM 2996 N N . MET B 1 153 ? -37.344 16 8.883 1 82.56 153 MET B N 1
ATOM 2997 C CA . MET B 1 153 ? -38.375 15.227 9.531 1 82.56 153 MET B CA 1
ATOM 2998 C C . MET B 1 153 ? -38.281 15.32 11.047 1 82.56 153 MET B C 1
ATOM 3000 O O . MET B 1 153 ? -39.281 15.266 11.75 1 82.56 153 MET B O 1
ATOM 3004 N N . LEU B 1 154 ? -37.062 15.281 11.461 1 80.38 154 LEU B N 1
ATOM 3005 C CA . LEU B 1 154 ? -36.812 15.375 12.891 1 80.38 154 LEU B CA 1
ATOM 3006 C C . LEU B 1 154 ? -35.875 16.531 13.203 1 80.38 154 LEU B C 1
ATOM 3008 O O . LEU B 1 154 ? -34.688 16.312 13.539 1 80.38 154 LEU B O 1
ATOM 3012 N N . PRO B 1 155 ? -36.406 17.75 13.258 1 73.06 155 PRO B N 1
ATOM 3013 C CA . PRO B 1 155 ? -35.562 18.938 13.359 1 73.06 155 PRO B CA 1
ATOM 3014 C C . PRO B 1 155 ? -35.031 19.172 14.773 1 73.06 155 PRO B C 1
ATOM 3016 O O . PRO B 1 155 ? -34.031 19.844 14.945 1 73.06 155 PRO B O 1
ATOM 3019 N N . ASN B 1 156 ? -35.594 18.562 15.688 1 72.56 156 ASN B N 1
ATOM 3020 C CA . ASN B 1 156 ? -35.188 18.812 17.062 1 72.56 156 ASN B CA 1
ATOM 3021 C C . ASN B 1 156 ? -33.812 18.219 17.359 1 72.56 156 ASN B C 1
ATOM 3023 O O . ASN B 1 156 ? -33.5 17.094 16.953 1 72.56 156 ASN B O 1
ATOM 3027 N N . ASP B 1 157 ? -32.906 18.906 18.078 1 67.19 157 ASP B N 1
ATOM 3028 C CA . ASP B 1 157 ? -31.516 18.547 18.375 1 67.19 157 ASP B CA 1
ATOM 3029 C C . ASP B 1 157 ? -31.469 17.266 19.203 1 67.19 157 ASP B C 1
ATOM 3031 O O . ASP B 1 157 ? -30.422 16.594 19.25 1 67.19 157 ASP B O 1
ATOM 3035 N N . LYS B 1 158 ? -32.594 17.062 19.875 1 68.06 158 LYS B N 1
ATOM 3036 C CA . LYS B 1 158 ? -32.625 15.82 20.656 1 68.06 158 LYS B CA 1
ATOM 3037 C C . LYS B 1 158 ? -32.469 14.602 19.75 1 68.06 158 LYS B C 1
ATOM 3039 O O . LYS B 1 158 ? -32.031 13.539 20.219 1 68.06 158 LYS B O 1
ATOM 3044 N N . TYR B 1 159 ? -32.719 14.773 18.484 1 69.5 159 TYR B N 1
ATOM 3045 C CA . TYR B 1 159 ? -32.688 13.641 17.562 1 69.5 159 TYR B CA 1
ATOM 3046 C C . TYR B 1 159 ? -31.406 13.664 16.734 1 69.5 159 TYR B C 1
ATOM 3048 O O . TYR B 1 159 ? -31.344 13.062 15.664 1 69.5 159 TYR B O 1
ATOM 3056 N N . LEU B 1 160 ? -30.516 14.414 17.219 1 66.69 160 LEU B N 1
ATOM 3057 C CA . LEU B 1 160 ? -29.25 14.523 16.5 1 66.69 160 LEU B CA 1
ATOM 3058 C C . LEU B 1 160 ? -28.594 13.156 16.328 1 66.69 160 LEU B C 1
ATOM 3060 O O . LEU B 1 160 ? -28.031 12.859 15.273 1 66.69 160 LEU B O 1
ATOM 3064 N N . TRP B 1 161 ? -28.641 12.406 17.391 1 69.38 161 TRP B N 1
ATOM 3065 C CA . TRP B 1 161 ? -28.047 11.078 17.359 1 69.38 161 TRP B CA 1
ATOM 3066 C C . TRP B 1 161 ? -28.719 10.203 16.297 1 69.38 161 TRP B C 1
ATOM 3068 O O . TRP B 1 161 ? -28.047 9.477 15.562 1 69.38 161 TRP B O 1
ATOM 3078 N N . VAL B 1 162 ? -29.984 10.328 16.203 1 69.94 162 VAL B N 1
ATOM 3079 C CA . VAL B 1 162 ? -30.734 9.547 15.227 1 69.94 162 VAL B CA 1
ATOM 3080 C C . VAL B 1 162 ? -30.406 10.023 13.812 1 69.94 162 VAL B C 1
ATOM 3082 O O . VAL B 1 162 ? -30.2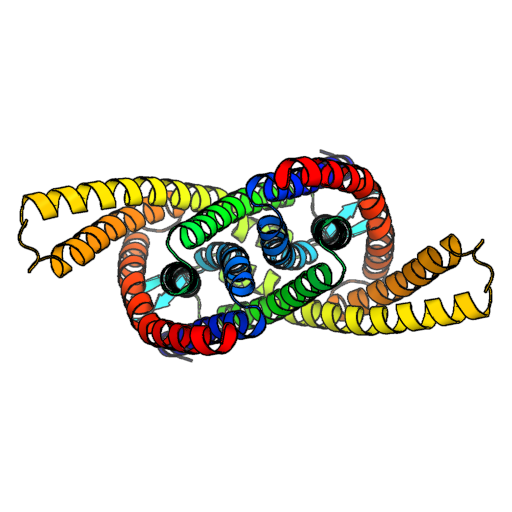81 9.211 12.891 1 69.94 162 VAL B O 1
ATOM 3085 N N . ARG B 1 163 ? -30.281 11.305 13.656 1 68.75 163 ARG B N 1
ATOM 3086 C CA . ARG B 1 163 ? -29.969 11.867 12.352 1 68.75 163 ARG B CA 1
ATOM 3087 C C . ARG B 1 163 ? -28.609 11.398 11.859 1 68.75 163 ARG B C 1
ATOM 3089 O O . ARG B 1 163 ? -28.469 10.961 10.711 1 68.75 163 ARG B O 1
ATOM 3096 N N . ASN B 1 164 ? -27.734 11.469 12.766 1 67.75 164 ASN B N 1
ATOM 3097 C CA . ASN B 1 164 ? -26.359 11.133 12.398 1 67.75 164 ASN B CA 1
ATOM 3098 C C . ASN B 1 164 ? -26.203 9.633 12.18 1 67.75 164 ASN B C 1
ATOM 3100 O O . ASN B 1 164 ? -25.625 9.203 11.18 1 67.75 164 ASN B O 1
ATOM 3104 N N . ASN B 1 165 ? -26.656 8.883 13.047 1 75.44 165 ASN B N 1
ATOM 3105 C CA . ASN B 1 165 ? -26.469 7.438 12.953 1 75.44 165 ASN B CA 1
ATOM 3106 C C . ASN B 1 165 ? -27.406 6.82 11.914 1 75.44 165 ASN B C 1
ATOM 3108 O O . ASN B 1 165 ? -27.016 5.879 11.219 1 75.44 165 ASN B O 1
ATOM 3112 N N . GLY B 1 166 ? -28.562 7.383 11.875 1 75.56 166 GLY B N 1
ATOM 3113 C CA . GLY B 1 166 ? -29.516 6.855 10.922 1 75.56 166 GLY B CA 1
ATOM 3114 C C . GLY B 1 166 ? -29.125 7.098 9.477 1 75.56 166 GLY B C 1
ATOM 3115 O O . GLY B 1 166 ? -29.203 6.188 8.648 1 75.56 166 GLY B O 1
ATOM 3116 N N . SER B 1 167 ? -28.797 8.336 9.172 1 75.81 167 SER B N 1
ATOM 3117 C CA . SER B 1 167 ? -28.391 8.664 7.812 1 75.81 167 SER B CA 1
ATOM 3118 C C . SER B 1 167 ? -27.156 7.859 7.402 1 75.81 167 SER B C 1
ATOM 3120 O O . SER B 1 167 ? -27.078 7.359 6.281 1 75.81 167 SER B O 1
ATOM 3122 N N . THR B 1 168 ? -26.234 7.652 8.312 1 74.94 168 THR B N 1
ATOM 3123 C CA . THR B 1 168 ? -25.016 6.918 8.023 1 74.94 168 THR B CA 1
ATOM 3124 C C . THR B 1 168 ? -25.312 5.438 7.805 1 74.94 168 THR B C 1
ATOM 3126 O O . THR B 1 168 ? -24.781 4.824 6.875 1 74.94 168 THR B O 1
ATOM 3129 N N . MET B 1 169 ? -26.094 4.938 8.617 1 83.88 169 MET B N 1
ATOM 3130 C CA . MET B 1 169 ? -26.438 3.521 8.5 1 83.88 169 MET B CA 1
ATOM 3131 C C . MET B 1 169 ? -27.094 3.225 7.16 1 83.88 169 MET B C 1
ATOM 3133 O O . MET B 1 169 ? -26.766 2.232 6.508 1 83.88 169 MET B O 1
ATOM 3137 N N . LEU B 1 170 ? -27.922 4.105 6.773 1 84.94 170 LEU B N 1
ATOM 3138 C CA . LEU B 1 170 ? -28.609 3.9 5.512 1 84.94 170 LEU B CA 1
ATOM 3139 C C . LEU B 1 170 ? -27.688 4.125 4.328 1 84.94 170 LEU B C 1
ATOM 3141 O O . LEU B 1 170 ? -27.734 3.393 3.338 1 84.94 170 LEU B O 1
ATOM 3145 N N . SER B 1 171 ? -26.969 5.129 4.418 1 83.06 171 SER B N 1
ATOM 3146 C CA . SER B 1 171 ? -26.047 5.406 3.33 1 83.06 171 SER B CA 1
ATOM 3147 C C . SER B 1 171 ? -25 4.297 3.197 1 83.06 171 SER B C 1
ATOM 3149 O O . SER B 1 171 ? -24.594 3.957 2.086 1 83.06 171 SER B O 1
ATOM 3151 N N . GLN B 1 172 ? -24.594 3.689 4.277 1 84.69 172 GLN B N 1
ATOM 3152 C CA . GLN B 1 172 ? -23.625 2.596 4.254 1 84.69 172 GLN B CA 1
ATOM 3153 C C . GLN B 1 172 ? -24.25 1.33 3.664 1 84.69 172 GLN B C 1
ATOM 3155 O O . GLN B 1 172 ? -23.547 0.526 3.043 1 84.69 172 GLN B O 1
ATOM 3160 N N . LEU B 1 173 ? -25.5 1.2 3.959 1 88.56 173 LEU B N 1
ATOM 3161 C CA . LEU B 1 173 ? -26.203 0.082 3.336 1 88.56 173 LEU B CA 1
ATOM 3162 C C . LEU B 1 173 ? -26.156 0.193 1.815 1 88.56 173 LEU B C 1
ATOM 3164 O O . LEU B 1 173 ? -25.906 -0.798 1.123 1 88.56 173 LEU B O 1
ATOM 3168 N N . LEU B 1 174 ? -26.359 1.366 1.353 1 87.19 174 LEU B N 1
ATOM 3169 C CA . LEU B 1 174 ? -26.312 1.611 -0.085 1 87.19 174 LEU B CA 1
ATOM 3170 C C . LEU B 1 174 ? -24.891 1.424 -0.611 1 87.19 174 LEU B C 1
ATOM 3172 O O . LEU B 1 174 ? -24.688 0.881 -1.701 1 87.19 174 LEU B O 1
ATOM 3176 N N . ASP B 1 175 ? -23.969 1.918 0.087 1 87.94 175 ASP B N 1
ATOM 3177 C CA . ASP B 1 175 ? -22.562 1.745 -0.267 1 87.94 175 ASP B CA 1
ATOM 3178 C C . ASP B 1 175 ? -22.219 0.268 -0.443 1 87.94 175 ASP B C 1
ATOM 3180 O O . ASP B 1 175 ? -21.656 -0.125 -1.467 1 87.94 175 ASP B O 1
ATOM 3184 N N . THR B 1 176 ? -22.656 -0.543 0.48 1 89.56 176 THR B N 1
ATOM 3185 C CA . THR B 1 176 ? -22.344 -1.969 0.474 1 89.56 176 THR B CA 1
ATOM 3186 C C . THR B 1 176 ? -23.047 -2.67 -0.681 1 89.56 176 THR B C 1
ATOM 3188 O O . THR B 1 176 ? -22.469 -3.543 -1.332 1 89.56 176 THR B O 1
ATOM 3191 N N . LEU B 1 177 ? -24.25 -2.244 -0.895 1 91 177 LEU B N 1
ATOM 3192 C CA . LEU B 1 177 ? -25.031 -2.838 -1.976 1 91 177 LEU B CA 1
ATOM 3193 C C . LEU B 1 177 ? -24.375 -2.568 -3.328 1 91 177 LEU B C 1
ATOM 3195 O O . LEU B 1 177 ? -24.219 -3.484 -4.137 1 91 177 LEU B O 1
ATOM 3199 N N . VAL B 1 178 ? -24.016 -1.359 -3.537 1 89.62 178 VAL B N 1
ATOM 3200 C CA . VAL B 1 178 ? -23.422 -0.963 -4.809 1 89.62 178 VAL B CA 1
ATOM 3201 C C . VAL B 1 178 ? -22.062 -1.642 -4.973 1 89.62 178 VAL B C 1
ATOM 3203 O O . VAL B 1 178 ? -21.766 -2.195 -6.035 1 89.62 178 VAL B O 1
ATOM 3206 N N . PHE B 1 179 ? -21.375 -1.636 -3.967 1 89.25 179 PHE B N 1
ATOM 3207 C CA . PHE B 1 179 ? -20.047 -2.236 -4 1 89.25 179 PHE B CA 1
ATOM 3208 C C . PHE B 1 179 ? -20.141 -3.73 -4.293 1 89.25 179 PHE B C 1
ATOM 3210 O O . PHE B 1 179 ? -19.484 -4.223 -5.223 1 89.25 179 PHE B O 1
ATOM 3217 N N . CYS B 1 180 ? -20.922 -4.465 -3.547 1 90.06 180 CYS B N 1
ATOM 3218 C CA . CYS B 1 180 ? -21.031 -5.91 -3.707 1 90.06 180 CYS B CA 1
ATOM 3219 C C . CYS B 1 180 ? -21.578 -6.27 -5.086 1 90.06 180 CYS B C 1
ATOM 3221 O O . CYS B 1 180 ? -21.156 -7.258 -5.688 1 90.06 180 CYS B O 1
ATOM 3223 N N . THR B 1 181 ? -22.469 -5.48 -5.551 1 90.31 181 THR B N 1
ATOM 3224 C CA . THR B 1 181 ? -23.047 -5.75 -6.855 1 90.31 181 THR B CA 1
ATOM 3225 C C . THR B 1 181 ? -22.016 -5.582 -7.961 1 90.31 181 THR B C 1
ATOM 3227 O O . THR B 1 181 ? -21.844 -6.465 -8.805 1 90.31 181 THR B O 1
ATOM 3230 N N . ILE B 1 182 ? -21.297 -4.559 -7.91 1 89.25 182 ILE B N 1
ATOM 3231 C CA . ILE B 1 182 ? -20.328 -4.273 -8.969 1 89.25 182 ILE B CA 1
ATOM 3232 C C . ILE B 1 182 ? -19.109 -5.18 -8.812 1 89.25 182 ILE B C 1
ATOM 3234 O O . ILE B 1 182 ? -18.641 -5.77 -9.789 1 89.25 182 IL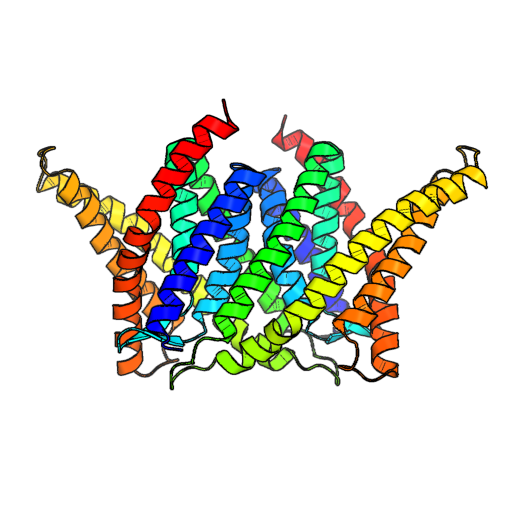E B O 1
ATOM 3238 N N . ALA B 1 183 ? -18.609 -5.348 -7.625 1 85.19 183 ALA B N 1
ATOM 3239 C CA . ALA B 1 183 ? -17.375 -6.078 -7.359 1 85.19 183 ALA B CA 1
ATOM 3240 C C . ALA B 1 183 ? -17.562 -7.574 -7.574 1 85.19 183 ALA B C 1
ATOM 3242 O O . ALA B 1 183 ? -16.672 -8.258 -8.078 1 85.19 183 ALA B O 1
ATOM 3243 N N . PHE B 1 184 ? -18.766 -8.133 -7.258 1 85.5 184 PHE B N 1
ATOM 3244 C CA . PHE B 1 184 ? -18.906 -9.586 -7.199 1 85.5 184 PHE B CA 1
ATOM 3245 C C . PHE B 1 184 ? -19.969 -10.07 -8.164 1 85.5 184 PHE B C 1
ATOM 3247 O O . PHE B 1 184 ? -20.328 -11.258 -8.172 1 85.5 184 PHE B O 1
ATOM 3254 N N . ALA B 1 185 ? -20.406 -9.164 -8.977 1 82.38 185 ALA B N 1
ATOM 3255 C CA . ALA B 1 185 ? -21.406 -9.578 -9.961 1 82.38 185 ALA B CA 1
ATOM 3256 C C . ALA B 1 185 ? -20.875 -10.703 -10.844 1 82.38 185 ALA B C 1
ATOM 3258 O O . ALA B 1 185 ? -19.812 -10.57 -11.445 1 82.38 185 ALA B O 1
ATOM 3259 N N . GLY B 1 186 ? -21.562 -11.836 -10.859 1 78.62 186 GLY B N 1
ATOM 3260 C CA . GLY B 1 186 ? -21.203 -12.945 -11.727 1 78.62 186 GLY B CA 1
ATOM 3261 C C . GLY B 1 186 ? -20.109 -13.82 -11.156 1 78.62 186 GLY B C 1
ATOM 3262 O O . GLY B 1 186 ? -19.734 -14.828 -11.758 1 78.62 186 GLY B O 1
ATOM 3263 N N . THR B 1 187 ? -19.516 -13.492 -10.125 1 77.62 187 THR B N 1
ATOM 3264 C CA . THR B 1 187 ? -18.406 -14.234 -9.539 1 77.62 187 THR B CA 1
ATOM 3265 C C . THR B 1 187 ? -18.906 -15.305 -8.57 1 77.62 187 THR B C 1
ATOM 3267 O O . THR B 1 187 ? -18.391 -16.422 -8.555 1 77.62 187 THR B O 1
ATOM 3270 N N . TYR B 1 188 ? -19.969 -14.953 -7.793 1 82.69 188 TYR B N 1
ATOM 3271 C CA . TYR B 1 188 ? -20.484 -15.859 -6.766 1 82.69 188 TYR B CA 1
ATOM 3272 C C . TYR B 1 188 ? -21.938 -16.203 -7.023 1 82.69 188 TYR B C 1
ATOM 3274 O O . TYR B 1 188 ? -22.641 -15.484 -7.73 1 82.69 188 TYR B O 1
ATOM 3282 N N . GLU B 1 189 ? -22.297 -17.297 -6.48 1 87 189 GLU B N 1
ATOM 3283 C CA . GLU B 1 189 ? -23.719 -17.641 -6.48 1 87 189 GLU B CA 1
ATOM 3284 C C . GLU B 1 189 ? -24.531 -16.656 -5.648 1 87 189 GLU B C 1
ATOM 3286 O O . GLU B 1 189 ? -23.984 -15.992 -4.762 1 87 189 GLU B O 1
ATOM 3291 N N . TRP B 1 190 ? -25.781 -16.625 -5.984 1 88.12 190 TRP B N 1
ATOM 3292 C CA . TRP B 1 190 ? -26.672 -15.664 -5.352 1 88.12 190 TRP B CA 1
ATOM 3293 C C . TR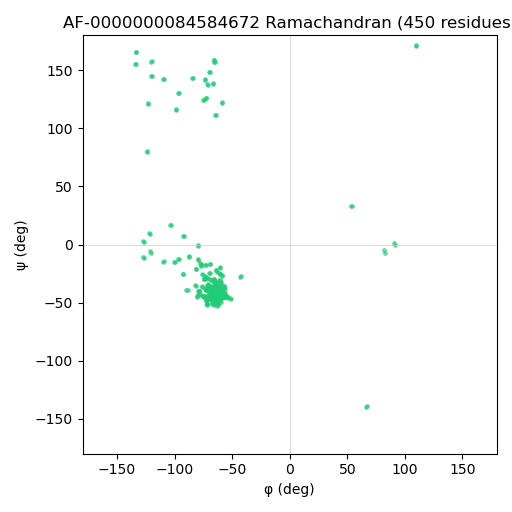P B 1 190 ? -26.672 -15.828 -3.838 1 88.12 190 TRP B C 1
ATOM 3295 O O . TRP B 1 190 ? -26.641 -14.844 -3.096 1 88.12 190 TRP B O 1
ATOM 3305 N N . SER B 1 191 ? -26.688 -17.016 -3.391 1 88.06 191 SER B N 1
ATOM 3306 C CA . SER B 1 191 ? -26.719 -17.281 -1.955 1 88.06 191 SER B CA 1
ATOM 3307 C C . SER B 1 191 ? -25.453 -16.75 -1.275 1 88.06 191 SER B C 1
ATOM 3309 O O . SER B 1 191 ? -25.531 -16.109 -0.227 1 88.06 191 SER B O 1
ATOM 3311 N N . VAL B 1 192 ? -24.406 -16.969 -1.895 1 86.44 192 VAL B N 1
ATOM 3312 C CA . VAL B 1 192 ? -23.125 -16.516 -1.352 1 86.44 192 VAL B CA 1
ATOM 3313 C C . VAL B 1 192 ? -23.047 -14.992 -1.426 1 86.44 192 VAL B C 1
ATOM 3315 O O . VAL B 1 192 ? -22.562 -14.344 -0.496 1 86.44 192 VAL B O 1
ATOM 3318 N N . TRP B 1 193 ? -23.547 -14.469 -2.473 1 89.94 193 TRP B N 1
ATOM 3319 C CA . TRP B 1 193 ? -23.547 -13.023 -2.643 1 89.94 193 TRP B CA 1
ATOM 3320 C C . TRP B 1 193 ? -24.328 -12.352 -1.518 1 89.94 193 TRP B C 1
ATOM 3322 O O . TRP B 1 193 ? -23.875 -11.352 -0.951 1 89.94 193 TRP B O 1
ATOM 3332 N N . ILE B 1 194 ? -25.438 -12.883 -1.175 1 90.81 194 ILE B N 1
ATOM 3333 C CA . ILE B 1 194 ? -26.266 -12.32 -0.118 1 90.81 194 ILE B CA 1
ATOM 3334 C C . ILE B 1 194 ? -25.531 -12.406 1.219 1 90.81 194 ILE B C 1
ATOM 3336 O O . ILE B 1 194 ? -25.594 -11.477 2.027 1 90.81 194 ILE B O 1
ATOM 3340 N N . GLU B 1 195 ? -24.922 -13.469 1.45 1 89.94 195 GLU B N 1
ATOM 3341 C CA . GLU B 1 195 ? -24.156 -13.625 2.686 1 89.94 195 GLU B CA 1
ATOM 3342 C C . GLU B 1 195 ? -23.031 -12.594 2.781 1 89.94 195 GLU B C 1
ATOM 3344 O O . GLU B 1 195 ? -22.812 -12.008 3.842 1 89.94 195 GLU B O 1
ATOM 3349 N N . ILE B 1 196 ? -22.391 -12.43 1.689 1 88.56 196 ILE B N 1
ATOM 3350 C CA . ILE B 1 196 ? -21.297 -11.461 1.651 1 88.56 196 ILE B CA 1
ATOM 3351 C C . ILE B 1 196 ? -21.844 -10.055 1.895 1 88.56 196 ILE B C 1
ATOM 3353 O O . ILE B 1 196 ? -21.25 -9.273 2.639 1 88.56 196 ILE B O 1
ATOM 3357 N N . PHE B 1 197 ? -22.938 -9.812 1.291 1 91.5 197 PHE B N 1
ATOM 3358 C CA . PHE B 1 197 ? -23.578 -8.508 1.438 1 91.5 197 PHE B CA 1
ATOM 3359 C C . PHE B 1 197 ? -23.953 -8.25 2.895 1 91.5 197 PHE B C 1
ATOM 3361 O O . PHE B 1 197 ? -23.578 -7.207 3.453 1 91.5 197 PHE B O 1
ATOM 3368 N N . ILE B 1 198 ? -24.547 -9.156 3.531 1 92 198 ILE B N 1
ATOM 3369 C CA . ILE B 1 198 ? -25.016 -9.023 4.91 1 92 198 ILE B CA 1
ATOM 3370 C C . ILE B 1 198 ? -23.812 -8.953 5.852 1 92 198 ILE B C 1
ATOM 3372 O O . ILE B 1 198 ? -23.766 -8.102 6.746 1 92 198 ILE B O 1
ATOM 3376 N N . SER B 1 199 ? -22.922 -9.836 5.664 1 90.94 199 SER B N 1
ATOM 3377 C CA . SER B 1 199 ? -21.766 -9.867 6.547 1 90.94 199 SER B CA 1
ATOM 3378 C C . SER B 1 199 ? -20.938 -8.586 6.422 1 90.94 199 SER B C 1
ATOM 3380 O O . SER B 1 199 ? -20.484 -8.031 7.426 1 90.94 199 SER B O 1
ATOM 3382 N N . THR B 1 200 ? -20.766 -8.172 5.203 1 89 200 THR B N 1
ATOM 3383 C CA . THR B 1 200 ? -20 -6.953 4.973 1 89 200 THR B CA 1
ATOM 3384 C C . THR B 1 200 ? -20.641 -5.77 5.691 1 89 200 THR B C 1
ATOM 3386 O O . THR B 1 200 ? -19.953 -4.977 6.336 1 89 200 THR B O 1
ATOM 3389 N N . TYR B 1 201 ? -21.922 -5.699 5.605 1 90.44 201 TYR B N 1
ATOM 3390 C CA . TYR B 1 201 ? -22.672 -4.605 6.227 1 90.44 201 TYR B CA 1
ATOM 3391 C C . TYR B 1 201 ? -22.578 -4.691 7.746 1 90.44 201 TYR B C 1
ATOM 3393 O O . TYR B 1 201 ? -22.312 -3.691 8.414 1 90.44 201 TYR B O 1
ATOM 3401 N N . LEU B 1 202 ? -22.75 -5.832 8.258 1 89.88 202 LEU B N 1
ATOM 3402 C CA . LEU B 1 202 ? -22.75 -6.027 9.703 1 89.88 202 LEU B CA 1
ATOM 3403 C C . LEU B 1 202 ? -21.359 -5.812 10.281 1 89.88 202 LEU B C 1
ATOM 3405 O O . LEU B 1 202 ? -21.203 -5.227 11.359 1 89.88 202 LEU B O 1
ATOM 3409 N N . LEU B 1 203 ? -20.438 -6.254 9.586 1 88.5 203 LEU B N 1
ATOM 3410 C CA . LEU B 1 203 ? -19.062 -6.188 10.102 1 88.5 203 LEU B CA 1
ATOM 3411 C C . LEU B 1 203 ? -18.547 -4.758 10.07 1 88.5 203 LEU B C 1
ATOM 3413 O O . LEU B 1 203 ? -17.688 -4.391 10.875 1 88.5 203 LEU B O 1
ATOM 3417 N N . LYS B 1 204 ? -19.094 -4.031 9.141 1 85.06 204 LYS B N 1
ATOM 3418 C CA . LYS B 1 204 ? -18.734 -2.617 9.148 1 85.06 204 LYS B CA 1
ATOM 3419 C C . LYS B 1 204 ? -19.062 -1.975 10.492 1 85.06 204 LYS B C 1
ATOM 3421 O O . LYS B 1 204 ? -18.266 -1.188 11.016 1 85.06 204 LYS B O 1
ATOM 3426 N N . PHE B 1 205 ? -20.109 -2.361 11.055 1 86.12 205 PHE B N 1
ATOM 3427 C CA . PHE B 1 205 ? -20.547 -1.795 12.328 1 86.12 205 PHE B CA 1
ATOM 3428 C C . PHE B 1 205 ? -19.766 -2.408 13.484 1 86.12 205 PHE B C 1
ATOM 3430 O O . PHE B 1 205 ? -19.359 -1.702 14.414 1 86.12 205 PHE B O 1
ATOM 3437 N N . VAL B 1 206 ? -19.594 -3.66 13.445 1 88.56 206 VAL B N 1
ATOM 3438 C CA . VAL B 1 206 ? -18.875 -4.352 14.516 1 88.56 206 VAL B CA 1
ATOM 3439 C C . VAL B 1 206 ? -17.453 -3.797 14.617 1 88.56 206 VAL B C 1
ATOM 3441 O O . VAL B 1 206 ? -16.969 -3.486 15.711 1 88.56 206 VAL B O 1
ATOM 3444 N N . VAL B 1 207 ? -16.844 -3.635 13.492 1 87 207 VAL B N 1
ATOM 3445 C CA . VAL B 1 207 ? -15.477 -3.137 13.461 1 87 207 VAL B CA 1
ATOM 3446 C C . VAL B 1 207 ? -15.438 -1.697 13.969 1 87 207 VAL B C 1
ATOM 3448 O O . VAL B 1 207 ? -14.5 -1.303 14.672 1 87 207 VAL B O 1
ATOM 3451 N N . SER B 1 208 ? -16.469 -0.944 13.648 1 82.94 208 SER B N 1
ATOM 3452 C CA . SER B 1 208 ? -16.562 0.437 14.109 1 82.94 208 SER B CA 1
ATOM 3453 C C . SER B 1 208 ? -16.656 0.504 15.633 1 82.94 208 SER B C 1
ATOM 3455 O O . SER B 1 208 ? -16.031 1.362 16.266 1 82.94 208 SER B O 1
ATOM 3457 N N . ILE B 1 209 ? -17.344 -0.386 16.141 1 86.38 209 ILE B N 1
ATOM 3458 C CA . ILE B 1 209 ? -17.484 -0.449 17.594 1 86.38 209 ILE B CA 1
ATOM 3459 C C . ILE B 1 209 ? -16.156 -0.845 18.234 1 86.38 209 ILE B C 1
ATOM 3461 O O . ILE B 1 209 ? -15.719 -0.231 19.203 1 86.38 209 ILE B O 1
ATOM 3465 N N . ILE B 1 210 ? -15.484 -1.784 17.672 1 89.56 210 ILE B N 1
ATOM 3466 C CA . ILE B 1 210 ? -14.211 -2.266 18.203 1 89.56 210 ILE B CA 1
ATOM 3467 C C . ILE B 1 210 ? -13.156 -1.164 18.109 1 89.56 210 ILE B C 1
ATOM 3469 O O . ILE B 1 210 ? -12.273 -1.063 18.969 1 89.56 210 ILE B O 1
ATOM 3473 N N . SER B 1 211 ? -13.305 -0.331 17.141 1 89.25 211 SER B N 1
ATOM 3474 C CA . SER B 1 211 ? -12.289 0.687 16.891 1 89.25 211 SER B CA 1
ATOM 3475 C C . SER B 1 211 ? -12.43 1.861 17.844 1 89.25 211 SER B C 1
ATOM 3477 O O . SER B 1 211 ? -11.523 2.682 17.969 1 89.25 211 SER B O 1
ATOM 3479 N N . THR B 1 212 ? -13.555 1.96 18.578 1 86.94 212 THR B N 1
ATOM 3480 C CA . THR B 1 212 ? -13.875 3.121 19.391 1 86.94 212 THR B CA 1
ATOM 3481 C C . THR B 1 212 ? -12.852 3.299 20.5 1 86.94 212 THR B C 1
ATOM 3483 O O . THR B 1 212 ? -12.32 4.395 20.703 1 86.94 212 THR B O 1
ATOM 3486 N N . PRO B 1 213 ? -12.508 2.236 21.234 1 89.5 213 PRO B N 1
ATOM 3487 C CA . PRO B 1 213 ? -11.492 2.416 22.281 1 89.5 213 PRO B CA 1
ATOM 3488 C C . PRO B 1 213 ? -10.148 2.873 21.719 1 89.5 213 PRO B C 1
ATOM 3490 O O . PRO B 1 213 ? -9.414 3.607 22.391 1 89.5 213 PRO B O 1
ATOM 3493 N N . PHE B 1 214 ? -9.828 2.516 20.594 1 90.31 214 PHE B N 1
ATOM 3494 C CA . PHE B 1 214 ? -8.562 2.898 19.984 1 90.31 214 PHE B CA 1
ATOM 3495 C C . PHE B 1 214 ? -8.586 4.359 19.547 1 90.31 214 PHE B C 1
ATOM 3497 O O . PHE B 1 214 ? -7.555 5.027 19.531 1 90.31 214 PHE B O 1
ATOM 3504 N N . LEU B 1 215 ? -9.758 4.82 19.203 1 86.44 215 LEU B N 1
ATOM 3505 C CA . LEU B 1 215 ? -9.891 6.246 18.922 1 86.44 215 LEU B CA 1
ATOM 3506 C C . LEU B 1 215 ? -9.602 7.082 20.172 1 86.44 215 LEU B C 1
ATOM 3508 O O . LEU B 1 215 ? -8.898 8.086 20.094 1 86.44 215 LEU B O 1
ATOM 3512 N N . TYR B 1 216 ? -10.117 6.609 21.297 1 87.19 216 TYR B N 1
ATOM 3513 C CA . TYR B 1 216 ? -9.867 7.297 22.547 1 87.19 216 TYR B CA 1
ATOM 3514 C C . TYR B 1 216 ? -8.391 7.23 22.922 1 87.19 216 TYR B C 1
ATOM 3516 O O . TYR B 1 216 ? -7.832 8.195 23.438 1 87.19 216 TYR B O 1
ATOM 3524 N N . GLY B 1 217 ? -7.836 6.09 22.625 1 88.31 217 GLY B N 1
ATOM 3525 C CA . GLY B 1 217 ? -6.402 5.98 22.844 1 88.31 217 GLY B CA 1
ATOM 3526 C C . GLY B 1 217 ? -5.598 6.957 22.016 1 88.31 217 GLY B C 1
ATOM 3527 O O . GLY B 1 217 ? -4.629 7.551 22.5 1 88.31 217 GLY B O 1
ATOM 3528 N N . ALA B 1 218 ? -5.973 7.102 20.828 1 88.94 218 ALA B N 1
ATOM 3529 C CA . ALA B 1 218 ? -5.281 8.023 19.922 1 88.94 218 ALA B CA 1
ATOM 3530 C C . ALA B 1 218 ? -5.449 9.469 20.391 1 88.94 218 ALA B C 1
ATOM 3532 O O . ALA B 1 218 ? -4.539 10.289 20.234 1 88.94 218 ALA B O 1
ATOM 3533 N N . LYS B 1 219 ? -6.582 9.82 20.922 1 85.94 219 LYS B N 1
ATOM 3534 C CA . LYS B 1 219 ? -6.812 11.156 21.453 1 85.94 219 LYS B CA 1
ATOM 3535 C C . LYS B 1 219 ? -5.855 11.469 22.609 1 85.94 219 LYS B C 1
ATOM 3537 O O . LYS B 1 219 ? -5.312 12.57 22.703 1 85.94 219 LYS B O 1
ATOM 3542 N N . ARG B 1 220 ? -5.641 10.492 23.375 1 86.62 220 ARG B N 1
ATOM 3543 C CA . ARG B 1 220 ? -4.711 10.648 24.484 1 86.62 220 ARG B CA 1
ATOM 3544 C C . ARG B 1 220 ? -3.277 10.789 23.984 1 86.62 220 ARG B C 1
ATOM 3546 O O . ARG B 1 220 ? -2.504 11.586 24.531 1 86.62 220 ARG B O 1
ATOM 3553 N N . MET B 1 221 ? -2.98 10.062 22.969 1 87.88 221 MET B N 1
ATOM 3554 C CA . MET B 1 221 ? -1.641 10.117 22.391 1 87.88 221 MET B CA 1
ATOM 3555 C C . MET B 1 221 ? -1.371 11.484 21.766 1 87.88 221 MET B C 1
ATOM 3557 O O . MET B 1 221 ? -0.234 11.961 21.781 1 87.88 221 MET B O 1
ATOM 3561 N N . TYR B 1 222 ? -2.375 12 21.125 1 84.88 222 TYR B N 1
ATOM 3562 C CA . TYR B 1 222 ? -2.252 13.312 20.484 1 84.88 222 TYR B CA 1
ATOM 3563 C C . TYR B 1 222 ? -1.724 14.344 21.469 1 84.88 222 TYR B C 1
ATOM 3565 O O . TYR B 1 222 ? -0.856 15.148 21.125 1 84.88 222 TYR B O 1
ATOM 3573 N N . LYS B 1 223 ? -2.184 14.438 22.641 1 78.94 223 LYS B N 1
ATOM 3574 C CA . LYS B 1 223 ? -1.746 15.359 23.688 1 78.94 223 LYS B CA 1
ATOM 3575 C C . LYS B 1 223 ? -0.275 15.148 24.031 1 78.94 223 LYS B C 1
ATOM 3577 O O . LYS B 1 223 ? 0.465 16.109 24.25 1 78.94 223 LYS B O 1
ATOM 3582 N N . GLN B 1 224 ? 0.12 13.914 23.906 1 76.12 224 GLN B N 1
ATOM 3583 C CA . GLN B 1 224 ? 1.498 13.586 24.25 1 76.12 224 GLN B CA 1
ATOM 3584 C C . GLN B 1 224 ? 2.453 13.961 23.125 1 76.12 224 GLN B C 1
ATOM 3586 O O . GLN B 1 224 ? 3.598 14.344 23.375 1 76.12 224 GLN B O 1
ATOM 3591 N N . ILE B 1 225 ? 2.051 13.734 21.875 1 74.44 225 ILE B N 1
ATOM 3592 C CA . ILE B 1 225 ? 2.875 14 20.703 1 74.44 225 ILE B CA 1
ATOM 3593 C C . ILE B 1 225 ? 3.053 15.508 20.531 1 74.44 225 ILE B C 1
ATOM 3595 O O . ILE B 1 225 ? 4.129 15.969 20.141 1 74.44 225 ILE B O 1
ATOM 3599 N N . ASN B 1 226 ? 2.023 16.234 20.672 1 70.69 226 ASN B N 1
ATOM 3600 C CA . ASN B 1 226 ? 2.053 17.656 20.406 1 70.69 226 ASN B CA 1
ATOM 3601 C C . ASN B 1 226 ? 2.273 18.469 21.688 1 70.69 226 ASN B C 1
ATOM 3603 O O . ASN B 1 226 ? 2.416 19.688 21.656 1 70.69 226 ASN B O 1
ATOM 3607 N N . ASP B 1 227 ? 2.174 17.906 22.906 1 54.78 227 ASP B N 1
ATOM 3608 C CA . ASP B 1 227 ? 2.598 18.609 24.109 1 54.78 227 ASP B CA 1
ATOM 3609 C C . ASP B 1 227 ? 4.109 18.5 24.312 1 54.78 227 ASP B C 1
ATOM 3611 O O . ASP B 1 227 ? 4.773 17.719 23.625 1 54.78 227 ASP B O 1
#

pLDDT: mean 87.81, std 7.52, range [54.66, 97.69]

Sequence (454 aa):
MNNDLLWIVFAIINFVLLLIMYRLFGRLGLFVWVGMATVLANIQVTKTIELFGLTATMGNIIYGTIFLASDILNENYGKKIARKAVGLGFSTLIIMTIIMQIVLVFDPAPSDIANSSLSTIFGFLPRVALGSLIAYGISQYVDVWLYALVKRMLPNDKYLWVRNNGSTMLSQLLDTLVFCTIAFAGTYEWSVWIEIFISTYLLKFVVSIISTPFLYGAKRMYKQINDMNNDLLWIVFAIINFVLLLIMYRLFGRLGLFVWVGMATVLANIQVTKTIELFGLTATMGNIIYGTIFLASDILNENYGKKIARKAVGLGFSTLIIMTIIMQIVLVFDPAPSDIANSSLSTIFGFLPRVALGSLIAYGISQYVDVWLYALVKRMLPNDKYLWVRNNGSTMLSQLLDTLVFCTIAFAGTYEWSVWIEIFISTYLLKFVVSIISTPFLYGAKRMYKQIND

Foldseek 3Di:
DPPAVVLVVVLVVLLVVLVVLCLVPNLVSLLVLLLVLLVVLLLQQLDWDAYPNFIATRSLSSVLSNVLSLLLCCVLPRDVRSVVSVVSNLVSLVVVLVVLVVVLVDDDDPPDDCNVVSCSRNVLSVQLSVLQVVLVVQLVVQLVVQLVVVCVVVVDVVCVVVSNVVSNLVSVLSSLVSNLCRSCPPPDDPVNSVRHSVCSSVSNVVSNVVSVVSSVVSVVSSVVVVD/DPPAVVLLVVLVVLLVVLLVLCLVPNLVSLLVLLLVLLVVLLLQQLDWDAYPNFIATRSLSSVLSNVLSLLLCCVLPRDVRSVVSVVSNLVSLVVVLVVLVVVLVDDDDPPDDCNVVSCSRNVLSVQLSVLQVVLVVQLVVQLVVQLVVVCVVVVDVVCVVVSNVVSNLVSVLSSLVSNLCRSCPPPDDPVNSVRHSVCSSVSNVVSNVVSVVSSVVSVVSSVVVVD

Solvent-accessible surface area (backbone atoms only — not comparable to full-atom values): 22691 Å² total; per-residue (Å²): 130,60,47,53,62,50,48,54,53,49,43,50,50,53,51,51,52,52,47,48,36,29,72,75,50,39,71,60,27,39,45,21,43,30,20,34,35,48,54,50,20,63,57,32,46,55,28,30,25,51,46,92,91,28,44,24,50,58,16,58,52,48,46,39,50,42,51,49,42,38,49,49,32,29,72,76,66,30,62,73,55,21,52,50,43,54,52,46,29,52,51,40,53,52,50,50,44,56,53,53,53,54,58,66,69,50,63,65,28,93,84,39,79,29,57,70,32,48,42,62,59,52,64,49,36,61,42,37,50,49,12,48,55,51,16,47,56,49,21,51,53,43,24,55,51,39,30,52,52,39,38,69,74,44,66,54,73,88,40,45,65,54,31,54,52,48,20,47,54,52,18,49,52,49,22,45,50,43,21,47,49,50,45,41,59,86,74,53,54,68,70,55,45,52,29,31,47,52,38,49,55,51,44,54,52,53,45,51,58,65,44,46,64,55,50,55,50,48,56,57,45,49,55,63,75,75,101,132,60,45,54,62,50,46,53,54,48,44,51,50,52,50,51,52,52,49,49,36,30,71,74,48,40,71,59,29,38,45,21,43,30,21,32,34,47,54,50,21,63,54,31,47,58,28,30,25,51,45,92,90,26,43,23,49,58,16,58,53,48,47,40,48,45,51,49,41,38,48,48,33,29,73,76,66,30,63,72,54,21,52,49,44,54,52,46,30,51,49,41,51,51,50,51,44,56,54,52,54,54,58,66,69,51,62,65,28,92,85,39,80,28,60,69,31,48,42,64,59,53,65,50,35,59,41,37,50,50,13,47,54,49,13,47,55,50,22,54,54,43,24,56,50,40,29,52,50,40,36,69,74,45,66,54,73,88,38,45,64,52,30,55,52,47,21,47,54,51,18,48,49,50,22,44,51,42,22,48,47,51,44,41,60,86,73,55,54,71,71,55,47,51,31,30,46,52,38,48,54,52,45,54,51,54,44,52,58,68,44,46,64,54,49,56,50,48,57,57,45,50,54,60,73,75,93

Organism: NCBI:txid361277

Radius of gyration: 23.05 Å; Cα contacts (8 Å, |Δi|>4): 591; chains: 2; bounding box: 81×53×52 Å

Nearest PDB structures (foldseek):
  8c1z-assembly1_D  TM=2.682E-01  e=4.666E+00  Mus musculus
  7tai-assembly1_C  TM=2.387E-01  e=9.864E+00  Homo sapiens
  7tai-assembly1_C  TM=2.215E-01  e=7.849E+00  Homo sapiens
  7a0g-assembly1_DDD  TM=1.540E-01  e=6.823E+00  Serratia marcescens